Protein 3MZ2 (pdb70)

Sequence (548 aa):
GNTLQISSNVDDLISSFYQQYADDDRRIPLISGHRGGRGKGYPENSSETTFENTLSSYTPATFEIDPRLTKKDSSVIVLFHDDTLERTSNGTGKVSDYTWEELQNFRLKDPEGNITNYRIPTLEEEEAIRRWARRGKTILILDKKKKDVPEERTAQLLITDQAEPYVITVHDDGASSSARFFYEKNPNFFEAFVKTKEAVQDYEDNGIPWSHIAYVGPKITPEEVREVIDLHEERGVCISTAPSDDKKLSSTPESSSRAEEAYRIIRQQGVDIIESDRPIEVAEAISSLIPVSSSKGKFFSTLGNTLQQISNVDDLISFYQYADDDRIPLISGHRGGRGKGYPENSSETFENTLSSYTPATFEEIDPRLTKDSVIVLFHDDTLERTSNGTTGKVSDDYTWEELQQNFRLKDPEEGNITNYRIPTLEEEAIRRRWARGKTIILILDKKKDVPEERTAQLLITDQAEPYVITVHDDGASSSARRFFYEEKNPNFFEAFVKTKEAVQDYEDNGIPWSHIAYVGPKITPEEVREVIDLHEERGVCISTAPSDDKLSSTPESSSRAEAYRIIRQQGVDIIESDRPIEVAEAISSSLIPVSSSKGKFFSTTL

Solvent-accessible surface area: 23381 Å² total

Nearest PDB structures (foldseek):
  3mz2-assembly1_B  TM=1.002E+00  e=1.076E-58  Parabacteroides distasonis ATCC 8503
  3i10-assembly1_A  TM=8.261E-01  e=1.213E-16  Bacteroides thetaiotaomicron VPI-5482
  8ghi-assembly1_A  TM=6.998E-01  e=2.655E-13  Staphylococcus aureus
  3ks5-assembly1_A  TM=6.829E-01  e=6.395E-11  Agrobacterium fabrum str. C58
  1zcc-assembly1_C  TM=6.148E-01  e=4.970E-11  Agrobacterium fabrum str. C58

CATH classification: 3.20.20.190

InterPro domains:
  IPR017946 PLC-like phosphodiesterase, TIM beta/alpha-barrel domain superfamily [G3DSA:3.20.20.190] (25-316)
  IPR017946 PLC-like phosphodiesterase, TIM beta/alpha-barrel domain superfamily [SSF51695] (56-298)
  IPR030395 Glycerophosphodiester phosphodiesterase domain [PF03009] (61-164)
  IPR030395 Glycerophosphodiester phosphodiesterase domain [PS51704] (56-299)

Foldseek 3Di:
DKFFAFQALVSLLVLFFDDPQAFFAEEAELLAFDDQGFRQWVSVVVLRVQDQHEYEFEWDQALVGFTWTDHDQFAQQFKPDGHGRNPHDPVRQQPIFTAGNVRHTHNIGTGGPVVVLVVRVRGHAYEYDDDPDDVVVLCVCVCPSQRHYYEDEAQVRVLVSCVSPVSHYAYDQQAPVRVVRNVVSPNQLSRYYEREADDDVRSLVSVCSSVSRHYHEVAVPLQPDDDLVSSLVVLCCVVSPGRYYHYSHRSSSCVSCVVVGDPDDPSPVRMDDD/DKFFAFDALVSLLVLFQDDPQAFFAEEAELLAFDALGARQWVSVVVLRVQDQHEYEFEWDQALVGFTWTDHDQAAQQFKPDGGGNNVHDPVRQQVIFTAGNVRHTHNIGTGGPVVVLVVRVRGHAYEYEDDPDDVNVLCVCVCPVQRRYYEDEALVRVLVNCVSPVSHYAYDQQAPVRVVRNVVSVNQLSRYYEREADDDVRSLVSVCSSVSRHYHEVAVPLQPDDDLVSSLVVLCCVVSPGRYYHYSHRSSSCVSCVVVGDPDGPNPVRMDDD

Radius of gyration: 24.71 Å; Cα contacts (8 Å, |Δi|>4): 1245; chains: 2; bounding box: 54×61×65 Å

Structure (mmCIF, N/CA/C/O backbone):
data_3MZ2
#
_entry.id   3MZ2
#
_cell.length_a   53.577
_cell.length_b   90.481
_cell.length_c   60.373
_cell.angle_alpha   90.000
_cell.angle_beta   111.950
_cell.angle_gamma   90.000
#
_symmetry.space_group_name_H-M   'P 1 21 1'
#
loop_
_entity.id
_entity.type
_entity.pdbx_description
1 polymer 'Glycerophosphoryl diester phosphodiesterase'
2 non-polymer 'SULFATE ION'
3 non-polymer 'TETRAETHYLENE GLYCOL'
4 non-polymer 'SODIUM ION'
5 non-polymer 2-{2-[2-(2-{2-[2-(2-ETHOXY-ETHOXY)-ETHOXY]-ETHOXY}-ETHOXY)-ETHOXY]-ETHOXY}-ETHANOL
6 water water
#
loop_
_atom_site.group_PDB
_atom_site.id
_atom_site.type_symbol
_atom_site.label_atom_id
_atom_site.label_alt_id
_atom_site.label_comp_id
_atom_site.label_asym_id
_atom_site.label_entity_id
_atom_site.label_seq_id
_atom_site.pdbx_PDB_ins_code
_atom_site.Cartn_x
_atom_site.Cartn_y
_atom_site.Cartn_z
_atom_site.occupancy
_atom_site.B_iso_or_equiv
_atom_site.auth_seq_id
_atom_site.auth_comp_id
_atom_site.auth_asym_id
_atom_site.auth_atom_id
_atom_site.pdbx_PDB_model_num
ATOM 1 N N . GLY A 1 8 ? 18.674 39.695 7.728 1.00 31.50 32 GLY A N 1
ATOM 2 C CA . GLY A 1 8 ? 17.491 38.922 8.225 1.00 30.07 32 GLY A CA 1
ATOM 3 C C . GLY A 1 8 ? 17.521 38.801 9.752 1.00 27.84 32 GLY A C 1
ATOM 4 O O . GLY A 1 8 ? 18.444 38.192 10.300 1.00 28.91 32 GLY A O 1
ATOM 13 N N . ASN A 1 10 ? 15.332 38.201 13.639 1.00 17.78 34 ASN A N 1
ATOM 14 C CA . ASN A 1 10 ? 14.192 37.843 14.483 1.00 17.30 34 ASN A CA 1
ATOM 15 C C . ASN A 1 10 ? 13.669 39.099 15.154 1.00 17.80 34 ASN A C 1
ATOM 16 O O . ASN A 1 10 ? 14.463 39.912 15.694 1.00 19.65 34 ASN A O 1
ATOM 21 N N . THR A 1 11 ? 12.349 39.253 15.139 1.00 17.10 35 THR A N 1
ATOM 22 C CA . THR A 1 11 ? 11.704 40.373 15.763 1.00 17.87 35 THR A CA 1
ATOM 23 C C . THR A 1 11 ? 10.619 39.932 16.741 1.00 17.88 35 THR A C 1
ATOM 24 O O . THR A 1 11 ? 10.063 38.825 16.661 1.00 18.02 35 THR A O 1
ATOM 28 N N . LEU A 1 12 ? 10.343 40.809 17.697 1.00 17.44 36 LEU A N 1
ATOM 29 C CA . LEU A 1 12 ? 9.134 40.715 18.485 1.00 17.12 36 LEU A CA 1
ATOM 30 C C . LEU A 1 12 ? 8.034 41.615 17.880 1.00 18.52 36 LEU A C 1
ATOM 31 O O . LEU A 1 12 ? 8.319 42.697 17.344 1.00 20.73 36 LEU A O 1
ATOM 36 N N . GLN A 1 13 ? 6.798 41.179 17.993 1.00 18.39 37 GLN A N 1
ATOM 37 C CA . GLN A 1 13 ? 5.648 41.866 17.412 1.00 19.56 37 GLN A CA 1
ATOM 38 C C . GLN A 1 13 ? 4.719 42.353 18.506 1.00 18.40 37 GLN A C 1
ATOM 39 O O . GLN A 1 13 ? 3.811 41.638 18.933 1.00 19.85 37 GLN A O 1
ATOM 45 N N . ILE A 1 14 ? 5.003 43.565 18.986 1.00 17.63 38 ILE A N 1
ATOM 46 C CA . ILE A 1 14 ? 4.360 44.162 20.150 1.00 17.11 38 ILE A CA 1
ATOM 47 C C . ILE A 1 14 ? 3.949 45.555 19.714 1.00 16.70 38 ILE A C 1
ATOM 48 O O . ILE A 1 14 ? 4.785 46.439 19.573 1.00 16.31 38 ILE A O 1
ATOM 53 N N . SER A 1 15 ? 2.663 45.753 19.447 1.00 16.63 39 SER A N 1
ATOM 54 C CA A SER A 1 15 ? 2.219 47.004 18.819 0.70 17.62 39 SER A CA 1
ATOM 55 C CA B SER A 1 15 ? 2.233 46.995 18.820 0.30 17.08 39 SER A CA 1
ATOM 56 C C . SER A 1 15 ? 1.860 48.090 19.818 1.00 16.72 39 SER A C 1
ATOM 57 O O . SER A 1 15 ? 1.743 49.240 19.426 1.00 17.87 39 SER A O 1
ATOM 62 N N . ASN A 1 16 ? 1.641 47.735 21.079 1.00 16.39 40 ASN A N 1
ATOM 63 C CA . ASN A 1 16 ? 1.162 48.709 22.063 1.00 15.42 40 ASN A CA 1
ATOM 64 C C . ASN A 1 16 ? 1.386 48.166 23.466 1.00 14.92 40 ASN A C 1
ATOM 65 O O . ASN A 1 16 ? 1.845 47.062 23.599 1.00 12.81 40 ASN A O 1
ATOM 70 N N . VAL A 1 17 ? 1.071 48.950 24.495 1.00 14.77 41 VAL A N 1
ATOM 71 C CA . VAL A 1 17 ? 1.290 48.539 25.875 1.00 15.70 41 VAL A CA 1
ATOM 72 C C . VAL A 1 17 ? 0.478 47.278 26.247 1.00 15.13 41 VAL A C 1
ATOM 73 O O . VAL A 1 17 ? 1.002 46.408 26.926 1.00 13.21 41 VAL A O 1
ATOM 77 N N . ASP A 1 18 ? -0.783 47.149 25.760 1.00 14.97 42 ASP A N 1
ATOM 78 C CA . ASP A 1 18 ? -1.526 45.910 26.019 1.00 15.98 42 ASP A CA 1
ATOM 79 C C . ASP A 1 18 ? -0.802 44.660 25.468 1.00 15.74 42 ASP A C 1
ATOM 80 O O . ASP A 1 18 ? -0.778 43.607 26.122 1.00 15.99 42 ASP A O 1
ATOM 85 N N . ASP A 1 19 ? -0.189 44.784 24.293 1.00 14.65 43 ASP A N 1
ATOM 86 C CA . ASP A 1 19 ? 0.564 43.655 23.730 1.00 14.91 43 ASP A CA 1
ATOM 87 C C . ASP A 1 19 ? 1.790 43.344 24.601 1.00 13.28 43 ASP A C 1
ATOM 88 O O . ASP A 1 19 ? 2.155 42.190 24.782 1.00 13.17 43 ASP A O 1
ATOM 93 N N . LEU A 1 20 ? 2.402 44.379 25.162 1.00 11.84 44 LEU A N 1
ATOM 94 C CA . LEU A 1 20 ? 3.611 44.204 25.955 1.00 12.73 44 LEU A CA 1
ATOM 95 C C . LEU A 1 20 ? 3.226 43.512 27.248 1.00 12.66 44 LEU A C 1
ATOM 96 O O . LEU A 1 20 ? 3.902 42.600 27.669 1.00 12.72 44 LEU A O 1
ATOM 101 N N . ILE A 1 21 ? 2.136 43.941 27.872 1.00 13.22 45 ILE A N 1
ATOM 102 C CA . ILE A 1 21 ? 1.652 43.288 29.113 1.00 13.73 45 ILE A CA 1
ATOM 103 C C . ILE A 1 21 ? 1.320 41.829 28.820 1.00 13.34 45 ILE A C 1
ATOM 104 O O . ILE A 1 21 ? 1.731 40.924 29.528 1.00 14.73 45 ILE A O 1
ATOM 109 N N . SER A 1 22 ? 0.637 41.592 27.699 1.00 13.99 46 SER A N 1
ATOM 110 C CA A SER A 1 22 ? 0.313 40.226 27.325 0.70 14.26 46 SER A CA 1
ATOM 111 C CA B SER A 1 22 ? 0.299 40.219 27.328 0.30 14.16 46 SER A CA 1
ATOM 112 C C . SER A 1 22 ? 1.545 39.359 27.138 1.00 13.32 46 SER A C 1
ATOM 113 O O . SER A 1 22 ? 1.599 38.203 27.625 1.00 13.69 46 SER A O 1
ATOM 118 N N . PHE A 1 23 ? 2.526 39.910 26.423 1.00 13.60 47 PHE A N 1
ATOM 119 C CA . PHE A 1 23 ? 3.787 39.223 26.138 1.00 12.97 47 PHE A CA 1
ATOM 120 C C . PHE A 1 23 ? 4.403 38.707 27.448 1.00 12.48 47 PHE A C 1
ATOM 121 O O . PHE A 1 23 ? 4.851 37.568 27.525 1.00 14.12 47 PHE A O 1
ATOM 129 N N . TYR A 1 24 ? 4.350 39.548 28.468 1.00 11.75 48 TYR A N 1
ATOM 130 C CA . TYR A 1 24 ? 4.956 39.245 29.768 1.00 11.56 48 TYR A CA 1
ATOM 131 C C . TYR A 1 24 ? 3.983 38.622 30.796 1.00 12.50 48 TYR A C 1
ATOM 132 O O . TYR A 1 24 ? 4.385 38.438 31.946 1.00 12.08 48 TYR A O 1
ATOM 141 N N . GLN A 1 25 ? 2.753 38.296 30.406 1.00 13.88 49 GLN A N 1
ATOM 142 C CA A GLN A 1 25 ? 1.847 37.555 31.298 0.50 14.45 49 GLN A CA 1
ATOM 143 C CA B GLN A 1 25 ? 1.849 37.557 31.296 0.50 14.10 49 GLN A CA 1
ATOM 144 C C . GLN A 1 25 ? 2.263 36.092 31.282 1.00 14.59 49 GLN A C 1
ATOM 145 O O . GLN A 1 25 ? 2.208 35.403 30.218 1.00 14.70 49 GLN A O 1
ATOM 156 N N . TYR A 1 26 ? 2.662 35.603 32.436 1.00 14.21 50 TYR A N 1
ATOM 157 C CA . TYR A 1 26 ? 3.017 34.198 32.577 1.00 14.83 50 TYR A CA 1
ATOM 158 C C . TYR A 1 26 ? 1.895 33.307 32.074 1.00 15.76 50 TYR A C 1
ATOM 159 O O . TYR A 1 26 ? 0.709 33.525 32.330 1.00 15.51 50 TYR A O 1
ATOM 168 N N . ALA A 1 27 ? 2.300 32.291 31.314 1.00 16.66 51 ALA A N 1
ATOM 169 C CA . ALA A 1 27 ? 1.420 31.238 30.873 1.00 16.91 51 ALA A CA 1
ATOM 170 C C . ALA A 1 27 ? 2.178 29.922 30.975 1.00 17.92 51 ALA A C 1
ATOM 171 O O . ALA A 1 27 ? 3.401 29.897 30.790 1.00 16.62 51 ALA A O 1
ATOM 173 N N . ASP A 1 28 ? 1.457 28.823 31.201 1.00 19.76 52 ASP A N 1
ATOM 174 C CA A ASP A 1 28 ? 2.170 27.549 31.348 0.50 20.02 52 ASP A CA 1
ATOM 175 C CA B ASP A 1 28 ? 2.014 27.467 31.258 0.50 20.47 52 ASP A CA 1
ATOM 176 C C . ASP A 1 28 ? 2.855 27.130 30.019 1.00 20.35 52 ASP A C 1
ATOM 177 O O . ASP A 1 28 ? 3.978 26.571 30.088 1.00 21.79 52 ASP A O 1
ATOM 186 N N . ASP A 1 29 ? 2.308 27.504 28.857 1.00 17.99 53 ASP A N 1
ATOM 187 C CA . ASP A 1 29 ? 2.946 27.184 27.571 1.00 16.96 53 ASP A CA 1
ATOM 188 C C . ASP A 1 29 ? 3.890 28.257 27.029 1.00 16.38 53 ASP A C 1
ATOM 189 O O . ASP A 1 29 ? 4.187 28.315 25.832 1.00 16.27 53 ASP A O 1
ATOM 194 N N . ARG A 1 30 ? 4.365 29.125 27.911 1.00 15.99 54 ARG A N 1
ATOM 195 C CA A ARG A 1 30 ? 5.253 30.196 27.494 0.50 15.10 54 ARG A CA 1
ATOM 196 C CA B ARG A 1 30 ? 5.270 30.195 27.517 0.50 15.57 54 ARG A CA 1
ATOM 197 C C . ARG A 1 30 ? 6.504 29.688 26.770 1.00 14.72 54 ARG A C 1
ATOM 198 O O . ARG A 1 30 ? 6.954 28.559 26.989 1.00 15.76 54 ARG A O 1
ATOM 213 N N . ILE A 1 31 ? 7.028 30.546 25.893 1.00 14.00 55 ILE A N 1
ATOM 214 C CA . ILE A 1 31 ? 8.279 30.314 25.165 1.00 14.37 55 ILE A CA 1
ATOM 215 C C . ILE A 1 31 ? 9.425 30.862 26.015 1.00 13.45 55 ILE A C 1
ATOM 216 O O . ILE A 1 31 ? 9.368 32.023 26.442 1.00 14.07 55 ILE A O 1
ATOM 221 N N . PRO A 1 32 ? 10.481 30.058 26.212 1.00 13.58 56 PRO A N 1
ATOM 222 C CA . PRO A 1 32 ? 11.632 30.585 26.950 1.00 13.54 56 PRO A CA 1
ATOM 223 C C . PRO A 1 32 ? 12.160 31.828 26.253 1.00 13.80 56 PRO A C 1
ATOM 224 O O . PRO A 1 32 ? 12.298 31.814 25.008 1.00 14.08 56 PRO A O 1
ATOM 228 N N . LEU A 1 33 ? 12.482 32.855 27.036 1.00 12.01 57 LEU A N 1
ATOM 229 C CA . LEU A 1 33 ? 12.935 34.143 26.515 1.00 12.24 57 LEU A CA 1
ATOM 230 C C . LEU A 1 33 ? 14.415 34.423 26.781 1.00 11.00 57 LEU A C 1
ATOM 231 O O . LEU A 1 33 ? 14.983 33.905 27.741 1.00 12.10 57 LEU A O 1
ATOM 236 N N . ILE A 1 34 ? 15.054 35.225 25.940 1.00 11.23 58 ILE A N 1
ATOM 237 C CA . ILE A 1 34 ? 16.444 35.601 26.090 1.00 10.79 58 ILE A CA 1
ATOM 238 C C . ILE A 1 34 ? 16.565 37.115 26.073 1.00 11.64 58 ILE A C 1
ATOM 239 O O . ILE A 1 34 ? 15.920 37.830 25.257 1.00 11.77 58 ILE A O 1
ATOM 244 N N . SER A 1 35 ? 17.374 37.617 26.986 1.00 10.75 59 SER A N 1
ATOM 245 C CA . SER A 1 35 ? 17.692 39.055 27.034 1.00 11.12 59 SER A CA 1
ATOM 246 C C . SER A 1 35 ? 19.196 39.234 26.994 1.00 12.74 59 SER A C 1
ATOM 247 O O . SER A 1 35 ? 19.923 38.531 27.696 1.00 12.14 59 SER A O 1
ATOM 250 N N . GLY A 1 36 ? 19.669 40.133 26.132 1.00 12.50 60 GLY A N 1
ATOM 251 C CA . GLY A 1 36 ? 21.076 40.418 25.986 1.00 12.85 60 GLY A CA 1
ATOM 252 C C . GLY A 1 36 ? 21.513 41.372 27.053 1.00 13.98 60 GLY A C 1
ATOM 253 O O . GLY A 1 36 ? 21.137 42.554 27.031 1.00 14.52 60 GLY A O 1
ATOM 254 N N . HIS A 1 37 ? 22.300 40.886 28.001 1.00 13.07 61 HIS A N 1
ATOM 255 C CA . HIS A 1 37 ? 22.936 41.723 29.019 1.00 15.63 61 HIS A CA 1
ATOM 256 C C . HIS A 1 37 ? 23.907 42.726 28.413 1.00 16.47 61 HIS A C 1
ATOM 257 O O . HIS A 1 37 ? 24.866 42.368 27.689 1.00 15.57 61 HIS A O 1
ATOM 264 N N . ARG A 1 38 ? 23.656 44.000 28.738 1.00 18.76 62 ARG A N 1
ATOM 265 C CA . ARG A 1 38 ? 24.426 45.140 28.223 1.00 20.99 62 ARG A CA 1
ATOM 266 C C . ARG A 1 38 ? 24.463 45.048 26.721 1.00 20.06 62 ARG A C 1
ATOM 267 O O . ARG A 1 38 ? 25.454 45.421 26.120 1.00 23.53 62 ARG A O 1
ATOM 275 N N . GLY A 1 39 ? 23.408 44.479 26.124 1.00 21.05 63 GLY A N 1
ATOM 276 C CA . GLY A 1 39 ? 23.293 44.202 24.732 1.00 20.81 63 GLY A CA 1
ATOM 277 C C . GLY A 1 39 ? 23.747 42.874 24.169 1.00 21.68 63 GLY A C 1
ATOM 278 O O . GLY A 1 39 ? 23.512 42.590 23.023 1.00 22.38 63 GLY A O 1
ATOM 279 N N . GLY A 1 40 ? 24.366 42.017 24.990 1.00 20.15 64 GLY A N 1
ATOM 280 C CA . GLY A 1 40 ? 25.127 40.863 24.490 1.00 19.39 64 GLY A CA 1
ATOM 281 C C . GLY A 1 40 ? 26.499 41.320 23.991 1.00 19.86 64 GLY A C 1
ATOM 282 O O . GLY A 1 40 ? 26.706 42.510 23.715 1.00 19.28 64 GLY A O 1
ATOM 283 N N . ARG A 1 41 ? 27.439 40.392 23.887 1.00 17.73 65 ARG A N 1
ATOM 284 C CA . ARG A 1 41 ? 28.748 40.682 23.359 1.00 17.04 65 ARG A CA 1
ATOM 285 C C . ARG A 1 41 ? 29.423 39.421 22.854 1.00 18.66 65 ARG A C 1
ATOM 286 O O . ARG A 1 41 ? 29.020 38.292 23.178 1.00 18.39 65 ARG A O 1
ATOM 294 N N . GLY A 1 42 ? 30.470 39.638 22.091 1.00 19.43 66 GLY A N 1
ATOM 295 C CA . GLY A 1 42 ? 31.259 38.560 21.485 1.00 20.60 66 GLY A CA 1
ATOM 296 C C . GLY A 1 42 ? 32.388 39.082 20.651 1.00 21.93 66 GLY A C 1
ATOM 297 O O . GLY A 1 42 ? 32.560 40.300 20.537 1.00 22.06 66 GLY A O 1
ATOM 298 N N . LYS A 1 43 ? 33.155 38.175 20.064 1.00 22.23 67 LYS A N 1
ATOM 299 C CA . LYS A 1 43 ? 34.264 38.563 19.207 1.00 23.15 67 LYS A CA 1
ATOM 300 C C . LYS A 1 43 ? 33.771 39.446 18.062 1.00 22.81 67 LYS A C 1
ATOM 301 O O . LYS A 1 43 ? 32.877 39.053 17.296 1.00 24.29 67 LYS A O 1
ATOM 304 N N . GLY A 1 44 ? 34.324 40.649 17.963 1.00 22.67 68 GLY A N 1
ATOM 305 C CA . GLY A 1 44 ? 33.836 41.640 17.009 1.00 22.17 68 GLY A CA 1
ATOM 306 C C . GLY A 1 44 ? 32.550 42.403 17.341 1.00 20.51 68 GLY A C 1
ATOM 307 O O . GLY A 1 44 ? 32.102 43.228 16.537 1.00 20.44 68 GLY A O 1
ATOM 308 N N . TYR A 1 45 ? 31.958 42.124 18.505 1.00 19.06 69 TYR A N 1
ATOM 309 C CA . TYR A 1 45 ? 30.649 42.664 18.893 1.00 18.51 69 TYR A CA 1
ATOM 310 C C . TYR A 1 45 ? 30.712 43.210 20.319 1.00 18.37 69 TYR A C 1
ATOM 311 O O . TYR A 1 45 ? 30.482 42.518 21.300 1.00 17.24 69 TYR A O 1
ATOM 320 N N . PRO A 1 46 ? 31.010 44.509 20.438 1.00 18.48 70 PRO A N 1
ATOM 321 C CA . PRO A 1 46 ? 31.051 45.129 21.746 1.00 17.77 70 PRO A CA 1
ATOM 322 C C . PRO A 1 46 ? 29.703 45.246 22.486 1.00 16.30 70 PRO A C 1
ATOM 323 O O . PRO A 1 46 ? 28.632 45.296 21.871 1.00 17.06 70 PRO A O 1
ATOM 327 N N . GLU A 1 47 ? 29.772 45.292 23.804 1.00 15.41 71 GLU A N 1
ATOM 328 C CA . GLU A 1 47 ? 28.655 45.718 24.681 1.00 15.42 71 GLU A CA 1
ATOM 329 C C . GLU A 1 47 ? 28.081 47.022 24.219 1.00 14.74 71 GLU A C 1
ATOM 330 O O . GLU A 1 47 ? 28.837 47.861 23.710 1.00 14.97 71 GLU A O 1
ATOM 336 N N . ASN A 1 48 ? 26.776 47.200 24.438 1.00 12.80 72 ASN A N 1
ATOM 337 C CA . ASN A 1 48 ? 26.117 48.504 24.229 1.00 12.31 72 ASN A CA 1
ATOM 338 C C . ASN A 1 48 ? 26.450 49.102 22.856 1.00 12.51 72 ASN A C 1
ATOM 339 O O . ASN A 1 48 ? 26.805 50.280 22.729 1.00 13.16 72 ASN A O 1
ATOM 344 N N . SER A 1 49 ? 26.299 48.275 21.834 1.00 14.23 73 SER A N 1
ATOM 345 C CA A SER A 1 49 ? 26.525 48.716 20.468 0.60 14.33 73 SER A CA 1
ATOM 346 C CA B SER A 1 49 ? 26.572 48.654 20.453 0.40 14.74 73 SER A CA 1
ATOM 347 C C . SER A 1 49 ? 25.371 48.303 19.596 1.00 15.02 73 SER A C 1
ATOM 348 O O . SER A 1 49 ? 24.771 47.250 19.796 1.00 15.54 73 SER A O 1
ATOM 361 N N . GLU A 1 51 ? 25.493 47.441 16.600 1.00 15.98 75 GLU A N 1
ATOM 362 C CA . GLU A 1 51 ? 25.925 46.295 15.793 1.00 16.58 75 GLU A CA 1
ATOM 363 C C . GLU A 1 51 ? 25.687 44.987 16.546 1.00 16.25 75 GLU A C 1
ATOM 364 O O . GLU A 1 51 ? 25.270 43.978 15.969 1.00 16.40 75 GLU A O 1
ATOM 370 N N . THR A 1 52 ? 25.969 44.976 17.828 1.00 15.44 76 THR A N 1
ATOM 371 C CA A THR A 1 52 ? 25.754 43.773 18.612 0.50 14.92 76 THR A CA 1
ATOM 372 C CA B THR A 1 52 ? 25.752 43.769 18.646 0.50 14.12 76 THR A CA 1
ATOM 373 C C . THR A 1 52 ? 24.285 43.418 18.775 1.00 13.90 76 THR A C 1
ATOM 374 O O . THR A 1 52 ? 23.925 42.238 18.719 1.00 14.55 76 THR A O 1
ATOM 381 N N . PHE A 1 53 ? 23.438 44.428 18.931 1.00 13.64 77 PHE A N 1
ATOM 382 C CA . PHE A 1 53 ? 22.006 44.177 18.994 1.00 13.84 77 PHE A CA 1
ATOM 383 C C . PHE A 1 53 ? 21.549 43.489 17.712 1.00 14.31 77 PHE A C 1
ATOM 384 O O . PHE A 1 53 ? 20.810 42.486 17.748 1.00 14.31 77 PHE A O 1
ATOM 392 N N . GLU A 1 54 ? 21.940 44.068 16.574 1.00 15.11 78 GLU A N 1
ATOM 393 C CA . GLU A 1 54 ? 21.548 43.540 15.257 1.00 17.25 78 GLU A CA 1
ATOM 394 C C . GLU A 1 54 ? 22.052 42.100 15.025 1.00 18.42 78 GLU A C 1
ATOM 395 O O . GLU A 1 54 ? 21.303 41.215 14.529 1.00 18.06 78 GLU A O 1
ATOM 401 N N . ASN A 1 55 ? 23.311 41.878 15.366 1.00 18.61 79 ASN A N 1
ATOM 402 C CA . ASN A 1 55 ? 23.913 40.544 15.301 1.00 18.92 79 ASN A CA 1
ATOM 403 C C . ASN A 1 55 ? 23.138 39.545 16.147 1.00 18.90 79 ASN A C 1
ATOM 404 O O . ASN A 1 55 ? 22.779 38.460 15.670 1.00 20.27 79 ASN A O 1
ATOM 409 N N . THR A 1 56 ? 22.827 39.892 17.378 1.00 17.36 80 THR A N 1
ATOM 410 C CA . THR A 1 56 ? 22.069 38.971 18.210 1.00 16.54 80 THR A CA 1
ATOM 411 C C . THR A 1 56 ? 20.723 38.604 17.571 1.00 15.71 80 THR A C 1
ATOM 412 O O . THR A 1 56 ? 20.378 37.447 17.538 1.00 16.61 80 THR A O 1
ATOM 416 N N . LEU A 1 57 ? 19.955 39.576 17.087 1.00 15.30 81 LEU A N 1
ATOM 417 C CA . LEU A 1 57 ? 18.686 39.267 16.427 1.00 15.53 81 LEU A CA 1
ATOM 418 C C . LEU A 1 57 ? 18.778 38.374 15.186 1.00 16.42 81 LEU A C 1
ATOM 419 O O . LEU A 1 57 ? 17.806 37.689 14.841 1.00 15.68 81 LEU A O 1
ATOM 424 N N . SER A 1 58 ? 19.927 38.345 14.503 1.00 17.94 82 SER A N 1
ATOM 425 C CA A SER A 1 58 ? 20.114 37.447 13.360 0.50 18.86 82 SER A CA 1
ATOM 426 C CA B SER A 1 58 ? 20.071 37.447 13.355 0.50 18.91 82 SER A CA 1
ATOM 427 C C . SER A 1 58 ? 20.057 35.967 13.763 1.00 19.08 82 SER A C 1
ATOM 428 O O . SER A 1 58 ? 19.713 35.105 12.956 1.00 20.48 82 SER A O 1
ATOM 433 N N . TYR A 1 59 ? 20.400 35.675 15.022 1.00 17.51 83 TYR A N 1
ATOM 434 C CA . TYR A 1 59 ? 20.394 34.305 15.574 1.00 17.51 83 TYR A CA 1
ATOM 435 C C . TYR A 1 59 ? 19.203 33.975 16.481 1.00 16.11 83 TYR A C 1
ATOM 436 O O . TYR A 1 59 ? 18.770 32.826 16.551 1.00 16.82 83 TYR A O 1
ATOM 445 N N . THR A 1 60 ? 18.676 34.969 17.199 1.00 15.21 84 THR A N 1
ATOM 446 C CA . THR A 1 60 ? 17.608 34.741 18.121 1.00 13.81 84 THR A CA 1
ATOM 447 C C . THR A 1 60 ? 16.742 35.946 18.368 1.00 13.42 84 THR A C 1
ATOM 448 O O . THR A 1 60 ? 17.258 37.054 18.400 1.00 11.99 84 THR A O 1
ATOM 452 N N . PRO A 1 61 ? 15.429 35.762 18.622 1.00 13.24 85 PRO A N 1
ATOM 453 C CA . PRO A 1 61 ? 14.700 36.882 19.223 1.00 13.07 85 PRO A CA 1
ATOM 454 C C . PRO A 1 61 ? 15.260 37.176 20.598 1.00 11.34 85 PRO A C 1
ATOM 455 O O . PRO A 1 61 ? 15.668 36.257 21.298 1.00 11.46 85 PRO A O 1
ATOM 459 N N . ALA A 1 62 ? 15.324 38.453 20.968 1.00 11.91 86 ALA A N 1
ATOM 460 C CA . ALA A 1 62 ? 15.811 38.826 22.272 1.00 10.82 86 ALA A CA 1
ATOM 461 C C . ALA A 1 62 ? 15.343 40.251 22.578 1.00 11.52 86 ALA A C 1
ATOM 462 O O . ALA A 1 62 ? 15.025 41.007 21.674 1.00 13.68 86 ALA A O 1
ATOM 464 N N . THR A 1 63 ? 15.333 40.575 23.865 1.00 10.72 87 THR A N 1
ATOM 465 C CA . THR A 1 63 ? 15.273 41.927 24.374 1.00 10.56 87 THR A CA 1
ATOM 466 C C . THR A 1 63 ? 16.692 42.324 24.749 1.00 10.96 87 THR A C 1
ATOM 467 O O . THR A 1 63 ? 17.583 41.480 24.772 1.00 10.53 87 THR A O 1
ATOM 471 N N . PHE A 1 64 ? 16.913 43.615 24.954 1.00 10.17 88 PHE A N 1
ATOM 472 C CA . PHE A 1 64 ? 18.256 44.121 25.276 1.00 11.45 88 PHE A CA 1
ATOM 473 C C . PHE A 1 64 ? 18.222 45.030 26.502 1.00 12.13 88 PHE A C 1
ATOM 474 O O . PHE A 1 64 ? 17.559 46.046 26.506 1.00 11.88 88 PHE A O 1
ATOM 482 N N . GLU A 1 65 ? 19.033 44.673 27.481 1.00 11.89 89 GLU A N 1
ATOM 483 C CA . GLU A 1 65 ? 19.222 45.459 28.688 1.00 12.45 89 GLU A CA 1
ATOM 484 C C . GLU A 1 65 ? 20.437 46.342 28.411 1.00 11.99 89 GLU A C 1
ATOM 485 O O . GLU A 1 65 ? 21.470 45.850 27.981 1.00 13.01 89 GLU A O 1
ATOM 491 N N . ILE A 1 66 ? 20.303 47.657 28.572 1.00 11.24 90 ILE A N 1
ATOM 492 C CA . ILE A 1 66 ? 21.325 48.594 28.152 1.00 11.45 90 ILE A CA 1
ATOM 493 C C . ILE A 1 66 ? 21.610 49.612 29.258 1.00 11.20 90 ILE A C 1
ATOM 494 O O . ILE A 1 66 ? 20.831 49.757 30.230 1.00 11.71 90 ILE A O 1
ATOM 499 N N . ASP A 1 67 ? 22.717 50.338 29.085 1.00 11.80 91 ASP A N 1
ATOM 500 C CA . ASP A 1 67 ? 23.285 51.220 30.102 1.00 11.90 91 ASP A CA 1
ATOM 501 C C . ASP A 1 67 ? 23.328 52.698 29.660 1.00 12.82 91 ASP A C 1
ATOM 502 O O . ASP A 1 67 ? 24.346 53.162 29.137 1.00 13.24 91 ASP A O 1
ATOM 507 N N . PRO A 1 68 ? 22.230 53.450 29.876 1.00 13.81 92 PRO A N 1
ATOM 508 C CA . PRO A 1 68 ? 22.200 54.873 29.535 1.00 12.55 92 PRO A CA 1
ATOM 509 C C . PRO A 1 68 ? 23.001 55.705 30.528 1.00 12.48 92 PRO A C 1
ATOM 510 O O . PRO A 1 68 ? 22.925 55.493 31.739 1.00 12.92 92 PRO A O 1
ATOM 514 N N . ARG A 1 69 ? 23.818 56.605 30.001 1.00 11.30 93 ARG A N 1
ATOM 515 C CA . ARG A 1 69 ? 24.563 57.532 30.823 1.00 12.57 93 ARG A CA 1
ATOM 516 C C . ARG A 1 69 ? 24.874 58.807 30.029 1.00 13.11 93 ARG A C 1
ATOM 517 O O . ARG A 1 69 ? 24.696 58.886 28.819 1.00 14.28 93 ARG A O 1
ATOM 525 N N . LEU A 1 70 ? 25.351 59.791 30.746 1.00 14.39 94 LEU A N 1
ATOM 526 C CA . LEU A 1 70 ? 25.430 61.156 30.242 1.00 15.01 94 LEU A CA 1
ATOM 527 C C . LEU A 1 70 ? 26.815 61.598 29.764 1.00 15.56 94 LEU A C 1
ATOM 528 O O . LEU A 1 70 ? 27.837 61.321 30.387 1.00 15.63 94 LEU A O 1
ATOM 533 N N . THR A 1 71 ? 26.830 62.349 28.677 1.00 16.47 95 THR A N 1
ATOM 534 C CA . THR A 1 71 ? 28.043 62.984 28.171 1.00 16.70 95 THR A CA 1
ATOM 535 C C . THR A 1 71 ? 28.233 64.328 28.837 1.00 17.13 95 THR A C 1
ATOM 536 O O . THR A 1 71 ? 27.375 64.768 29.629 1.00 16.88 95 THR A O 1
ATOM 540 N N . LYS A 1 72 ? 29.311 65.011 28.473 1.00 18.34 96 LYS A N 1
ATOM 541 C CA A LYS A 1 72 ? 29.577 66.360 29.010 0.50 19.94 96 LYS A CA 1
ATOM 542 C CA B LYS A 1 72 ? 29.560 66.347 29.033 0.50 19.96 96 LYS A CA 1
ATOM 543 C C . LYS A 1 72 ? 28.457 67.320 28.642 1.00 20.35 96 LYS A C 1
ATOM 544 O O . LYS A 1 72 ? 28.140 68.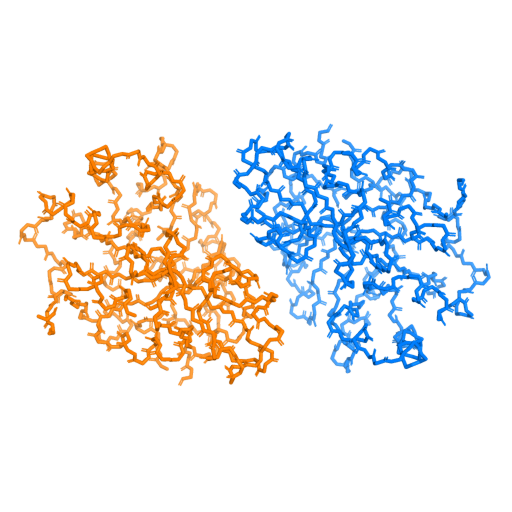231 29.410 1.00 21.72 96 LYS A O 1
ATOM 555 N N . ASP A 1 73 ? 27.883 67.132 27.446 1.00 20.47 97 ASP A N 1
ATOM 556 C CA . ASP A 1 73 ? 26.769 67.984 26.986 1.00 21.01 97 ASP A CA 1
ATOM 557 C C . ASP A 1 73 ? 25.361 67.376 27.226 1.00 20.31 97 ASP A C 1
ATOM 558 O O . ASP A 1 73 ? 24.400 67.751 26.544 1.00 19.77 97 ASP A O 1
ATOM 563 N N . SER A 1 74 ? 25.273 66.429 28.179 1.00 18.78 98 SER A N 1
ATOM 564 C CA A SER A 1 74 ? 24.008 65.923 28.705 0.70 19.04 98 SER A CA 1
ATOM 565 C CA B SER A 1 74 ? 23.998 65.906 28.691 0.30 18.43 98 SER A CA 1
ATOM 566 C C . SER A 1 74 ? 23.200 65.105 27.653 1.00 17.36 98 SER A C 1
ATOM 567 O O . SER A 1 74 ? 21.967 64.985 27.749 1.00 17.54 98 SER A O 1
ATOM 572 N N . VAL A 1 75 ? 23.922 64.560 26.671 1.00 17.09 99 VAL A N 1
ATOM 573 C CA . VAL A 1 75 ? 23.391 63.609 25.728 1.00 15.37 99 VAL A CA 1
ATOM 574 C C . VAL A 1 75 ? 23.431 62.248 26.425 1.00 15.14 99 VAL A C 1
ATOM 575 O O . VAL A 1 75 ? 24.413 61.920 27.083 1.00 14.98 99 VAL A O 1
ATOM 579 N N . ILE A 1 76 ? 22.350 61.486 26.299 1.00 13.14 100 ILE A N 1
ATOM 580 C CA . ILE A 1 76 ? 22.333 60.121 26.809 1.00 12.28 100 ILE A CA 1
ATOM 581 C C . ILE A 1 76 ? 22.904 59.139 25.767 1.00 12.34 100 ILE A C 1
ATOM 582 O O . ILE A 1 76 ? 22.362 58.989 24.649 1.00 13.06 100 ILE A O 1
ATOM 587 N N . VAL A 1 77 ? 24.001 58.473 26.163 1.00 12.78 101 VAL A N 1
ATOM 588 C CA . VAL A 1 77 ? 24.639 57.436 25.355 1.00 13.03 101 VAL A CA 1
ATOM 589 C C . VAL A 1 77 ? 24.576 56.087 26.082 1.00 12.99 101 VAL A C 1
ATOM 590 O O . VAL A 1 77 ? 24.223 56.037 27.239 1.00 13.41 101 VAL A O 1
ATOM 594 N N . LEU A 1 78 ? 24.879 54.988 25.376 1.00 12.40 102 LEU A N 1
ATOM 595 C CA . LEU A 1 78 ? 24.888 53.660 25.978 1.00 12.68 102 LEU A CA 1
ATOM 596 C C . LEU A 1 78 ? 26.341 53.294 26.222 1.00 12.55 102 LEU A C 1
ATOM 597 O O . LEU A 1 78 ? 27.091 53.182 25.260 1.00 13.16 102 LEU A O 1
ATOM 602 N N . PHE A 1 79 ? 26.702 53.087 27.480 1.00 13.63 103 PHE A N 1
ATOM 603 C CA . PHE A 1 79 ? 28.055 52.762 27.862 1.00 14.09 103 PHE A CA 1
ATOM 604 C C . PHE A 1 79 ? 28.037 52.370 29.349 1.00 14.30 103 PHE A C 1
ATOM 605 O O . PHE A 1 79 ? 27.592 53.164 30.187 1.00 13.97 103 PHE A O 1
ATOM 613 N N . HIS A 1 80 ? 28.536 51.186 29.683 1.00 14.39 104 HIS A N 1
ATOM 614 C CA . HIS A 1 80 ? 28.376 50.689 31.053 1.00 14.76 104 HIS A CA 1
ATOM 615 C C . HIS A 1 80 ? 29.269 51.359 32.108 1.00 15.59 104 HIS A C 1
ATOM 616 O O . HIS A 1 80 ? 28.784 51.821 33.126 1.00 16.43 104 HIS A O 1
ATOM 623 N N . ASP A 1 81 ? 30.566 51.355 31.855 1.00 17.82 105 ASP A N 1
ATOM 624 C CA . ASP A 1 81 ? 31.574 51.701 32.881 1.00 20.05 105 ASP A CA 1
ATOM 625 C C . ASP A 1 81 ? 31.714 53.192 33.121 1.00 20.79 105 ASP A C 1
ATOM 626 O O . ASP A 1 81 ? 31.386 54.020 32.257 1.00 20.35 105 ASP A O 1
ATOM 631 N N . ASP A 1 82 ? 32.291 53.483 34.292 1.00 22.76 106 ASP A N 1
ATOM 632 C CA . ASP A 1 82 ? 32.633 54.828 34.715 1.00 25.57 106 ASP A CA 1
ATOM 633 C C . ASP A 1 82 ? 33.884 55.322 33.990 1.00 26.62 106 ASP A C 1
ATOM 634 O O . ASP A 1 82 ? 34.206 56.479 34.051 1.00 29.51 106 ASP A O 1
ATOM 639 N N . THR A 1 83 ? 34.634 54.432 33.372 1.00 27.55 107 THR A N 1
ATOM 640 C CA . THR A 1 83 ? 35.809 54.858 32.596 1.00 27.74 107 THR A CA 1
ATOM 641 C C . THR A 1 83 ? 35.714 54.230 31.206 1.00 25.72 107 THR A C 1
ATOM 642 O O . THR A 1 83 ? 35.095 53.173 31.032 1.00 24.42 107 THR A O 1
ATOM 646 N N . LEU A 1 84 ? 36.328 54.879 30.228 1.00 24.57 108 LEU A N 1
ATOM 647 C CA . LEU A 1 84 ? 36.289 54.422 28.822 1.00 23.93 108 LEU A CA 1
ATOM 648 C C . LEU A 1 84 ? 37.169 53.231 28.439 1.00 23.66 108 LEU A C 1
ATOM 649 O O . LEU A 1 84 ? 36.873 52.615 27.444 1.00 22.38 108 LEU A O 1
ATOM 654 N N . GLU A 1 85 ? 38.203 52.878 29.232 1.00 24.84 109 GLU A N 1
ATOM 655 C CA . GLU A 1 85 ? 39.242 51.912 28.809 1.00 25.82 109 GLU A CA 1
ATOM 656 C C . GLU A 1 85 ? 38.819 50.480 28.503 1.00 25.43 109 GLU A C 1
ATOM 657 O O . GLU A 1 85 ? 39.337 49.907 27.554 1.00 27.19 109 GLU A O 1
ATOM 663 N N . ARG A 1 86 ? 37.906 49.876 29.275 1.00 24.67 110 ARG A N 1
ATOM 664 C CA . ARG A 1 86 ? 37.556 48.470 29.039 1.00 23.68 110 ARG A CA 1
ATOM 665 C C . ARG A 1 86 ? 36.884 48.195 27.682 1.00 22.85 110 ARG A C 1
ATOM 666 O O . ARG A 1 86 ? 37.252 47.252 26.988 1.00 21.90 110 ARG A O 1
ATOM 674 N N . THR A 1 87 ? 35.886 48.995 27.296 1.00 21.79 111 THR A N 1
ATOM 675 C CA . THR A 1 87 ? 35.120 48.667 26.099 1.00 21.18 111 THR A CA 1
ATOM 676 C C . THR A 1 87 ? 35.263 49.734 25.012 1.00 21.95 111 THR A C 1
ATOM 677 O O . THR A 1 87 ? 34.438 49.790 24.090 1.00 21.72 111 THR A O 1
ATOM 681 N N . SER A 1 88 ? 36.320 50.544 25.114 1.00 22.73 112 SER A N 1
ATOM 682 C CA . SER A 1 88 ? 36.703 51.489 24.036 1.00 22.64 112 SER A CA 1
ATOM 683 C C . SER A 1 88 ? 38.224 51.773 24.012 1.00 23.93 112 SER A C 1
ATOM 684 O O . SER A 1 88 ? 38.961 51.439 24.948 1.00 23.15 112 SER A O 1
ATOM 687 N N . ASN A 1 89 ? 38.660 52.472 22.965 1.00 24.55 113 ASN A N 1
ATOM 688 C CA . ASN A 1 89 ? 40.048 52.938 22.891 1.00 25.89 113 ASN A CA 1
ATOM 689 C C . ASN A 1 89 ? 40.260 54.329 23.501 1.00 26.20 113 ASN A C 1
ATOM 690 O O . ASN A 1 89 ? 41.282 54.966 23.252 1.00 27.46 113 ASN A O 1
ATOM 695 N N . GLY A 1 90 ? 39.278 54.820 24.255 1.00 25.38 114 GLY A N 1
ATOM 696 C CA . GLY A 1 90 ? 39.386 56.107 24.922 1.00 25.49 114 GLY A CA 1
ATOM 697 C C . GLY A 1 90 ? 39.932 55.970 26.334 1.00 26.20 114 GLY A C 1
ATOM 698 O O . GLY A 1 90 ? 40.126 54.853 26.818 1.00 25.68 114 GLY A O 1
ATOM 699 N N . THR A 1 91 ? 40.177 57.116 26.974 1.00 26.39 115 THR A N 1
ATOM 700 C CA . THR A 1 91 ? 40.550 57.183 28.387 1.00 27.44 115 THR A CA 1
ATOM 701 C C . THR A 1 91 ? 39.748 58.294 29.058 1.00 26.94 115 THR A C 1
ATOM 702 O O . THR A 1 91 ? 39.310 59.233 28.388 1.00 27.74 115 THR A O 1
ATOM 706 N N . GLY A 1 92 ? 39.545 58.188 30.372 1.00 26.29 116 GLY A N 1
ATOM 707 C CA . GLY A 1 92 ? 38.759 59.157 31.145 1.00 26.03 116 GLY A CA 1
ATOM 708 C C . GLY A 1 92 ? 37.319 58.692 31.284 1.00 26.15 116 GLY A C 1
ATOM 709 O O . GLY A 1 92 ? 37.016 57.540 30.966 1.00 25.66 116 GLY A O 1
ATOM 710 N N . LYS A 1 93 ? 36.459 59.603 31.758 1.00 26.58 117 LYS A N 1
ATOM 711 C CA . LYS A 1 93 ? 35.026 59.368 31.999 1.00 26.63 117 LYS A CA 1
ATOM 712 C C . LYS A 1 93 ? 34.234 59.707 30.731 1.00 24.85 117 LYS A C 1
ATOM 713 O O . LYS A 1 93 ? 34.554 60.694 30.054 1.00 25.40 117 LYS A O 1
ATOM 719 N N . VAL A 1 94 ? 33.167 58.987 30.453 1.00 22.80 118 VAL A N 1
ATOM 720 C CA . VAL A 1 94 ? 32.225 59.417 29.406 1.00 21.94 118 VAL A CA 1
ATOM 721 C C . VAL A 1 94 ? 31.806 60.887 29.644 1.00 21.12 118 VAL A C 1
ATOM 722 O O . VAL A 1 94 ? 31.723 61.677 28.695 1.00 20.75 118 VAL A O 1
ATOM 726 N N . SER A 1 95 ? 31.547 61.271 30.890 1.00 20.06 119 SER A N 1
ATOM 727 C CA . SER A 1 95 ? 31.033 62.619 31.133 1.00 20.51 119 SER A CA 1
ATOM 728 C C . SER A 1 95 ? 32.097 63.714 30.961 1.00 21.48 119 SER A C 1
ATOM 729 O O . SER A 1 95 ? 31.751 64.879 31.037 1.00 21.73 119 SER A O 1
ATOM 732 N N . ASP A 1 96 ? 33.362 63.362 30.712 1.00 21.89 120 ASP A N 1
ATOM 733 C CA . ASP A 1 96 ? 34.381 64.389 30.338 1.00 23.87 120 ASP A CA 1
ATOM 734 C C . ASP A 1 96 ? 34.305 64.840 28.872 1.00 23.12 120 ASP A C 1
ATOM 735 O O . ASP A 1 96 ? 35.004 65.785 28.504 1.00 22.24 120 ASP A O 1
ATOM 740 N N . TYR A 1 97 ? 33.525 64.151 28.040 1.00 21.57 121 TYR A N 1
ATOM 741 C CA . TYR A 1 97 ? 33.532 64.382 26.599 1.00 20.62 121 TYR A CA 1
ATOM 742 C C . TYR A 1 97 ? 32.138 64.730 26.103 1.00 19.71 121 TYR A C 1
ATOM 743 O O . TYR A 1 97 ? 31.155 64.198 26.580 1.00 17.92 121 TYR A O 1
ATOM 752 N N . THR A 1 98 ? 32.058 65.644 25.146 1.00 19.40 122 THR A N 1
ATOM 753 C CA . THR A 1 98 ? 30.817 65.851 24.438 1.00 19.77 122 THR A CA 1
ATOM 754 C C . THR A 1 98 ? 30.528 64.637 23.602 1.00 19.95 122 THR A C 1
ATOM 755 O O . THR A 1 98 ? 31.460 63.849 23.312 1.00 20.40 122 THR A O 1
ATOM 759 N N . TRP A 1 99 ? 29.273 64.527 23.160 1.00 20.09 123 TRP A N 1
ATOM 760 C CA . TRP A 1 99 ? 28.848 63.476 22.241 1.00 21.48 123 TRP A CA 1
ATOM 761 C C . TRP A 1 99 ? 29.746 63.491 20.998 1.00 21.92 123 TRP A C 1
ATOM 762 O O . TRP A 1 99 ? 30.235 62.455 20.584 1.00 21.36 123 TRP A O 1
ATOM 773 N N . GLU A 1 100 ? 29.963 64.664 20.414 1.00 23.12 124 GLU A N 1
ATOM 774 C CA . GLU A 1 100 ? 30.787 64.761 19.222 1.00 24.71 124 GLU A CA 1
ATOM 775 C C . GLU A 1 100 ? 32.211 64.257 19.460 1.00 24.36 124 GLU A C 1
ATOM 776 O O . GLU A 1 100 ? 32.753 63.524 18.626 1.00 24.90 124 GLU A O 1
ATOM 782 N N . GLU A 1 101 ? 32.810 64.623 20.600 1.00 23.16 125 GLU A N 1
ATOM 783 C CA . GLU A 1 101 ? 34.144 64.119 20.955 1.00 22.76 125 GLU A CA 1
ATOM 784 C C . G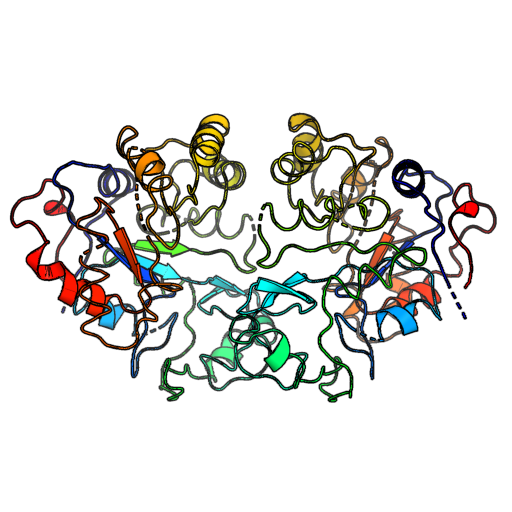LU A 1 101 ? 34.165 62.607 21.136 1.00 22.05 125 GLU A C 1
ATOM 785 O O . GLU A 1 101 ? 35.076 61.921 20.644 1.00 21.87 125 GLU A O 1
ATOM 791 N N . LEU A 1 102 ? 33.127 62.089 21.790 1.00 21.93 126 LEU A N 1
ATOM 792 C CA . LEU A 1 102 ? 32.978 60.637 22.014 1.00 22.03 126 LEU A CA 1
ATOM 793 C C . LEU A 1 102 ? 32.953 59.846 20.709 1.00 21.87 126 LEU A C 1
ATOM 794 O O . LEU A 1 102 ? 33.379 58.706 20.648 1.00 20.76 126 LEU A O 1
ATOM 799 N N . GLN A 1 103 ? 32.451 60.473 19.648 1.00 22.96 127 GLN A N 1
ATOM 800 C CA . GLN A 1 103 ? 32.376 59.824 18.345 1.00 23.83 127 GLN A CA 1
ATOM 801 C C . GLN A 1 103 ? 33.733 59.530 17.747 1.00 24.97 127 GLN A C 1
ATOM 802 O O . GLN A 1 103 ? 33.852 58.692 16.851 1.00 26.94 127 GLN A O 1
ATOM 808 N N . ASN A 1 104 ? 34.768 60.194 18.243 1.00 25.78 128 ASN A N 1
ATOM 809 C CA . ASN A 1 104 ? 36.124 59.884 17.833 1.00 27.13 128 ASN A CA 1
ATOM 810 C C . ASN A 1 104 ? 36.656 58.569 18.374 1.00 26.31 128 ASN A C 1
ATOM 811 O O . ASN A 1 104 ? 37.648 58.061 17.859 1.00 28.07 128 ASN A O 1
ATOM 816 N N . PHE A 1 105 ? 36.077 58.058 19.453 1.00 24.40 129 PHE A N 1
ATOM 817 C CA . PHE A 1 105 ? 36.524 56.778 20.009 1.00 23.04 129 PHE A CA 1
ATOM 818 C C . PHE A 1 105 ? 35.835 55.603 19.353 1.00 22.35 129 PHE A C 1
ATOM 819 O O . PHE A 1 105 ? 34.815 55.760 18.694 1.00 21.62 129 PHE A O 1
ATOM 827 N N . ARG A 1 106 ? 36.418 54.418 19.531 1.00 22.02 130 ARG A N 1
ATOM 828 C CA . ARG A 1 106 ? 35.870 53.184 18.961 1.00 21.24 130 ARG A CA 1
ATOM 829 C C . ARG A 1 106 ? 35.747 52.153 20.059 1.00 20.52 130 ARG A C 1
ATOM 830 O O . ARG A 1 106 ? 36.538 52.136 21.019 1.00 20.00 130 ARG A O 1
ATOM 838 N N . LEU A 1 107 ? 34.734 51.314 19.926 1.00 19.69 131 LEU A N 1
ATOM 839 C CA . LEU A 1 107 ? 34.444 50.308 20.917 1.00 19.18 131 LEU A CA 1
ATOM 840 C C . LEU A 1 107 ? 35.306 49.079 20.747 1.00 19.72 131 LEU A C 1
ATOM 841 O O . LEU A 1 107 ? 35.620 48.666 19.623 1.00 20.47 131 LEU A O 1
ATOM 846 N N . LYS A 1 108 ? 35.606 48.463 21.886 1.00 20.74 132 LYS A N 1
ATOM 847 C CA . LYS A 1 108 ? 36.399 47.232 21.956 1.00 21.62 132 LYS A CA 1
ATOM 848 C C . LYS A 1 108 ? 35.459 46.066 22.259 1.00 20.86 132 LYS A C 1
ATOM 849 O O . LYS A 1 108 ? 34.545 46.219 23.043 1.00 19.73 132 LYS A O 1
ATOM 855 N N . ASP A 1 109 ? 35.704 44.907 21.648 1.00 21.30 133 ASP A N 1
ATOM 856 C CA . ASP A 1 109 ? 34.984 43.670 21.995 1.00 21.75 133 ASP A CA 1
ATOM 857 C C . ASP A 1 109 ? 35.557 43.097 23.299 1.00 22.91 133 ASP A C 1
ATOM 858 O O . ASP A 1 109 ? 36.496 43.668 23.843 1.00 23.97 133 ASP A O 1
ATOM 863 N N . PRO A 1 110 ? 34.988 41.990 23.829 1.00 23.74 134 PRO A N 1
ATOM 864 C CA . PRO A 1 110 ? 35.482 41.525 25.134 1.00 25.03 134 PRO A CA 1
ATOM 865 C C . PRO A 1 110 ? 36.932 40.992 25.126 1.00 27.27 134 PRO A C 1
ATOM 866 O O . PRO A 1 110 ? 37.570 40.927 26.188 1.00 28.57 134 PRO A O 1
ATOM 870 N N . GLU A 1 111 ? 37.443 40.659 23.940 1.00 28.58 135 GLU A N 1
ATOM 871 C CA . GLU A 1 111 ? 38.824 40.209 23.749 1.00 30.77 135 GLU A CA 1
ATOM 872 C C . GLU A 1 111 ? 39.810 41.374 23.723 1.00 31.31 135 GLU A C 1
ATOM 873 O O . GLU A 1 111 ? 41.012 41.156 23.762 1.00 32.09 135 GLU A O 1
ATOM 879 N N . GLY A 1 112 ? 39.310 42.609 23.683 1.00 30.74 136 GLY A N 1
ATOM 880 C CA . GLY A 1 112 ? 40.161 43.794 23.598 1.00 31.20 136 GLY A CA 1
ATOM 881 C C . GLY A 1 112 ? 40.426 44.280 22.186 1.00 31.52 136 GLY A C 1
ATOM 882 O O . GLY A 1 112 ? 41.111 45.288 22.002 1.00 32.73 136 GLY A O 1
ATOM 883 N N . ASN A 1 113 ? 39.896 43.579 21.184 1.00 30.89 137 ASN A N 1
ATOM 884 C CA . ASN A 1 113 ? 40.007 44.022 19.805 1.00 30.25 137 ASN A CA 1
ATOM 885 C C . ASN A 1 113 ? 39.244 45.340 19.642 1.00 29.34 137 ASN A C 1
ATOM 886 O O . ASN A 1 113 ? 38.113 45.439 20.115 1.00 26.95 137 ASN A O 1
ATOM 891 N N . ILE A 1 114 ? 39.867 46.329 18.987 1.00 28.85 138 ILE A N 1
ATOM 892 C CA . ILE A 1 114 ? 39.198 47.610 18.700 1.00 28.48 138 ILE A CA 1
ATOM 893 C C . ILE A 1 114 ? 38.430 47.452 17.397 1.00 27.46 138 ILE A C 1
ATOM 894 O O . ILE A 1 114 ? 39.008 47.080 16.395 1.00 29.59 138 ILE A O 1
ATOM 899 N N . THR A 1 115 ? 37.120 47.689 17.441 1.00 25.26 139 THR A N 1
ATOM 900 C CA . THR A 1 115 ? 36.252 47.577 16.269 1.00 23.16 139 THR A CA 1
ATOM 901 C C . THR A 1 115 ? 36.211 48.951 15.606 1.00 23.19 139 THR A C 1
ATOM 902 O O . THR A 1 115 ? 36.883 49.881 16.059 1.00 23.21 139 THR A O 1
ATOM 906 N N . ASN A 1 116 ? 35.422 49.082 14.546 1.00 22.55 140 ASN A N 1
ATOM 907 C CA . ASN A 1 116 ? 35.123 50.395 13.989 1.00 22.33 140 ASN A CA 1
ATOM 908 C C . ASN A 1 116 ? 33.718 50.867 14.362 1.00 21.14 140 ASN A C 1
ATOM 909 O O . ASN A 1 116 ? 33.125 51.668 13.655 1.00 21.03 140 ASN A O 1
ATOM 914 N N . TYR A 1 117 ? 33.181 50.340 15.461 1.00 20.32 141 TYR A N 1
ATOM 915 C CA . TYR A 1 117 ? 31.862 50.741 15.931 1.00 19.01 141 TYR A CA 1
ATOM 916 C C . TYR A 1 117 ? 32.012 51.847 16.979 1.00 18.71 141 TYR A C 1
ATOM 917 O O . TYR A 1 117 ? 33.011 51.914 17.695 1.00 19.00 141 TYR A O 1
ATOM 926 N N . ARG A 1 118 ? 31.007 52.704 17.039 1.00 17.35 142 ARG A N 1
ATOM 927 C CA . ARG A 1 118 ? 31.001 53.875 17.912 1.00 18.28 142 ARG A CA 1
ATOM 928 C C . ARG A 1 118 ? 29.975 53.751 19.029 1.00 16.13 142 ARG A C 1
ATOM 929 O O . ARG A 1 118 ? 29.033 52.985 18.919 1.00 16.23 142 ARG A O 1
ATOM 933 N N . ILE A 1 119 ? 30.192 54.504 20.101 1.00 16.08 143 ILE A N 1
ATOM 934 C CA . ILE A 1 119 ? 29.239 54.635 21.185 1.00 15.08 143 ILE A CA 1
ATOM 935 C C . ILE A 1 119 ? 27.935 55.208 20.616 1.00 15.50 143 ILE A C 1
ATOM 936 O O . ILE A 1 119 ? 27.959 56.275 20.018 1.00 15.22 143 ILE A O 1
ATOM 941 N N . PRO A 1 120 ? 26.813 54.494 20.814 1.00 14.37 144 PRO A N 1
ATOM 942 C CA . PRO A 1 120 ? 25.520 54.965 20.275 1.00 15.00 144 PRO A CA 1
ATOM 943 C C . PRO A 1 120 ? 24.762 55.825 21.275 1.00 14.76 144 PRO A C 1
ATOM 944 O O . PRO A 1 120 ? 24.980 55.716 22.478 1.00 15.13 144 PRO A O 1
ATOM 948 N N . THR A 1 121 ? 23.859 56.671 20.779 1.00 14.77 145 THR A N 1
ATOM 949 C CA . THR A 1 121 ? 22.938 57.350 21.686 1.00 14.05 145 THR A CA 1
ATOM 950 C C . THR A 1 121 ? 21.782 56.430 22.053 1.00 13.99 145 THR A C 1
ATOM 951 O O . THR A 1 121 ? 21.422 55.516 21.290 1.00 13.82 145 THR A O 1
ATOM 955 N N . LEU A 1 122 ? 21.172 56.674 23.197 1.00 14.43 146 LEU A N 1
ATOM 956 C CA . LEU A 1 122 ? 19.930 56.034 23.563 1.00 13.85 146 LEU A CA 1
ATOM 957 C C . LEU A 1 122 ? 18.842 56.299 22.539 1.00 14.48 146 LEU A C 1
ATOM 958 O O . LEU A 1 122 ? 18.090 55.387 22.171 1.00 13.22 146 LEU A O 1
ATOM 963 N N . GLU A 1 123 ? 18.770 57.531 22.035 1.00 14.94 147 GLU A N 1
ATOM 964 C CA A GLU A 1 123 ? 17.795 57.860 21.016 0.70 15.97 147 GLU A CA 1
ATOM 965 C CA B GLU A 1 123 ? 17.754 57.853 21.039 0.30 15.51 147 GLU A CA 1
ATOM 966 C C . GLU A 1 123 ? 17.913 56.979 19.775 1.00 15.40 147 GLU A C 1
ATOM 967 O O . GLU A 1 123 ? 16.914 56.481 19.247 1.00 15.73 147 GLU A O 1
ATOM 978 N N . GLU A 1 124 ? 19.136 56.794 19.282 1.00 15.69 148 GLU A N 1
ATOM 979 C CA A GLU A 1 124 ? 19.347 55.921 18.110 0.50 16.66 148 GLU A CA 1
ATOM 980 C CA B GLU A 1 124 ? 19.409 55.913 18.129 0.50 16.49 148 GLU A CA 1
ATOM 981 C C . GLU A 1 124 ? 18.857 54.507 18.396 1.00 15.49 148 GLU A C 1
ATOM 982 O O . GLU A 1 124 ? 18.243 53.871 17.518 1.00 15.42 148 GLU A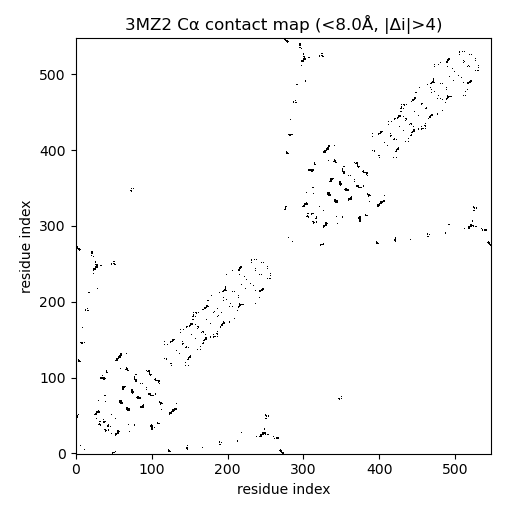 O 1
ATOM 993 N N . ALA A 1 125 ? 19.102 54.015 19.624 1.00 13.54 149 ALA A N 1
ATOM 994 C CA . ALA A 1 125 ? 18.704 52.678 19.971 1.00 13.34 149 ALA A CA 1
ATOM 995 C C . ALA A 1 125 ? 17.186 52.536 20.051 1.00 13.24 149 ALA A C 1
ATOM 996 O O . ALA A 1 125 ? 16.614 51.544 19.573 1.00 12.87 149 ALA A O 1
ATOM 998 N N . ILE A 1 126 ? 16.534 53.531 20.632 1.00 13.75 150 ILE A N 1
ATOM 999 C CA . ILE A 1 126 ? 15.085 53.528 20.765 1.00 13.94 150 ILE A CA 1
ATOM 1000 C C . ILE A 1 126 ? 14.439 53.554 19.368 1.00 14.45 150 ILE A C 1
ATOM 1001 O O . ILE A 1 126 ? 13.522 52.772 19.092 1.00 15.99 150 ILE A O 1
ATOM 1006 N N . ARG A 1 127 ? 14.906 54.445 18.494 1.00 14.65 151 ARG A N 1
ATOM 1007 C CA A ARG A 1 127 ? 14.368 54.553 17.131 0.50 15.78 151 ARG A CA 1
ATOM 1008 C CA B ARG A 1 127 ? 14.309 54.538 17.164 0.50 15.71 151 ARG A CA 1
ATOM 1009 C C . ARG A 1 127 ? 14.501 53.239 16.364 1.00 15.29 151 ARG A C 1
ATOM 1010 O O . ARG A 1 127 ? 13.581 52.805 15.666 1.00 15.03 151 ARG A O 1
ATOM 1025 N N . TRP A 1 128 ? 15.636 52.584 16.530 1.00 13.53 152 TRP A N 1
ATOM 1026 C CA . TRP A 1 128 ? 15.892 51.277 15.915 1.00 14.17 152 TRP A CA 1
ATOM 1027 C C . TRP A 1 128 ? 15.066 50.152 16.508 1.00 14.00 152 TRP A C 1
ATOM 1028 O O . TRP A 1 128 ? 14.610 49.270 15.815 1.00 13.45 152 TRP A O 1
ATOM 1039 N N . ALA A 1 129 ? 14.845 50.198 17.805 1.00 12.30 153 ALA A N 1
ATOM 1040 C CA . ALA A 1 129 ? 14.185 49.089 18.487 1.00 13.54 153 ALA A CA 1
ATOM 1041 C C . ALA A 1 129 ? 12.694 48.976 18.124 1.00 13.87 153 ALA A C 1
ATOM 1042 O O . ALA A 1 129 ? 12.126 47.887 18.197 1.00 14.23 153 ALA A O 1
ATOM 1044 N N . ARG A 1 130 ? 12.052 50.097 17.800 1.00 13.95 154 ARG A N 1
ATOM 1045 C CA A ARG A 1 130 ? 10.608 50.119 17.567 0.50 14.88 154 ARG A CA 1
ATOM 1046 C CA B ARG A 1 130 ? 10.608 50.108 17.559 0.50 14.98 154 ARG A CA 1
ATOM 1047 C C . ARG A 1 130 ? 10.241 49.115 16.471 1.00 14.96 154 ARG A C 1
ATOM 1048 O O . ARG A 1 130 ? 10.716 49.250 15.334 1.00 14.97 154 ARG A O 1
ATOM 1063 N N . GLY A 1 131 ? 9.408 48.123 16.804 1.00 15.37 155 GLY A N 1
ATOM 1064 C CA . GLY A 1 131 ? 8.997 47.100 15.827 1.00 15.83 155 GLY A CA 1
ATOM 1065 C C . GLY A 1 131 ? 9.936 45.922 15.671 1.00 16.31 155 GLY A C 1
ATOM 1066 O O . GLY A 1 131 ? 9.673 45.016 14.849 1.00 17.93 155 GLY A O 1
ATOM 1067 N N . LYS A 1 132 ? 11.057 45.946 16.401 1.00 14.90 156 LYS A N 1
ATOM 1068 C CA . LYS A 1 132 ? 12.010 44.852 16.388 1.00 15.03 156 LYS A CA 1
ATOM 1069 C C . LYS A 1 132 ? 12.184 44.147 17.732 1.00 14.86 156 LYS A C 1
ATOM 1070 O O . LYS A 1 132 ? 12.310 42.925 17.774 1.00 14.86 156 LYS A O 1
ATOM 1076 N N . THR A 1 133 ? 12.241 44.902 18.830 1.00 12.70 157 THR A N 1
ATOM 1077 C CA . THR A 1 133 ? 12.601 44.350 20.123 1.00 12.70 157 THR A CA 1
ATOM 1078 C C . THR A 1 133 ? 12.092 45.292 21.245 1.00 11.21 157 THR A C 1
ATOM 1079 O O . THR A 1 133 ? 11.318 46.206 20.999 1.00 12.22 157 THR A O 1
ATOM 1083 N N . ILE A 1 134 ? 12.516 45.035 22.465 1.00 12.27 158 ILE A N 1
ATOM 1084 C CA . ILE A 1 134 ? 12.208 45.847 23.619 1.00 11.51 158 ILE A CA 1
ATOM 1085 C C . ILE A 1 134 ? 13.536 46.135 24.269 1.00 11.92 158 ILE A C 1
ATOM 1086 O O . ILE A 1 134 ? 14.353 45.230 24.425 1.00 11.87 158 ILE A O 1
ATOM 1091 N N . LEU A 1 135 ? 13.785 47.379 24.643 1.00 9.87 159 LEU A N 1
ATOM 1092 C CA . LEU A 1 135 ? 14.956 47.743 25.384 1.00 11.33 159 LEU A CA 1
ATOM 1093 C C . LEU A 1 135 ? 14.606 47.842 26.864 1.00 11.63 159 LEU A C 1
ATOM 1094 O O . LEU A 1 135 ? 13.465 48.211 27.244 1.00 12.28 159 LEU A O 1
ATOM 1099 N N . ILE A 1 136 ? 15.571 47.551 27.715 1.00 10.52 160 ILE A N 1
ATOM 1100 C CA . ILE A 1 136 ? 15.383 47.563 29.150 1.00 10.87 160 ILE A CA 1
ATOM 1101 C C . ILE A 1 136 ? 16.482 48.436 29.754 1.00 11.12 160 ILE A C 1
ATOM 1102 O O . ILE A 1 136 ? 17.676 48.128 29.623 1.00 10.13 160 ILE A O 1
ATOM 1107 N N . LEU A 1 137 ? 16.090 49.565 30.326 1.00 11.50 161 LEU A N 1
ATOM 1108 C CA . LEU A 1 137 ? 17.034 50.582 30.772 1.00 11.40 161 LEU A CA 1
ATOM 1109 C C . LEU A 1 137 ? 17.508 50.333 32.204 1.00 13.48 161 LEU A C 1
ATOM 1110 O O . LEU A 1 137 ? 16.730 50.414 33.181 1.00 15.00 161 LEU A O 1
ATOM 1115 N N . ASP A 1 138 ? 18.809 50.129 32.347 1.00 14.38 162 ASP A N 1
ATOM 1116 C CA . ASP A 1 138 ? 19.407 50.109 33.678 1.00 17.15 162 ASP A CA 1
ATOM 1117 C C . ASP A 1 138 ? 19.626 51.585 34.095 1.00 17.84 162 ASP A C 1
ATOM 1118 O O . ASP A 1 138 ? 19.315 52.514 33.343 1.00 20.19 162 ASP A O 1
ATOM 1123 N N . LYS A 1 139 ? 20.066 51.816 35.311 1.00 18.70 163 LYS A N 1
ATOM 1124 C CA A LYS A 1 139 ? 20.253 53.144 35.867 0.50 19.59 163 LYS A CA 1
ATOM 1125 C CA B LYS A 1 139 ? 20.290 53.186 35.744 0.50 19.20 163 LYS A CA 1
ATOM 1126 C C . LYS A 1 139 ? 21.741 53.356 36.069 1.00 20.11 163 LYS A C 1
ATOM 1127 O O . LYS A 1 139 ? 22.352 52.539 36.784 1.00 20.33 163 LYS A O 1
ATOM 1138 N N . LYS A 1 140 ? 22.286 54.426 35.477 1.00 19.75 164 LYS A N 1
ATOM 1139 C CA A LYS A 1 140 ? 23.610 54.924 35.806 0.50 19.98 164 LYS A CA 1
ATOM 1140 C CA B LYS A 1 140 ? 23.606 54.913 35.843 0.50 20.01 164 LYS A CA 1
ATOM 1141 C C . LYS A 1 140 ? 23.430 56.341 36.357 1.00 19.60 164 LYS A C 1
ATOM 1142 O O . LYS A 1 140 ? 23.025 56.505 37.504 1.00 21.08 164 LYS A O 1
ATOM 1153 N N . ASP A 1 141 ? 23.686 57.378 35.550 1.00 17.92 165 ASP A N 1
ATOM 1154 C CA . ASP A 1 141 ? 23.583 58.746 36.045 1.00 18.08 165 ASP A CA 1
ATOM 1155 C C . ASP A 1 141 ? 22.467 59.605 35.395 1.00 17.89 165 ASP A C 1
ATOM 1156 O O . ASP A 1 141 ? 22.454 60.833 35.604 1.00 19.37 165 ASP A O 1
ATOM 1161 N N . VAL A 1 142 ? 21.579 59.012 34.581 1.00 17.11 166 VAL A N 1
ATOM 1162 C CA . VAL A 1 142 ? 20.437 59.780 34.069 1.00 16.78 166 VAL A CA 1
ATOM 1163 C C . VAL A 1 142 ? 19.396 59.906 35.188 1.00 17.41 166 VAL A C 1
ATOM 1164 O O . VAL A 1 142 ? 19.021 58.896 35.778 1.00 17.93 166 VAL A O 1
ATOM 1168 N N . PRO A 1 143 ? 18.949 61.159 35.484 1.00 18.86 167 PRO A N 1
ATOM 1169 C CA . PRO A 1 143 ? 17.914 61.276 36.499 1.00 19.15 167 PRO A CA 1
ATOM 1170 C C . PRO A 1 143 ? 16.656 60.518 36.130 1.00 18.15 167 PRO A C 1
ATOM 1171 O O . PRO A 1 143 ? 16.264 60.532 34.957 1.00 15.95 167 PRO A O 1
ATOM 1188 N N . GLU A 1 145 ? 13.583 61.259 36.671 1.00 15.41 169 GLU A N 1
ATOM 1189 C CA A GLU A 1 145 ? 12.561 62.094 36.022 0.50 15.63 169 GLU A CA 1
ATOM 1190 C CA B GLU A 1 145 ? 12.581 62.118 36.022 0.50 15.49 169 GLU A CA 1
ATOM 1191 C C . GLU A 1 145 ? 12.836 62.254 34.523 1.00 14.83 169 GLU A C 1
ATOM 1192 O O . GLU A 1 145 ? 11.898 62.284 33.732 1.00 14.34 169 GLU A O 1
ATOM 1203 N N . ARG A 1 146 ? 14.102 62.341 34.137 1.00 14.14 170 ARG A N 1
ATOM 1204 C CA . ARG A 1 146 ? 14.446 62.510 32.728 1.00 14.30 170 ARG A CA 1
ATOM 1205 C C . ARG A 1 146 ? 14.088 61.266 31.958 1.00 13.06 170 ARG A C 1
ATOM 1206 O O . ARG A 1 146 ? 13.530 61.339 30.846 1.00 14.40 170 ARG A O 1
ATOM 1214 N N . THR A 1 147 ? 14.426 60.113 32.523 1.00 12.38 171 THR A N 1
ATOM 1215 C CA . THR A 1 147 ? 14.090 58.841 31.881 1.00 12.54 171 THR A CA 1
ATOM 1216 C C . THR A 1 147 ? 12.555 58.722 31.715 1.00 12.91 171 THR A C 1
ATOM 1217 O O . THR A 1 147 ? 12.077 58.337 30.632 1.00 13.38 171 THR A O 1
ATOM 1221 N N . ALA A 1 148 ? 11.815 59.010 32.784 1.00 13.26 172 ALA A N 1
ATOM 1222 C CA . ALA A 1 148 ? 10.340 59.000 32.692 1.00 12.55 172 ALA A CA 1
ATOM 1223 C C . ALA A 1 148 ? 9.846 59.881 31.542 1.00 13.41 172 ALA A C 1
ATOM 1224 O O . ALA A 1 148 ? 9.001 59.472 30.741 1.00 13.62 172 ALA A O 1
ATOM 1226 N N . GLN A 1 149 ? 10.391 61.086 31.448 1.00 14.02 173 GLN A N 1
ATOM 1227 C CA . GLN A 1 149 ? 9.901 62.028 30.437 1.00 14.58 173 GLN A CA 1
ATOM 1228 C C . GLN A 1 149 ? 10.302 61.607 29.020 1.00 14.72 173 GLN A C 1
ATOM 1229 O O . GLN A 1 149 ? 9.509 61.770 28.070 1.00 14.83 173 GLN A O 1
ATOM 1235 N N . LEU A 1 150 ? 11.511 61.094 28.838 1.00 14.38 174 LEU A N 1
ATOM 1236 C CA A LEU A 1 150 ? 11.953 60.684 27.499 0.50 14.09 174 LEU A CA 1
ATOM 1237 C CA B LEU A 1 150 ? 11.928 60.723 27.492 0.50 13.96 174 LEU A CA 1
ATOM 1238 C C . LEU A 1 150 ? 11.044 59.591 26.953 1.00 13.26 174 LEU A C 1
ATOM 1239 O O . LEU A 1 150 ? 10.602 59.660 25.829 1.00 13.77 174 LEU A O 1
ATOM 1248 N N . ILE A 1 151 ? 10.782 58.558 27.762 1.00 13.45 175 ILE A N 1
ATOM 1249 C CA . ILE A 1 151 ? 9.937 57.438 27.289 1.00 12.69 175 ILE A CA 1
ATOM 1250 C C . ILE A 1 151 ? 8.486 57.925 27.000 1.00 13.41 175 ILE A C 1
ATOM 1251 O O . ILE A 1 151 ? 7.881 57.592 25.958 1.00 13.61 175 ILE A O 1
ATOM 1256 N N . THR A 1 152 ? 7.942 58.754 27.903 1.00 12.15 176 THR A N 1
ATOM 1257 C CA . THR A 1 152 ? 6.611 59.270 27.769 1.00 12.63 176 THR A CA 1
ATOM 1258 C C . THR A 1 152 ? 6.488 60.172 26.553 1.00 12.94 176 THR A C 1
ATOM 1259 O O . THR A 1 152 ? 5.558 60.036 25.748 1.00 14.20 176 THR A O 1
ATOM 1263 N N . ASP A 1 153 ? 7.431 61.109 26.419 1.00 12.31 177 ASP A N 1
ATOM 1264 C CA . ASP A 1 153 ? 7.379 62.100 25.313 1.00 13.69 177 ASP A CA 1
ATOM 1265 C C . ASP A 1 153 ? 7.471 61.407 23.944 1.00 14.18 177 ASP A C 1
ATOM 1266 O O . ASP A 1 153 ? 6.883 61.863 22.965 1.00 14.07 177 ASP A O 1
ATOM 1284 N N . GLN A 1 155 ? 6.442 58.344 23.318 1.00 14.81 179 GLN A N 1
ATOM 1285 C CA . GLN A 1 155 ? 5.387 57.308 23.236 1.00 14.84 179 GLN A CA 1
ATOM 1286 C C . GLN A 1 155 ? 6.043 55.950 23.054 1.00 13.19 179 GLN A C 1
ATOM 1287 O O . GLN A 1 155 ? 5.520 55.112 22.347 1.00 13.67 179 GLN A O 1
ATOM 1293 N N . ALA A 1 156 ? 7.123 55.708 23.800 1.00 11.95 180 ALA A N 1
ATOM 1294 C CA . ALA A 1 156 ? 7.963 54.501 23.666 1.00 12.14 180 ALA A CA 1
ATOM 1295 C C . ALA A 1 156 ? 7.645 53.449 24.722 1.00 12.59 180 ALA A C 1
ATOM 1296 O O . ALA A 1 156 ? 8.355 52.472 24.869 1.00 11.81 180 ALA A O 1
ATOM 1298 N N . GLU A 1 157 ? 6.570 53.647 25.476 1.00 11.56 181 GLU A N 1
ATOM 1299 C CA . GLU A 1 157 ? 6.191 52.646 26.504 1.00 11.69 181 GLU A CA 1
ATOM 1300 C C . GLU A 1 157 ? 6.075 51.215 26.044 1.00 11.05 181 GLU A C 1
ATOM 1301 O O . GLU A 1 157 ? 6.386 50.303 26.840 1.00 12.84 181 GLU A O 1
ATOM 1307 N N . PRO A 1 158 ? 5.606 50.982 24.797 1.00 12.24 182 PRO A N 1
ATOM 1308 C CA . PRO A 1 158 ? 5.525 49.572 24.373 1.00 12.41 182 PRO A CA 1
ATOM 1309 C C . PRO A 1 158 ? 6.842 48.865 24.082 1.00 12.87 182 PRO A C 1
ATOM 1310 O O . PRO A 1 158 ? 6.842 47.656 23.805 1.00 13.64 182 PRO A O 1
ATOM 1314 N N . TYR A 1 159 ? 7.960 49.589 24.071 1.00 12.91 183 TYR A N 1
ATOM 1315 C CA . TYR A 1 159 ? 9.233 48.996 23.687 1.00 13.65 183 TYR A CA 1
ATOM 1316 C C . TYR A 1 159 ? 10.437 49.474 24.494 1.00 13.57 183 TYR A C 1
ATOM 1317 O O . TYR A 1 159 ? 11.567 49.121 24.165 1.00 13.64 183 TYR A O 1
ATOM 1326 N N . VAL A 1 160 ? 10.216 50.268 25.525 1.00 13.12 184 VAL A N 1
ATOM 1327 C CA . VAL A 1 160 ? 11.328 50.699 26.401 1.00 12.52 184 VAL A CA 1
ATOM 1328 C C . VAL A 1 160 ? 10.860 50.507 27.839 1.00 12.15 184 VAL A C 1
ATOM 1329 O O . VAL A 1 160 ? 9.970 51.227 28.310 1.00 13.01 184 VAL A O 1
ATOM 1341 N N . ILE A 1 162 ? 11.697 49.888 32.113 1.00 11.41 186 ILE A N 1
ATOM 1342 C CA . ILE A 1 162 ? 12.561 50.529 33.132 1.00 11.75 186 ILE A CA 1
ATOM 1343 C C . ILE A 1 162 ? 12.917 49.506 34.208 1.00 12.25 186 ILE A C 1
ATOM 1344 O O . ILE A 1 162 ? 12.045 48.854 34.738 1.00 10.96 186 ILE A O 1
ATOM 1349 N N . THR A 1 163 ? 14.207 49.382 34.515 1.00 11.42 187 THR A N 1
ATOM 1350 C CA . THR A 1 163 ? 14.658 48.518 35.589 1.00 12.33 187 THR A CA 1
ATOM 1351 C C . THR A 1 163 ? 14.492 49.280 36.882 1.00 12.77 187 THR A C 1
ATOM 1352 O O . THR A 1 163 ? 14.928 50.427 36.992 1.00 11.65 187 THR A O 1
ATOM 1356 N N . VAL A 1 164 ? 13.857 48.618 37.855 1.00 12.16 188 VAL A N 1
ATOM 1357 C CA . VAL A 1 164 ? 13.624 49.196 39.188 1.00 12.57 188 VAL A CA 1
ATOM 1358 C C . VAL A 1 164 ? 14.070 48.195 40.227 1.00 12.12 188 VAL A C 1
ATOM 1359 O O . VAL A 1 164 ? 13.894 46.959 40.034 1.00 12.50 188 VAL A O 1
ATOM 1363 N N . HIS A 1 165 ? 14.700 48.721 41.275 1.00 12.74 189 HIS A N 1
ATOM 1364 C CA . HIS A 1 165 ? 15.284 47.870 42.295 1.00 13.85 189 HIS A CA 1
ATOM 1365 C C . HIS A 1 165 ? 14.351 47.601 43.487 1.00 14.03 189 HIS A C 1
ATOM 1366 O O . HIS A 1 165 ? 14.604 46.707 44.282 1.00 13.62 189 HIS A O 1
ATOM 1373 N N . ASP A 1 166 ? 13.293 48.371 43.624 1.00 14.13 190 ASP A N 1
ATOM 1374 C CA A ASP A 1 166 ? 12.363 48.195 44.743 0.50 13.75 190 ASP A CA 1
ATOM 1375 C CA B ASP A 1 166 ? 12.382 48.235 44.756 0.50 13.85 190 ASP A CA 1
ATOM 1376 C C . ASP A 1 166 ? 11.036 48.850 44.413 1.00 13.70 190 ASP A C 1
ATOM 1377 O O . ASP A 1 166 ? 10.873 49.498 43.356 1.00 12.06 190 ASP A O 1
ATOM 1386 N N . GLY A 1 167 ? 10.066 48.672 45.296 1.00 13.34 191 GLY A N 1
ATOM 1387 C CA . GLY A 1 167 ? 8.734 49.178 44.991 1.00 13.51 191 GLY A CA 1
ATOM 1388 C C . GLY A 1 167 ? 8.600 50.684 44.999 1.00 12.60 191 GLY A C 1
ATOM 1389 O O . GLY A 1 167 ? 7.760 51.238 44.310 1.00 12.87 191 GLY A O 1
ATOM 1390 N N . ALA A 1 168 ? 9.347 51.356 45.869 1.00 13.94 192 ALA A N 1
ATOM 1391 C CA . ALA A 1 168 ? 9.323 52.824 45.903 1.00 14.53 192 ALA A CA 1
ATOM 1392 C C . ALA A 1 168 ? 9.828 53.454 44.595 1.00 14.29 192 ALA A C 1
ATOM 1393 O O . ALA A 1 168 ? 9.269 54.453 44.165 1.00 13.60 192 ALA A O 1
ATOM 1395 N N . SER A 1 169 ? 10.898 52.920 43.983 1.00 14.80 193 SER A N 1
ATOM 1396 C CA A SER A 1 169 ? 11.349 53.414 42.690 0.34 14.27 193 SER A CA 1
ATOM 1397 C CA B SER A 1 169 ? 11.350 53.394 42.685 0.33 14.38 193 SER A CA 1
ATOM 1398 C CA C SER A 1 169 ? 11.372 53.373 42.671 0.33 13.73 193 SER A CA 1
ATOM 1399 C C . SER A 1 169 ? 10.317 53.110 41.609 1.00 13.35 193 SER A C 1
ATOM 1400 O O . SER A 1 169 ? 10.040 53.966 40.760 1.00 14.70 193 SER A O 1
ATOM 1407 N N . ALA A 1 170 ? 9.715 51.925 41.663 1.00 12.19 194 ALA A N 1
ATOM 1408 C CA . ALA A 1 170 ? 8.657 51.576 40.748 1.00 11.46 194 ALA A CA 1
ATOM 1409 C C . ALA A 1 170 ? 7.484 52.546 40.894 1.00 12.60 194 ALA A C 1
ATOM 1410 O O . ALA A 1 170 ? 6.883 52.971 39.921 1.00 12.32 194 ALA A O 1
ATOM 1412 N N . ARG A 1 171 ? 7.124 52.881 42.120 1.00 13.32 195 ARG A N 1
ATOM 1413 C CA . ARG A 1 171 ? 5.986 53.765 42.326 1.00 14.61 195 ARG A CA 1
ATOM 1414 C C . ARG A 1 171 ? 6.261 55.178 41.785 1.00 14.52 195 ARG A C 1
ATOM 1415 O O . ARG A 1 171 ? 5.379 55.803 41.205 1.00 15.18 195 ARG A O 1
ATOM 1423 N N . PHE A 1 172 ? 7.472 55.695 41.972 1.00 15.15 196 PHE A N 1
ATOM 1424 C CA . PHE A 1 172 ? 7.832 56.961 41.365 1.00 15.80 196 PHE A CA 1
ATOM 1425 C C . PHE A 1 172 ? 7.468 56.955 39.877 1.00 15.08 196 PHE A C 1
ATOM 1426 O O . PHE A 1 172 ? 6.758 57.852 39.378 1.00 15.99 196 PHE A O 1
ATOM 1434 N N . PHE A 1 173 ? 7.956 55.935 39.151 1.00 14.19 197 PHE A N 1
ATOM 1435 C CA . PHE A 1 173 ? 7.706 55.866 37.722 1.00 13.14 197 PHE A CA 1
ATOM 1436 C C . PHE A 1 173 ? 6.238 55.603 37.404 1.00 12.80 197 PHE A C 1
ATOM 1437 O O . PHE A 1 173 ? 5.674 56.235 36.492 1.00 13.45 197 PHE A O 1
ATOM 1445 N N . TYR A 1 174 ? 5.614 54.662 38.134 1.00 13.17 198 TYR A N 1
ATOM 1446 C CA . TYR A 1 174 ? 4.250 54.225 37.798 1.00 13.07 198 TYR A CA 1
ATOM 1447 C C . TYR A 1 174 ? 3.209 55.381 37.982 1.00 14.18 198 TYR A C 1
ATOM 1448 O O . TYR A 1 174 ? 2.309 55.536 37.168 1.00 13.95 198 TYR A O 1
ATOM 1457 N N . GLU A 1 175 ? 3.389 56.178 39.020 1.00 15.62 199 GLU A N 1
ATOM 1458 C CA . GLU A 1 175 ? 2.541 57.330 39.311 1.00 17.96 199 GLU A CA 1
ATOM 1459 C C . GLU A 1 175 ? 2.740 58.389 38.224 1.00 17.42 199 GLU A C 1
ATOM 1460 O O . GLU A 1 175 ? 1.772 59.053 37.863 1.00 20.72 199 GLU A O 1
ATOM 1466 N N . LYS A 1 176 ? 3.953 58.511 37.666 1.00 17.01 200 LYS A N 1
ATOM 1467 C CA . LYS A 1 176 ? 4.195 59.476 36.579 1.00 17.10 200 LYS A CA 1
ATOM 1468 C C . LYS A 1 176 ? 3.594 59.018 35.264 1.00 16.32 200 LYS A C 1
ATOM 1469 O O . LYS A 1 176 ? 3.114 59.824 34.466 1.00 16.77 200 LYS A O 1
ATOM 1473 N N . ASN A 1 177 ? 3.618 57.718 35.024 1.00 13.45 201 ASN A N 1
ATOM 1474 C CA . ASN A 1 177 ? 3.015 57.184 33.797 1.00 13.57 201 ASN A CA 1
ATOM 1475 C C . ASN A 1 177 ? 2.636 55.716 33.999 1.00 13.17 201 ASN A C 1
ATOM 1476 O O . ASN A 1 177 ? 3.485 54.814 33.981 1.00 11.37 201 ASN A O 1
ATOM 1481 N N . PRO A 1 178 ? 1.330 55.459 34.198 1.00 13.62 202 PRO A N 1
ATOM 1482 C CA . PRO A 1 178 ? 0.942 54.067 34.495 1.00 13.67 202 PRO A CA 1
ATOM 1483 C C . PRO A 1 178 ? 0.994 53.086 33.354 1.00 13.88 202 PRO A C 1
ATOM 1484 O O . PRO A 1 178 ? 0.641 51.911 33.528 1.00 15.76 202 PRO A O 1
ATOM 1488 N N . ASN A 1 179 ? 1.394 53.545 32.175 1.00 13.24 203 ASN A N 1
ATOM 1489 C CA . ASN A 1 179 ? 1.619 52.670 31.044 1.00 14.18 203 ASN A CA 1
ATOM 1490 C C . ASN A 1 179 ? 3.048 52.138 30.997 1.00 12.60 203 ASN A C 1
ATOM 1491 O O . ASN A 1 179 ? 3.385 51.354 30.127 1.00 14.57 203 ASN A O 1
ATOM 1496 N N . PHE A 1 180 ? 3.908 52.534 31.934 1.00 11.93 204 PHE A N 1
ATOM 1497 C CA . PHE A 1 180 ? 5.254 51.972 31.941 1.00 11.04 204 PHE A CA 1
ATOM 1498 C C . PHE A 1 180 ? 5.254 50.476 32.305 1.00 11.54 204 PHE A C 1
ATOM 1499 O O . PHE A 1 180 ? 4.456 50.002 33.139 1.00 12.28 204 PHE A O 1
ATOM 1515 N N . PHE A 1 182 ? 7.898 47.384 33.734 1.00 10.33 206 PHE A N 1
ATOM 1516 C CA . PHE A 1 182 ? 9.091 47.296 34.543 1.00 11.28 206 PHE A CA 1
ATOM 1517 C C . PHE A 1 182 ? 9.809 45.957 34.462 1.00 11.40 206 PHE A C 1
ATOM 1518 O O . PHE A 1 182 ? 9.146 44.895 34.402 1.00 13.05 206 PHE A O 1
ATOM 1526 N N . GLU A 1 183 ? 11.144 46.030 34.552 1.00 10.79 207 GLU A N 1
ATOM 1527 C CA . GLU A 1 183 ? 11.932 44.886 35.031 1.00 10.19 207 GLU A CA 1
ATOM 1528 C C . GLU A 1 183 ? 12.196 45.183 36.525 1.00 11.49 207 GLU A C 1
ATOM 1529 O O . GLU A 1 183 ? 12.863 46.132 36.848 1.00 12.12 207 GLU A O 1
ATOM 1535 N N . ALA A 1 184 ? 11.585 44.421 37.401 1.00 11.04 208 ALA A N 1
ATOM 1536 C CA . ALA A 1 184 ? 11.690 44.645 38.845 1.00 11.49 208 ALA A CA 1
ATOM 1537 C C . ALA A 1 184 ? 12.586 43.610 39.504 1.00 12.11 208 ALA A C 1
ATOM 1538 O O . ALA A 1 184 ? 12.462 42.444 39.237 1.00 11.91 208 ALA A O 1
ATOM 1540 N N . PHE A 1 185 ? 13.513 44.040 40.367 1.00 10.85 209 PHE A N 1
ATOM 1541 C CA . PHE A 1 185 ? 14.265 43.120 41.196 1.00 11.91 209 PHE A CA 1
ATOM 1542 C C . PHE A 1 185 ? 13.337 42.499 42.222 1.00 11.74 209 PHE A C 1
ATOM 1543 O O . PHE A 1 185 ? 12.734 43.207 43.056 1.00 12.47 209 PHE A O 1
ATOM 1551 N N . VAL A 1 186 ? 13.215 41.180 42.191 1.00 12.50 210 VAL A N 1
ATOM 1552 C CA . VAL A 1 186 ? 12.318 40.491 43.121 1.00 12.80 210 VAL A CA 1
ATOM 1553 C C . VAL A 1 186 ? 13.010 39.235 43.576 1.00 14.50 210 VAL A C 1
ATOM 1554 O O . VAL A 1 186 ? 12.752 38.167 43.058 1.00 14.78 210 VAL A O 1
ATOM 1558 N N . LYS A 1 187 ? 13.917 39.370 44.541 1.00 15.65 211 LYS A N 1
ATOM 1559 C CA . LYS A 1 187 ? 14.798 38.246 44.882 1.00 17.60 211 LYS A CA 1
ATOM 1560 C C . LYS A 1 187 ? 14.332 37.439 46.098 1.00 17.31 211 LYS A C 1
ATOM 1561 O O . LYS A 1 187 ? 14.838 36.353 46.349 1.00 18.96 211 LYS A O 1
ATOM 1567 N N . THR A 1 188 ? 13.368 37.992 46.836 1.00 17.59 212 THR A N 1
ATOM 1568 C CA . THR A 1 188 ? 12.859 37.437 48.091 1.00 18.62 212 THR A CA 1
ATOM 1569 C C . THR A 1 188 ? 11.341 37.619 48.265 1.00 18.12 212 THR A C 1
ATOM 1570 O O . THR A 1 188 ? 10.711 38.379 47.555 1.00 17.43 212 THR A O 1
ATOM 1574 N N . LYS A 1 189 ? 10.774 36.850 49.203 1.00 17.96 213 LYS A N 1
ATOM 1575 C CA . LYS A 1 189 ? 9.384 36.998 49.629 1.00 17.99 213 LYS A CA 1
ATOM 1576 C C . LYS A 1 189 ? 9.112 38.446 50.116 1.00 17.96 213 LYS A C 1
ATOM 1577 O O . LYS A 1 189 ? 8.058 39.015 49.846 1.00 18.74 213 LYS A O 1
ATOM 1579 N N . GLU A 1 190 ? 10.072 39.058 50.784 1.00 17.77 214 GLU A N 1
ATOM 1580 C CA . GLU A 1 190 ? 9.887 40.442 51.231 1.00 18.68 214 GLU A CA 1
ATOM 1581 C C . GLU A 1 190 ? 9.792 41.415 50.056 1.00 17.91 214 GLU A C 1
ATOM 1582 O O . GLU A 1 190 ? 9.030 42.404 50.096 1.00 17.66 214 GLU A O 1
ATOM 1588 N N . ALA A 1 191 ? 10.564 41.132 48.997 1.00 15.98 215 ALA A N 1
ATOM 1589 C CA . ALA A 1 191 ? 10.516 41.949 47.757 1.00 14.79 215 ALA A CA 1
ATOM 1590 C C . ALA A 1 191 ? 9.123 41.826 47.116 1.00 14.69 215 ALA A C 1
ATOM 1591 O O . ALA A 1 191 ? 8.563 42.815 46.719 1.00 14.50 215 ALA A O 1
ATOM 1593 N N . VAL A 1 192 ? 8.531 40.632 47.141 1.00 15.30 216 VAL A N 1
ATOM 1594 C CA . VAL A 1 192 ? 7.181 40.459 46.565 1.00 15.00 216 VAL A CA 1
ATOM 1595 C C . VAL A 1 192 ? 6.217 41.400 47.291 1.00 15.67 216 VAL A C 1
ATOM 1596 O O . VAL A 1 192 ? 5.434 42.103 46.632 1.00 16.79 216 VAL A O 1
ATOM 1600 N N . GLN A 1 193 ? 6.302 41.412 48.631 1.00 16.09 217 GLN A N 1
ATOM 1601 C CA . GLN A 1 193 ? 5.424 42.217 49.458 1.00 16.11 217 GLN A CA 1
ATOM 1602 C C . GLN A 1 193 ? 5.622 43.712 49.208 1.00 14.72 217 GLN A C 1
ATOM 1603 O O . GLN A 1 193 ? 4.652 44.487 49.195 1.00 15.89 217 GLN A O 1
ATOM 1609 N N . ASP A 1 194 ? 6.875 44.106 49.081 1.00 14.33 218 ASP A N 1
ATOM 1610 C CA . ASP A 1 194 ? 7.274 45.503 48.774 1.00 13.62 218 ASP A CA 1
ATOM 1611 C C . ASP A 1 194 ? 6.516 46.054 47.541 1.00 13.72 218 ASP A C 1
ATOM 1612 O O . ASP A 1 194 ? 5.949 47.165 47.578 1.00 12.42 218 ASP A O 1
ATOM 1617 N N . TYR A 1 195 ? 6.535 45.326 46.424 1.00 12.41 219 TYR A N 1
ATOM 1618 C CA . TYR A 1 195 ? 5.828 45.841 45.255 1.00 13.29 219 TYR A CA 1
ATOM 1619 C C . TYR A 1 195 ? 4.345 45.940 45.495 1.00 13.41 219 TYR A C 1
ATOM 1620 O O . TYR A 1 195 ? 3.706 46.889 45.034 1.00 14.70 219 TYR A O 1
ATOM 1629 N N . GLU A 1 196 ? 3.780 44.969 46.223 1.00 13.71 220 GLU A N 1
ATOM 1630 C CA . GLU A 1 196 ? 2.362 44.994 46.518 1.00 14.80 220 GLU A CA 1
ATOM 1631 C C . GLU A 1 196 ? 2.033 46.175 47.408 1.00 14.97 220 GLU A C 1
ATOM 1632 O O . GLU A 1 196 ? 1.075 46.883 47.158 1.00 15.46 220 GLU A O 1
ATOM 1638 N N . ASP A 1 197 ? 2.868 46.428 48.406 1.00 14.71 221 ASP A N 1
ATOM 1639 C CA . ASP A 1 197 ? 2.634 47.530 49.330 1.00 15.68 221 ASP A CA 1
ATOM 1640 C C . ASP A 1 197 ? 2.725 48.884 48.617 1.00 14.35 221 ASP A C 1
ATOM 1641 O O . ASP A 1 197 ? 2.067 49.861 49.049 1.00 17.55 221 ASP A O 1
ATOM 1646 N N . ASN A 1 198 ? 3.512 48.946 47.548 1.00 14.75 222 ASN A N 1
ATOM 1647 C CA . ASN A 1 198 ? 3.631 50.159 46.739 1.00 13.31 222 ASN A CA 1
ATOM 1648 C C . ASN A 1 198 ? 2.643 50.230 45.581 1.00 13.53 222 ASN A C 1
ATOM 1649 O O . ASN A 1 198 ? 2.714 51.121 44.748 1.00 12.67 222 ASN A O 1
ATOM 1654 N N . GLY A 1 199 ? 1.731 49.265 45.554 1.00 13.37 223 GLY A N 1
ATOM 1655 C CA . GLY A 1 199 ? 0.638 49.275 44.560 1.00 13.70 223 GLY A CA 1
ATOM 1656 C C . GLY A 1 199 ? 1.050 49.152 43.119 1.00 12.94 223 GLY A C 1
ATOM 1657 O O . GLY A 1 199 ? 0.320 49.680 42.243 1.00 14.47 223 GLY A O 1
ATOM 1658 N N . ILE A 1 200 ? 2.149 48.451 42.821 1.00 13.12 224 ILE A N 1
ATOM 1659 C CA . ILE A 1 200 ? 2.564 48.266 41.435 1.00 12.92 224 ILE A CA 1
ATOM 1660 C C . ILE A 1 200 ? 1.822 47.068 40.855 1.00 12.94 224 ILE A C 1
ATOM 1661 O O . ILE A 1 200 ? 1.985 45.955 41.350 1.00 13.67 224 ILE A O 1
ATOM 1666 N N . PRO A 1 201 ? 1.042 47.269 39.778 1.00 13.31 225 PRO A N 1
ATOM 1667 C CA . PRO A 1 201 ? 0.357 46.104 39.210 1.00 13.53 225 PRO A CA 1
ATOM 1668 C C . PRO A 1 201 ? 1.311 45.032 38.730 1.00 11.61 225 PRO A C 1
ATOM 1669 O O . PRO A 1 201 ? 2.269 45.339 38.055 1.00 12.52 225 PRO A O 1
ATOM 1673 N N . TRP A 1 202 ? 1.057 43.767 39.081 1.00 12.40 226 TRP A N 1
ATOM 1674 C CA . TRP A 1 202 ? 1.927 42.695 38.653 1.00 11.81 226 TRP A CA 1
ATOM 1675 C C . TRP A 1 202 ? 1.897 42.579 37.103 1.00 11.18 226 TRP A C 1
ATOM 1676 O O . TRP A 1 202 ? 2.870 42.117 36.518 1.00 10.20 226 TRP A O 1
ATOM 1687 N N . SER A 1 203 ? 0.796 42.988 36.487 1.00 12.32 227 SER A N 1
ATOM 1688 C CA . SER A 1 203 ? 0.714 43.003 35.044 1.00 11.67 227 SER A CA 1
ATOM 1689 C C . SER A 1 203 ? 1.766 43.915 34.416 1.00 11.62 227 SER A C 1
ATOM 1690 O O . SER A 1 203 ? 2.068 43.787 33.238 1.00 13.00 227 SER A O 1
ATOM 1693 N N . HIS A 1 204 ? 2.259 44.881 35.179 1.00 11.25 228 HIS A N 1
ATOM 1694 C CA . HIS A 1 204 ? 3.328 45.762 34.682 1.00 10.63 228 HIS A CA 1
ATOM 1695 C C . HIS A 1 204 ? 4.764 45.376 35.108 1.00 10.99 228 HIS A C 1
ATOM 1696 O O . HIS A 1 204 ? 5.703 46.177 34.929 1.00 12.00 228 HIS A O 1
ATOM 1703 N N . ILE A 1 205 ? 4.913 44.148 35.599 1.00 10.68 229 ILE A N 1
ATOM 1704 C CA . ILE A 1 205 ? 6.153 43.623 36.114 1.00 10.44 229 ILE A CA 1
ATOM 1705 C C . ILE A 1 205 ? 6.611 42.334 35.391 1.00 10.96 229 ILE A C 1
ATOM 1706 O O . ILE A 1 205 ? 5.827 41.410 35.167 1.00 11.18 229 ILE A O 1
ATOM 1719 N N . ALA A 1 207 ? 10.050 39.972 36.402 1.00 10.98 231 ALA A N 1
ATOM 1720 C CA . ALA A 1 207 ? 10.905 39.937 37.580 1.00 11.73 231 ALA A CA 1
ATOM 1721 C C . ALA A 1 207 ? 12.282 39.366 37.357 1.00 11.97 231 ALA A C 1
ATOM 1722 O O . ALA A 1 207 ? 12.390 38.262 36.837 1.00 11.85 231 ALA A O 1
ATOM 1724 N N . TYR A 1 208 ? 13.282 40.110 37.812 1.00 11.44 232 TYR A N 1
ATOM 1725 C CA . TYR A 1 208 ? 14.639 39.657 37.904 1.00 10.96 232 TYR A CA 1
ATOM 1726 C C . TYR A 1 208 ? 14.781 39.008 39.278 1.00 11.53 232 TYR A C 1
ATOM 1727 O O . TYR A 1 208 ? 14.521 39.671 40.304 1.00 10.51 232 TYR A O 1
ATOM 1736 N N . VAL A 1 209 ? 15.055 37.696 39.302 1.00 10.49 233 VAL A N 1
ATOM 1737 C CA . VAL A 1 209 ? 15.135 36.965 40.561 1.00 12.14 233 VAL A CA 1
ATOM 1738 C C . VAL A 1 209 ? 16.567 36.613 40.980 1.00 13.05 233 VAL A C 1
ATOM 1739 O O . VAL A 1 209 ? 16.749 35.895 41.940 1.00 15.52 233 VAL A O 1
ATOM 1743 N N . GLY A 1 210 ? 17.581 37.077 40.228 1.00 13.04 234 GLY A N 1
ATOM 1744 C CA . GLY A 1 210 ? 18.961 36.924 40.692 1.00 13.52 234 GLY A CA 1
ATOM 1745 C C . GLY A 1 210 ? 19.828 36.151 39.721 1.00 13.31 234 GLY A C 1
ATOM 1746 O O . GLY A 1 210 ? 19.403 35.859 38.583 1.00 12.70 234 GLY A O 1
ATOM 1747 N N . PRO A 1 211 ? 21.036 35.822 40.156 1.00 14.44 235 PRO A N 1
ATOM 1748 C CA . PRO A 1 211 ? 22.030 35.204 39.298 1.00 14.89 235 PRO A CA 1
ATOM 1749 C C . PRO A 1 211 ? 22.086 33.703 39.419 1.00 15.47 235 PRO A C 1
ATOM 1750 O O . PRO A 1 211 ? 22.858 33.079 38.696 1.00 15.58 235 PRO A O 1
ATOM 1754 N N . LYS A 1 212 ? 21.259 33.122 40.279 1.00 15.82 236 LYS A N 1
ATOM 1755 C CA . LYS A 1 212 ? 21.329 31.710 40.561 1.00 16.37 236 LYS A CA 1
ATOM 1756 C C . LYS A 1 212 ? 20.017 31.189 41.112 1.00 16.36 236 LYS A C 1
ATOM 1757 O O . LYS A 1 212 ? 19.241 31.898 41.740 1.00 16.31 236 LYS A O 1
ATOM 1763 N N . ILE A 1 213 ? 19.805 29.900 40.915 1.00 16.57 237 ILE A N 1
ATOM 1764 C CA . ILE A 1 213 ? 18.654 29.210 41.425 1.00 17.22 237 ILE A CA 1
ATOM 1765 C C . ILE A 1 213 ? 18.979 28.505 42.730 1.00 17.59 237 ILE A C 1
ATOM 1766 O O . ILE A 1 213 ? 20.018 27.834 42.855 1.00 16.96 237 ILE A O 1
ATOM 1771 N N . THR A 1 214 ? 18.090 28.687 43.713 1.00 17.15 238 THR A N 1
ATOM 1772 C CA . THR A 1 214 ? 18.169 28.039 45.031 1.00 18.07 238 THR A CA 1
ATOM 1773 C C . THR A 1 214 ? 16.741 27.649 45.367 1.00 17.88 238 THR A C 1
ATOM 1774 O O . THR A 1 214 ? 15.795 28.174 44.730 1.00 16.40 238 THR A O 1
ATOM 1778 N N . PRO A 1 215 ? 16.548 26.737 46.338 1.00 17.52 239 PRO A N 1
ATOM 1779 C CA . PRO A 1 215 ? 15.170 26.453 46.784 1.00 18.07 239 PRO A CA 1
ATOM 1780 C C . PRO A 1 215 ? 14.381 27.726 47.194 1.00 18.86 239 PRO A C 1
ATOM 1781 O O . PRO A 1 215 ? 13.157 27.837 46.879 1.00 17.39 239 PRO A O 1
ATOM 1785 N N . GLU A 1 216 ? 15.027 28.688 47.853 1.00 18.99 240 GLU A N 1
ATOM 1786 C CA A GLU A 1 216 ? 14.366 29.949 48.236 0.50 19.15 240 GLU A CA 1
ATOM 1787 C CA B GLU A 1 216 ? 14.325 29.902 48.237 0.50 19.32 240 GLU A CA 1
ATOM 1788 C C . GLU A 1 216 ? 13.889 30.722 47.006 1.00 18.40 240 GLU A C 1
ATOM 1789 O O . GLU A 1 216 ? 12.771 31.275 46.970 1.00 17.71 240 GLU A O 1
ATOM 1800 N N . VAL A 1 217 ? 14.764 30.807 46.001 1.00 17.23 241 VAL A N 1
ATOM 1801 C CA . VAL A 1 217 ? 14.436 31.547 44.783 1.00 17.58 241 VAL A CA 1
ATOM 1802 C C . VAL A 1 217 ? 13.368 30.789 44.001 1.00 16.46 241 VAL A C 1
ATOM 1803 O O . VAL A 1 217 ? 12.441 31.402 43.427 1.00 14.99 241 VAL A O 1
ATOM 1807 N N . ARG A 1 218 ? 13.422 29.452 44.010 1.00 15.24 242 ARG A N 1
ATOM 1808 C CA . ARG A 1 218 ? 12.306 28.686 43.428 1.00 15.82 242 ARG A CA 1
ATOM 1809 C C . ARG A 1 218 ? 10.912 28.978 44.055 1.00 15.77 242 ARG A C 1
ATOM 1810 O O . ARG A 1 218 ? 9.900 29.007 43.354 1.00 14.74 242 ARG A O 1
ATOM 1818 N N . GLU A 1 219 ? 10.869 29.167 45.353 1.00 16.50 243 GLU A N 1
ATOM 1819 C CA . GLU A 1 219 ? 9.661 29.522 46.061 1.00 17.57 243 GLU A CA 1
ATOM 1820 C C . GLU A 1 219 ? 9.181 30.895 45.578 1.00 16.86 243 GLU A C 1
ATOM 1821 O O . GLU A 1 219 ? 8.002 31.076 45.325 1.00 16.79 243 GLU A O 1
ATOM 1827 N N . VAL A 1 220 ? 10.090 31.853 45.449 1.00 15.53 244 VAL A N 1
ATOM 1828 C CA . VAL A 1 220 ? 9.726 33.178 44.908 1.00 15.01 244 VAL A CA 1
ATOM 1829 C C . VAL A 1 220 ? 9.181 33.053 43.490 1.00 15.66 244 VAL A C 1
ATOM 1830 O O . VAL A 1 220 ? 8.182 33.684 43.144 1.00 13.96 244 VAL A O 1
ATOM 1834 N N . ILE A 1 221 ? 9.808 32.205 42.671 1.00 13.19 245 ILE A N 1
ATOM 1835 C CA . ILE A 1 221 ? 9.349 32.029 41.299 1.00 12.56 245 ILE A CA 1
ATOM 1836 C C . ILE A 1 221 ? 7.937 31.471 41.258 1.00 13.07 245 ILE A C 1
ATOM 1837 O O . ILE A 1 221 ? 7.116 31.928 40.452 1.00 13.06 245 ILE A O 1
ATOM 1842 N N . ASP A 1 222 ? 7.644 30.492 42.129 1.00 14.38 246 ASP A N 1
ATOM 1843 C CA . ASP A 1 222 ? 6.279 29.933 42.251 1.00 15.84 246 ASP A CA 1
ATOM 1844 C C . ASP A 1 222 ? 5.260 31.014 42.657 1.00 15.94 246 ASP A C 1
ATOM 1845 O O . ASP A 1 222 ? 4.186 31.119 42.037 1.00 14.39 246 ASP A O 1
ATOM 1863 N N . LEU A 1 224 ? 5.545 34.226 42.155 1.00 13.50 248 LEU A N 1
ATOM 1864 C CA . LEU A 1 224 ? 5.471 35.174 41.053 1.00 12.48 248 LEU A CA 1
ATOM 1865 C C . LEU A 1 224 ? 4.684 34.587 39.865 1.00 12.44 248 LEU A C 1
ATOM 1866 O O . LEU A 1 224 ? 3.857 35.254 39.260 1.00 13.40 248 LEU A O 1
ATOM 1871 N N . HIS A 1 225 ? 4.906 33.313 39.569 1.00 12.47 249 HIS A N 1
ATOM 1872 C CA . HIS A 1 225 ? 4.077 32.663 38.543 1.00 12.65 249 HIS A CA 1
ATOM 1873 C C . HIS A 1 225 ? 2.589 32.706 38.886 1.00 12.98 249 HIS A C 1
ATOM 1874 O O . HIS A 1 225 ? 1.781 32.944 37.985 1.00 13.42 249 HIS A O 1
ATOM 1881 N N . GLU A 1 226 ? 2.230 32.544 40.179 1.00 14.44 250 GLU A N 1
ATOM 1882 C CA A GLU A 1 226 ? 0.825 32.600 40.661 0.50 16.14 250 GLU A CA 1
ATOM 1883 C CA B GLU A 1 226 ? 0.813 32.574 40.588 0.50 16.21 250 GLU A CA 1
ATOM 1884 C C . GLU A 1 226 ? 0.221 33.967 40.369 1.00 16.26 250 GLU A C 1
ATOM 1885 O O . GLU A 1 226 ? -0.972 34.094 40.121 1.00 17.51 250 GLU A O 1
ATOM 1896 N N . ARG A 1 227 ? 1.066 34.987 40.440 1.00 15.71 251 ARG A N 1
ATOM 1897 C CA . ARG A 1 227 ? 0.688 36.379 40.157 1.00 15.61 251 ARG A CA 1
ATOM 1898 C C . ARG A 1 227 ? 0.798 36.772 38.686 1.00 16.21 251 ARG A C 1
ATOM 1899 O O . ARG A 1 227 ? 0.618 37.943 38.346 1.00 16.83 251 ARG A O 1
ATOM 1907 N N . GLY A 1 228 ? 1.086 35.809 37.810 1.00 15.11 252 GLY A N 1
ATOM 1908 C CA . GLY A 1 228 ? 1.198 36.083 36.375 1.00 13.79 252 GLY A CA 1
ATOM 1909 C C . GLY A 1 228 ? 2.512 36.671 35.903 1.00 13.41 252 GLY A C 1
ATOM 1910 O O . GLY A 1 228 ? 2.610 37.214 34.790 1.00 13.98 252 GLY A O 1
ATOM 1911 N N . VAL A 1 229 ? 3.536 36.545 36.748 1.00 11.90 253 VAL A N 1
ATOM 1912 C CA . VAL A 1 229 ? 4.810 37.214 36.510 1.00 12.21 253 VAL A CA 1
ATOM 1913 C C . VAL A 1 229 ? 5.890 36.250 35.990 1.00 11.34 253 VAL A C 1
ATOM 1914 O O . VAL A 1 229 ? 6.137 35.229 36.610 1.00 12.47 253 VAL A O 1
ATOM 1931 N N . CYS A 1 231 ? 9.802 35.236 35.234 1.00 10.95 255 CYS A N 1
ATOM 1932 C CA . CYS A 1 231 ? 11.003 35.341 36.061 1.00 11.85 255 CYS A CA 1
ATOM 1933 C C . CYS A 1 231 ? 12.298 35.112 35.262 1.00 11.80 255 CYS A C 1
ATOM 1934 O O . CYS A 1 231 ? 12.412 34.175 34.443 1.00 12.34 255 CYS A O 1
ATOM 1950 N N . ILE A 1 233 ? 16.530 34.862 35.308 1.00 11.75 257 ILE A N 1
ATOM 1951 C CA . ILE A 1 233 ? 17.878 34.700 35.871 1.00 11.46 257 ILE A CA 1
ATOM 1952 C C . ILE A 1 233 ? 18.911 35.384 34.995 1.00 12.07 257 ILE A C 1
ATOM 1953 O O . ILE A 1 233 ? 18.871 35.276 33.785 1.00 11.63 257 ILE A O 1
ATOM 1958 N N . SER A 1 234 ? 19.864 36.085 35.620 1.00 11.13 258 SER A N 1
ATOM 1959 C CA . SER A 1 234 ? 20.971 36.654 34.888 1.00 11.75 258 SER A CA 1
ATOM 1960 C C . SER A 1 234 ? 22.153 35.743 35.098 1.00 12.75 258 SER A C 1
ATOM 1961 O O . SER A 1 234 ? 22.585 35.530 36.239 1.00 13.30 258 SER A O 1
ATOM 1964 N N . THR A 1 235 ? 22.672 35.217 33.994 1.00 11.83 259 THR A N 1
ATOM 1965 C CA . THR A 1 235 ? 23.841 34.364 33.995 1.00 11.52 259 THR A CA 1
ATOM 1966 C C . THR A 1 235 ? 25.152 35.160 33.845 1.00 11.74 259 THR A C 1
ATOM 1967 O O . THR A 1 235 ? 26.247 34.582 33.854 1.00 12.32 259 THR A O 1
ATOM 1971 N N . ALA A 1 236 ? 25.051 36.486 33.737 1.00 10.72 260 ALA A N 1
ATOM 1972 C CA . ALA A 1 236 ? 26.249 37.288 33.482 1.00 11.91 260 ALA A CA 1
ATOM 1973 C C . ALA A 1 236 ? 27.320 37.077 34.554 1.00 12.06 260 ALA A C 1
ATOM 1974 O O . ALA A 1 236 ? 28.474 36.872 34.237 1.00 14.89 260 ALA A O 1
ATOM 1976 N N . PRO A 1 237 ? 26.944 37.091 35.832 1.00 14.29 261 PRO A N 1
ATOM 1977 C CA . PRO A 1 237 ? 28.003 36.875 36.851 1.00 15.89 261 PRO A CA 1
ATOM 1978 C C . PRO A 1 237 ? 28.290 35.425 37.157 1.00 15.83 261 PRO A C 1
ATOM 1979 O O . PRO A 1 237 ? 29.271 35.068 37.877 1.00 16.76 261 PRO A O 1
ATOM 1983 N N . SER A 1 238 ? 27.426 34.565 36.641 1.00 13.60 262 SER A N 1
ATOM 1984 C CA . SER A 1 238 ? 27.414 33.166 37.084 1.00 14.28 262 SER A CA 1
ATOM 1985 C C . SER A 1 238 ? 27.723 32.247 35.897 1.00 13.91 262 SER A C 1
ATOM 1986 O O . SER A 1 238 ? 28.900 32.086 35.533 1.00 14.92 262 SER A O 1
ATOM 1989 N N . ASP A 1 239 ? 26.720 31.652 35.278 1.00 13.04 263 ASP A N 1
ATOM 1990 C CA . ASP A 1 239 ? 26.983 30.611 34.283 1.00 14.29 263 ASP A CA 1
ATOM 1991 C C . ASP A 1 239 ? 27.699 31.092 33.036 1.00 13.19 263 ASP A C 1
ATOM 1992 O O . ASP A 1 239 ? 28.355 30.292 32.382 1.00 13.45 263 ASP A O 1
ATOM 1997 N N . ASP A 1 240 ? 27.608 32.380 32.683 1.00 13.18 264 ASP A N 1
ATOM 1998 C CA . ASP A 1 240 ? 28.365 32.895 31.542 1.00 11.81 264 ASP A CA 1
ATOM 1999 C C . ASP A 1 240 ? 29.861 32.742 31.708 1.00 12.86 264 ASP A C 1
ATOM 2000 O O . ASP A 1 240 ? 30.607 32.798 30.742 1.00 13.68 264 ASP A O 1
ATOM 2005 N N . LYS A 1 241 ? 30.315 32.562 32.950 1.00 13.24 265 LYS A N 1
ATOM 2006 C CA A LYS A 1 241 ? 31.726 32.556 33.302 0.50 14.74 265 LYS A CA 1
ATOM 2007 C CA B LYS A 1 241 ? 31.733 32.562 33.250 0.50 14.77 265 LYS A CA 1
ATOM 2008 C C . LYS A 1 241 ? 32.313 31.144 33.297 1.00 15.74 265 LYS A C 1
ATOM 2009 O O . LYS A 1 241 ? 33.511 30.951 33.544 1.00 16.81 265 LYS A O 1
ATOM 2020 N N . LEU A 1 242 ? 31.473 30.143 33.062 1.00 16.07 266 LEU A N 1
ATOM 2021 C CA . LEU A 1 242 ? 31.963 28.766 32.979 1.00 17.16 266 LEU A CA 1
ATOM 2022 C C . LEU A 1 242 ? 32.953 28.657 31.818 1.00 18.90 266 LEU A C 1
ATOM 2023 O O . LEU A 1 242 ? 32.809 29.374 30.860 1.00 18.02 266 LEU A O 1
ATOM 2028 N N . SER A 1 243 ? 33.942 27.753 31.895 1.00 20.93 267 SER A N 1
ATOM 2029 C CA A SER A 1 243 ? 35.110 27.812 31.025 0.50 22.67 267 SER A CA 1
ATOM 2030 C CA B SER A 1 243 ? 35.115 27.811 31.029 0.50 22.36 267 SER A CA 1
ATOM 2031 C C . SER A 1 243 ? 34.909 27.332 29.588 1.00 22.90 267 SER A C 1
ATOM 2032 O O . SER A 1 243 ? 35.644 27.746 28.707 1.00 25.67 267 SER A O 1
ATOM 2037 N N . THR A 1 244 ? 33.940 26.453 29.355 1.00 22.28 268 THR A N 1
ATOM 2038 C CA . THR A 1 244 ? 33.701 25.877 28.033 1.00 22.21 268 THR A CA 1
ATOM 2039 C C . THR A 1 244 ? 32.286 26.172 27.519 1.00 21.07 268 THR A C 1
ATOM 2040 O O . THR A 1 244 ? 31.341 26.288 28.321 1.00 19.64 268 THR A O 1
ATOM 2044 N N . PRO A 1 245 ? 32.123 26.270 26.186 1.00 20.76 269 PRO A N 1
ATOM 2045 C CA . PRO A 1 245 ? 30.755 26.403 25.656 1.00 20.19 269 PRO A CA 1
ATOM 2046 C C . PRO A 1 245 ? 29.838 25.243 26.050 1.00 19.29 269 PRO A C 1
ATOM 2047 O O . PRO A 1 245 ? 28.658 25.448 26.244 1.00 18.19 269 PRO A O 1
ATOM 2051 N N . GLU A 1 246 ? 30.373 24.043 26.180 1.00 20.47 270 GLU A N 1
ATOM 2052 C CA . GLU A 1 246 ? 29.560 22.888 26.528 1.00 20.85 270 GLU A CA 1
ATOM 2053 C C . GLU A 1 246 ? 29.009 22.987 27.942 1.00 19.17 270 GLU A C 1
ATOM 2054 O O . GLU A 1 246 ? 27.840 22.683 28.166 1.00 17.80 270 GLU A O 1
ATOM 2060 N N . SER A 1 247 ? 29.851 23.430 28.894 1.00 18.30 271 SER A N 1
ATOM 2061 C CA A SER A 1 247 ? 29.414 23.591 30.277 0.34 18.10 271 SER A CA 1
ATOM 2062 C CA B SER A 1 247 ? 29.417 23.593 30.273 0.33 17.77 271 SER A CA 1
ATOM 2063 C CA C SER A 1 247 ? 29.439 23.618 30.286 0.33 18.05 271 SER A CA 1
ATOM 2064 C C . SER A 1 247 ? 28.408 24.730 30.350 1.00 16.54 271 SER A C 1
ATOM 2065 O O . SER A 1 247 ? 27.404 24.639 31.059 1.00 14.94 271 SER A O 1
ATOM 2072 N N . ARG A 1 248 ? 28.665 25.806 29.603 1.00 15.77 272 ARG A N 1
ATOM 2073 C CA . ARG A 1 248 ? 27.689 26.906 29.592 1.00 13.83 272 ARG A CA 1
ATOM 2074 C C . ARG A 1 248 ? 26.331 26.429 29.041 1.00 13.56 272 ARG A C 1
ATOM 2075 O O . ARG A 1 248 ? 25.293 26.713 29.608 1.00 13.76 272 ARG A O 1
ATOM 2083 N N . ALA A 1 249 ? 26.332 25.621 27.999 1.00 14.92 273 ALA A N 1
ATOM 2084 C CA . ALA A 1 249 ? 25.094 25.136 27.377 1.00 14.02 273 ALA A CA 1
ATOM 2085 C C . ALA A 1 249 ? 24.280 24.280 28.289 1.00 13.78 273 ALA A C 1
ATOM 2086 O O . ALA A 1 249 ? 23.073 24.453 28.384 1.00 13.47 273 ALA A O 1
ATOM 2088 N N . GLU A 1 250 ? 24.946 23.385 29.004 1.00 13.84 274 GLU A N 1
ATOM 2089 C CA A GLU A 1 250 ? 24.284 22.569 30.008 0.60 15.01 274 GLU A CA 1
ATOM 2090 C CA B GLU A 1 250 ? 24.314 22.562 30.028 0.40 14.93 274 GLU A CA 1
ATOM 2091 C C . GLU A 1 250 ? 23.623 23.450 31.063 1.00 14.24 274 GLU A C 1
ATOM 2092 O O . GLU A 1 250 ? 22.451 23.208 31.471 1.00 13.71 274 GLU A O 1
ATOM 2103 N N . ALA A 1 251 ? 24.338 24.488 31.497 1.00 13.74 275 ALA A N 1
ATOM 2104 C CA . ALA A 1 251 ? 23.847 25.384 32.516 1.00 13.06 275 ALA A CA 1
ATOM 2105 C C . ALA A 1 251 ? 22.599 26.160 32.058 1.00 11.94 275 ALA A C 1
ATOM 2106 O O . ALA A 1 251 ? 21.624 26.296 32.781 1.00 12.95 275 ALA A O 1
ATOM 2108 N N . TYR A 1 252 ? 22.596 26.642 30.817 1.00 12.28 276 TYR A N 1
ATOM 2109 C CA . TYR A 1 252 ? 21.447 27.363 30.299 1.00 12.66 276 TYR A CA 1
ATOM 2110 C C . TYR A 1 252 ? 20.220 26.455 30.216 1.00 12.64 276 TYR A C 1
ATOM 2111 O O . TYR A 1 252 ? 19.123 26.843 30.589 1.00 12.33 276 TYR A O 1
ATOM 2120 N N . ARG A 1 253 ? 20.411 25.231 29.743 1.00 13.18 277 ARG A N 1
ATOM 2121 C CA . ARG A 1 253 ? 19.304 24.259 29.770 1.00 14.12 277 ARG A CA 1
ATOM 2122 C C . ARG A 1 253 ? 18.784 23.943 31.162 1.00 14.50 277 ARG A C 1
ATOM 2123 O O . ARG A 1 253 ? 17.579 23.875 31.369 1.00 13.40 277 ARG A O 1
ATOM 2139 N N . ILE A 1 255 ? 18.716 25.871 33.724 1.00 13.70 279 ILE A N 1
ATOM 2140 C CA . ILE A 1 255 ? 17.921 27.005 34.173 1.00 13.65 279 ILE A CA 1
ATOM 2141 C C . ILE A 1 255 ? 16.497 26.900 33.643 1.00 13.94 279 ILE A C 1
ATOM 2142 O O . ILE A 1 255 ? 15.539 27.060 34.406 1.00 13.92 279 ILE A O 1
ATOM 2147 N N . ILE A 1 256 ? 16.340 26.581 32.355 1.00 13.85 280 ILE A N 1
ATOM 2148 C CA . ILE A 1 256 ? 15.009 26.443 31.773 1.00 15.36 280 ILE A CA 1
ATOM 2149 C C . ILE A 1 256 ? 14.260 25.223 32.413 1.00 15.66 280 ILE A C 1
ATOM 2150 O O . ILE A 1 256 ? 13.079 25.302 32.774 1.00 16.60 280 ILE A O 1
ATOM 2155 N N . ARG A 1 257 ? 14.983 24.136 32.633 1.00 16.90 281 ARG A N 1
ATOM 2156 C CA . ARG A 1 257 ? 14.373 22.929 33.196 1.00 18.24 281 ARG A CA 1
ATOM 2157 C C . ARG A 1 257 ? 13.850 23.189 34.625 1.00 19.15 281 ARG A C 1
ATOM 2158 O O . ARG A 1 257 ? 12.895 22.499 35.064 1.00 19.51 281 ARG A O 1
ATOM 2166 N N . GLN A 1 258 ? 14.468 24.149 35.323 1.00 18.87 282 GLN A N 1
ATOM 2167 C CA A GLN A 1 258 ? 14.068 24.530 36.685 0.50 20.21 282 GLN A CA 1
ATOM 2168 C CA B GLN A 1 258 ? 14.073 24.520 36.685 0.50 20.01 282 GLN A CA 1
ATOM 2169 C C . GLN A 1 258 ? 12.826 25.436 36.724 1.00 19.78 282 GLN A C 1
ATOM 2170 O O . GLN A 1 258 ? 12.309 25.768 37.813 1.00 21.81 282 GLN A O 1
ATOM 2181 N N . GLY A 1 259 ? 12.348 25.864 35.562 1.00 18.00 283 GLY A N 1
ATOM 2182 C CA . GLY A 1 259 ? 11.062 26.610 35.451 1.00 17.68 283 GLY A CA 1
ATOM 2183 C C . GLY A 1 259 ? 11.220 28.102 35.212 1.00 16.80 283 GLY A C 1
ATOM 2184 O O . GLY A 1 259 ? 10.222 28.849 35.150 1.00 19.02 283 GLY A O 1
ATOM 2185 N N . VAL A 1 260 ? 12.467 28.534 35.091 1.00 14.40 284 VAL A N 1
ATOM 2186 C CA . VAL A 1 260 ? 12.790 29.949 34.825 1.00 13.09 284 VAL A CA 1
ATOM 2187 C C . VAL A 1 260 ? 12.382 30.293 33.381 1.00 13.65 284 VAL A C 1
ATOM 2188 O O . VAL A 1 260 ? 12.468 29.457 32.436 1.00 13.78 284 VAL A O 1
ATOM 2192 N N . ASP A 1 261 ? 11.871 31.514 33.212 1.00 12.94 285 ASP A N 1
ATOM 2193 C CA . ASP A 1 261 ? 11.197 31.952 31.967 1.00 13.05 285 ASP A CA 1
ATOM 2194 C C 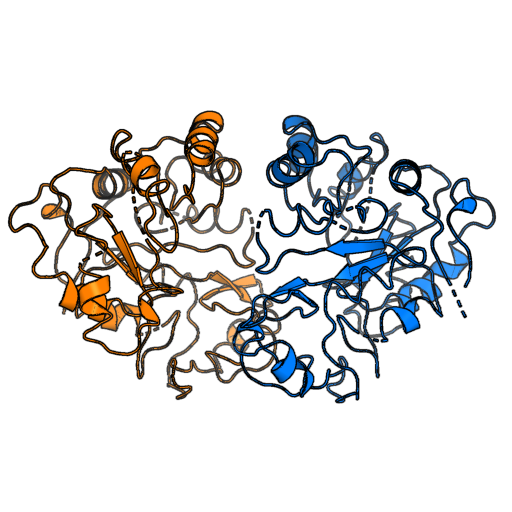. ASP A 1 261 ? 12.129 32.673 31.025 1.00 12.77 285 ASP A C 1
ATOM 2195 O O . ASP A 1 261 ? 11.968 32.596 29.778 1.00 12.83 285 ASP A O 1
ATOM 2200 N N . ILE A 1 262 ? 13.066 33.427 31.606 1.00 11.06 286 ILE A N 1
ATOM 2201 C CA . ILE A 1 262 ? 13.910 34.320 30.832 1.00 11.76 286 ILE A CA 1
ATOM 2202 C C . ILE A 1 262 ? 15.349 34.158 31.328 1.00 11.91 286 ILE A C 1
ATOM 2203 O O . ILE A 1 262 ? 15.588 34.097 32.518 1.00 11.32 286 ILE A O 1
ATOM 2208 N N . ILE A 1 263 ? 16.289 34.025 30.387 1.00 10.77 287 ILE A N 1
ATOM 2209 C CA . ILE A 1 263 ? 17.732 34.104 30.712 1.00 10.58 287 ILE A CA 1
ATOM 2210 C C . ILE A 1 263 ? 18.303 35.409 30.181 1.00 11.76 287 ILE A C 1
ATOM 2211 O O . ILE A 1 263 ? 18.189 35.688 28.947 1.00 11.99 287 ILE A O 1
ATOM 2216 N N . GLU A 1 264 ? 18.850 36.230 31.069 1.00 10.02 288 GLU A N 1
ATOM 2217 C CA . GLU A 1 264 ? 19.669 37.386 30.680 1.00 11.39 288 GLU A CA 1
ATOM 2218 C C . GLU A 1 264 ? 21.139 36.996 30.696 1.00 11.15 288 GLU A C 1
ATOM 2219 O O . GLU A 1 264 ? 21.643 36.496 31.704 1.00 10.28 288 GLU A O 1
ATOM 2225 N N . SER A 1 265 ? 21.828 37.254 29.584 1.00 11.17 289 SER A N 1
ATOM 2226 C CA . SER A 1 265 ? 23.169 36.736 29.370 1.00 10.82 289 SER A CA 1
ATOM 2227 C C . SER A 1 265 ? 24.025 37.658 28.552 1.00 10.56 289 SER A C 1
ATOM 2228 O O . SER A 1 265 ? 23.506 38.356 27.631 1.00 9.90 289 SER A O 1
ATOM 2231 N N . ASP A 1 266 ? 25.339 37.641 28.817 1.00 11.23 290 ASP A N 1
ATOM 2232 C CA . ASP A 1 266 ? 26.310 38.305 27.960 1.00 11.61 290 ASP A CA 1
ATOM 2233 C C . ASP A 1 266 ? 26.498 37.501 26.664 1.00 12.11 290 ASP A C 1
ATOM 2234 O O . ASP A 1 266 ? 27.093 38.006 25.741 1.00 12.00 290 ASP A O 1
ATOM 2239 N N . ARG A 1 267 ? 25.991 36.257 26.638 1.00 11.75 291 ARG A N 1
ATOM 2240 C CA . ARG A 1 267 ? 26.156 35.332 25.544 1.00 12.38 291 ARG A CA 1
ATOM 2241 C C . ARG A 1 267 ? 24.817 34.855 24.981 1.00 13.16 291 ARG A C 1
ATOM 2242 O O . ARG A 1 267 ? 24.578 33.666 24.900 1.00 12.66 291 ARG A O 1
ATOM 2250 N N . PRO A 1 268 ? 23.943 35.796 24.588 1.00 12.50 292 PRO A N 1
ATOM 2251 C CA . PRO A 1 268 ? 22.580 35.401 24.173 1.00 11.81 292 PRO A CA 1
ATOM 2252 C C . PRO A 1 268 ? 22.488 34.405 23.008 1.00 12.94 292 PRO A C 1
ATOM 2253 O O . PRO A 1 268 ? 21.522 33.636 22.908 1.00 13.68 292 PRO A O 1
ATOM 2257 N N . ILE A 1 269 ? 23.454 34.457 22.089 1.00 13.21 293 ILE A N 1
ATOM 2258 C CA . ILE A 1 269 ? 23.502 33.539 20.945 1.00 14.84 293 ILE A CA 1
ATOM 2259 C C . ILE A 1 269 ? 23.820 32.150 21.444 1.00 14.50 293 ILE A C 1
ATOM 2260 O O . ILE A 1 269 ? 23.211 31.162 21.023 1.00 14.36 293 ILE A O 1
ATOM 2265 N N . GLU A 1 270 ? 24.734 32.043 22.409 1.00 14.41 294 GLU A N 1
ATOM 2266 C CA . GLU A 1 270 ? 25.018 30.720 22.976 1.00 14.04 294 GLU A CA 1
ATOM 2267 C C . GLU A 1 270 ? 23.799 30.198 23.716 1.00 12.94 294 GLU A C 1
ATOM 2268 O O . GLU A 1 270 ? 23.500 28.981 23.677 1.00 13.37 294 GLU A O 1
ATOM 2274 N N . VAL A 1 271 ? 23.100 31.092 24.433 1.00 12.29 295 VAL A N 1
ATOM 2275 C CA . VAL A 1 271 ? 21.891 30.708 25.143 1.00 12.77 295 VAL A CA 1
ATOM 2276 C C . VAL A 1 271 ? 20.875 30.150 24.132 1.00 13.58 295 VAL A C 1
ATOM 2277 O O . VAL A 1 271 ? 20.316 29.065 24.339 1.00 13.72 295 VAL A O 1
ATOM 2281 N N . ALA A 1 272 ? 20.696 30.871 23.034 1.00 13.77 296 ALA A N 1
ATOM 2282 C CA . ALA A 1 272 ? 19.762 30.444 21.985 1.00 14.44 296 ALA A CA 1
ATOM 2283 C C . ALA A 1 272 ? 20.105 29.087 21.436 1.00 15.04 296 ALA A C 1
ATOM 2284 O O . ALA A 1 272 ? 19.250 28.225 21.311 1.00 16.22 296 ALA A O 1
ATOM 2286 N N . GLU A 1 273 ? 21.372 28.874 21.068 1.00 14.60 297 GLU A N 1
ATOM 2287 C CA . GLU A 1 273 ? 21.794 27.563 20.572 1.00 16.18 297 GLU A CA 1
ATOM 2288 C C . GLU A 1 273 ? 21.587 26.454 21.601 1.00 15.26 297 GLU A C 1
ATOM 2289 O O . GLU A 1 273 ? 21.147 25.349 21.242 1.00 15.37 297 GLU A O 1
ATOM 2295 N N . ALA A 1 274 ? 21.874 26.749 22.878 1.00 13.53 298 ALA A N 1
ATOM 2296 C CA . ALA A 1 274 ? 21.766 25.722 23.931 1.00 14.29 298 ALA A CA 1
ATOM 2297 C C . ALA A 1 274 ? 20.323 25.288 24.197 1.00 13.87 298 ALA A C 1
ATOM 2298 O O . ALA A 1 274 ? 20.072 24.102 24.426 1.00 13.85 298 ALA A O 1
ATOM 2300 N N . ILE A 1 275 ? 19.388 26.240 24.171 1.00 13.73 299 ILE A N 1
ATOM 2301 C CA . ILE A 1 275 ? 17.996 25.994 24.545 1.00 14.01 299 ILE A CA 1
ATOM 2302 C C . ILE A 1 275 ? 17.060 25.804 23.366 1.00 15.22 299 ILE A C 1
ATOM 2303 O O . ILE A 1 275 ? 15.875 25.612 23.578 1.00 14.47 299 ILE A O 1
ATOM 2308 N N . SER A 1 276 ? 17.602 25.788 22.139 1.00 15.62 300 SER A N 1
ATOM 2309 C CA . SER A 1 276 ? 16.748 25.705 20.934 1.00 16.91 300 SER A CA 1
ATOM 2310 C C . SER A 1 276 ? 15.803 24.490 20.998 1.00 18.03 300 SER A C 1
ATOM 2311 O O . SER A 1 276 ? 14.610 24.572 20.638 1.00 18.01 300 SER A O 1
ATOM 2314 N N . SER A 1 277 ? 16.328 23.361 21.470 1.00 17.48 301 SER A N 1
ATOM 2315 C CA . SER A 1 277 ? 15.534 22.132 21.562 1.00 18.95 301 SER A CA 1
ATOM 2316 C C . SER A 1 277 ? 14.446 22.164 22.630 1.00 18.46 301 SER A C 1
ATOM 2317 O O . SER A 1 277 ? 13.625 21.249 22.681 1.00 20.36 301 SER A O 1
ATOM 2320 N N . LEU A 1 278 ? 14.457 23.191 23.485 1.00 16.23 302 LEU A N 1
ATOM 2321 C CA . LEU A 1 278 ? 13.472 23.393 24.521 1.00 16.27 302 LEU A CA 1
ATOM 2322 C C . LEU A 1 278 ? 12.341 24.378 24.082 1.00 17.46 302 LEU A C 1
ATOM 2323 O O . LEU A 1 278 ? 11.404 24.582 24.821 1.00 18.28 302 LEU A O 1
ATOM 2328 N N . ILE A 1 279 ? 12.448 24.962 22.906 1.00 19.05 303 ILE A N 1
ATOM 2329 C CA . ILE A 1 279 ? 11.476 25.946 22.414 1.00 20.55 303 ILE A CA 1
ATOM 2330 C C . ILE A 1 279 ? 10.307 25.151 21.892 1.00 21.78 303 ILE A C 1
ATOM 2331 O O . ILE A 1 279 ? 10.452 24.285 21.004 1.00 22.56 303 ILE A O 1
ATOM 2336 N N . PRO A 1 280 ? 9.138 25.360 22.496 1.00 22.83 304 PRO A N 1
ATOM 2337 C CA . PRO A 1 280 ? 7.966 24.604 22.076 1.00 23.59 304 PRO A CA 1
ATOM 2338 C C . PRO A 1 280 ? 7.523 24.971 20.649 1.00 25.06 304 PRO A C 1
ATOM 2339 O O . PRO A 1 280 ? 7.682 26.113 20.237 1.00 25.38 304 PRO A O 1
ATOM 2343 N N . VAL A 1 281 ? 6.986 23.997 19.924 1.00 27.00 305 VAL A N 1
ATOM 2344 C CA . VAL A 1 281 ? 6.437 24.257 18.585 1.00 28.09 305 VAL A CA 1
ATOM 2345 C C . VAL A 1 281 ? 5.105 25.048 18.682 1.00 26.75 305 VAL A C 1
ATOM 2346 O O . VAL A 1 281 ? 4.934 26.065 17.957 1.00 28.80 305 VAL A O 1
ATOM 2350 N N . SER A 1 282 ? 4.236 24.659 19.631 1.00 22.79 306 SER A N 1
ATOM 2351 C CA . SER A 1 282 ? 2.938 25.343 19.864 1.00 20.95 306 SER A CA 1
ATOM 2352 C C . SER A 1 282 ? 2.885 26.143 21.175 1.00 19.83 306 SER A C 1
ATOM 2353 O O . SER A 1 282 ? 3.252 25.633 22.245 1.00 19.89 306 SER A O 1
ATOM 2356 N N . SER A 1 283 ? 2.444 27.386 21.100 1.00 16.86 307 SER A N 1
ATOM 2357 C CA . SER A 1 283 ? 2.394 28.253 22.284 1.00 17.23 307 SER A CA 1
ATOM 2358 C C . SER A 1 283 ? 1.484 29.453 22.061 1.00 16.82 307 SER A C 1
ATOM 2359 O O . SER A 1 283 ? 1.492 30.060 20.995 1.00 17.15 307 SER A O 1
ATOM 2362 N N . SER A 1 284 ? 0.731 29.818 23.093 1.00 18.09 308 SER A N 1
ATOM 2363 C CA . SER A 1 284 ? -0.043 31.061 23.111 1.00 17.94 308 SER A CA 1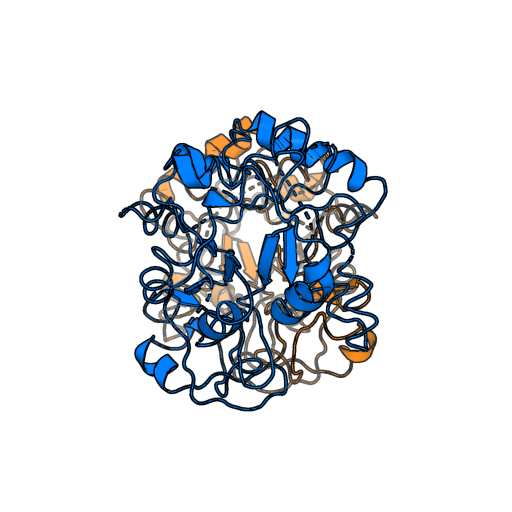
ATOM 2364 C C . SER A 1 284 ? 0.818 32.288 22.860 1.00 17.77 308 SER A C 1
ATOM 2365 O O . SER A 1 284 ? 0.303 33.355 22.507 1.00 18.16 308 SER A O 1
ATOM 2368 N N . LYS A 1 285 ? 2.135 32.154 23.025 1.00 16.66 309 LYS A N 1
ATOM 2369 C CA . LYS A 1 285 ? 3.046 33.280 22.832 1.00 16.57 309 LYS A CA 1
ATOM 2370 C C . LYS A 1 285 ? 3.687 33.322 21.447 1.00 16.27 309 LYS A C 1
ATOM 2371 O O . LYS A 1 285 ? 4.401 34.275 21.112 1.00 17.16 309 LYS A O 1
ATOM 2377 N N . GLY A 1 286 ? 3.394 32.330 20.622 1.00 16.89 310 GLY A N 1
ATOM 2378 C CA . GLY A 1 286 ? 3.981 32.252 19.264 1.00 17.21 310 GLY A CA 1
ATOM 2379 C C . GLY A 1 286 ? 3.693 33.480 18.418 1.00 17.32 310 GLY A C 1
ATOM 2380 O O . GLY A 1 286 ? 4.513 33.884 17.584 1.00 16.56 310 GLY A O 1
ATOM 2381 N N . LYS A 1 287 ? 2.536 34.085 18.643 1.00 16.47 311 LYS A N 1
ATOM 2382 C CA . LYS A 1 287 ? 2.108 35.242 17.853 1.00 18.29 311 LYS A CA 1
ATOM 2383 C C . LYS A 1 287 ? 3.000 36.480 17.990 1.00 18.02 311 LYS A C 1
ATOM 2384 O O . LYS A 1 287 ? 2.953 37.380 17.162 1.00 19.23 311 LYS A O 1
ATOM 2390 N N . PHE A 1 288 ? 3.791 36.539 19.058 1.00 16.64 312 PHE A N 1
ATOM 2391 C CA . PHE A 1 288 ? 4.641 37.682 19.317 1.00 15.39 312 PHE A CA 1
ATOM 2392 C C . PHE A 1 288 ? 5.990 37.667 18.592 1.00 15.81 312 PHE A C 1
ATOM 2393 O O . PHE A 1 288 ? 6.808 38.574 18.832 1.00 15.92 312 PHE A O 1
ATOM 2401 N N . PHE A 1 289 ? 6.243 36.643 17.799 1.00 16.87 313 PHE A N 1
ATOM 2402 C CA . PHE A 1 289 ? 7.536 36.461 17.163 1.00 18.21 313 PHE A CA 1
ATOM 2403 C C . PHE A 1 289 ? 7.397 36.475 15.661 1.00 18.86 313 PHE A C 1
ATOM 2404 O O . PHE A 1 289 ? 6.505 35.825 15.092 1.00 19.40 313 PHE A O 1
ATOM 2412 N N . SER A 1 290 ? 8.322 37.153 15.001 1.00 19.75 314 SER A N 1
ATOM 2413 C CA . SER A 1 290 ? 8.337 37.231 13.540 1.00 21.91 314 SER A CA 1
ATOM 2414 C C . SER A 1 290 ? 9.765 37.466 13.052 1.00 22.52 314 SER A C 1
ATOM 2415 O O . SER A 1 290 ? 10.723 37.276 13.805 1.00 21.25 314 SER A O 1
ATOM 2418 N N . THR A 1 291 ? 9.907 37.843 11.781 1.00 23.79 315 THR A N 1
ATOM 2419 C CA . THR A 1 291 ? 11.206 38.132 11.195 1.00 25.17 315 THR A CA 1
ATOM 2420 C C . THR A 1 291 ? 11.094 39.364 10.306 1.00 26.92 315 THR A C 1
ATOM 2421 O O . THR A 1 291 ? 10.030 39.690 9.798 1.00 28.10 315 THR A O 1
ATOM 2425 N N . LEU A 1 292 ? 12.219 40.024 10.135 1.00 27.89 316 LEU A N 1
ATOM 2426 C CA . LEU A 1 292 ? 12.325 41.214 9.331 1.00 30.16 316 LEU A CA 1
ATOM 2427 C C . LEU A 1 292 ? 13.367 40.830 8.312 1.00 32.03 316 LEU A C 1
ATOM 2428 O O . LEU A 1 292 ? 14.467 40.375 8.668 1.00 32.93 316 LEU A O 1
ATOM 2434 N N . GLY B 1 8 ? 49.117 68.047 65.719 1.00 30.60 32 GLY B N 1
ATOM 2435 C CA . GLY B 1 8 ? 48.391 66.754 65.400 1.00 29.64 32 GLY B CA 1
ATOM 2436 C C . GLY B 1 8 ? 47.162 66.841 64.471 1.00 27.40 32 GLY B C 1
ATOM 2437 O O . GLY B 1 8 ? 47.278 67.303 63.333 1.00 28.21 32 GLY B O 1
ATOM 2446 N N . ASN B 1 10 ? 42.657 67.526 64.095 1.00 16.65 34 ASN B N 1
ATOM 2447 C CA . ASN B 1 10 ? 41.340 67.911 64.565 1.00 16.78 34 ASN B CA 1
ATOM 2448 C C . ASN B 1 10 ? 40.452 66.667 64.655 1.00 17.29 34 ASN B C 1
ATOM 2449 O O . ASN B 1 10 ? 40.365 65.882 63.706 1.00 19.70 34 ASN B O 1
ATOM 2454 N N . THR B 1 11 ? 39.751 66.531 65.762 1.00 17.38 35 THR B N 1
ATOM 2455 C CA . THR B 1 11 ? 38.875 65.394 65.977 1.00 17.37 35 THR B CA 1
ATOM 2456 C C . THR B 1 11 ? 37.482 65.806 66.409 1.00 18.42 35 THR B C 1
ATOM 2457 O O . THR B 1 11 ? 37.265 66.914 66.892 1.00 17.14 35 THR B O 1
ATOM 2461 N N . LEU B 1 12 ? 36.535 64.927 66.128 1.00 16.39 36 LEU B N 1
ATOM 2462 C CA . LEU B 1 12 ? 35.197 65.034 66.664 1.00 17.22 36 LEU B CA 1
ATOM 2463 C C . LEU B 1 12 ? 35.164 64.090 67.848 1.00 18.73 36 LEU B C 1
ATOM 2464 O O . LEU B 1 12 ? 35.781 63.009 67.801 1.00 19.57 36 LEU B O 1
ATOM 2469 N N . GLN B 1 13 ? 34.481 64.542 68.897 1.00 18.90 37 GLN B N 1
ATOM 2470 C CA A GLN B 1 13 ? 34.412 63.849 70.162 0.50 19.45 37 GLN B CA 1
ATOM 2471 C CA B GLN B 1 13 ? 34.397 63.925 70.201 0.50 19.46 37 GLN B CA 1
ATOM 2472 C C . GLN B 1 13 ? 32.981 63.336 70.342 1.00 19.74 37 GLN B C 1
ATOM 2473 O O . GLN B 1 13 ? 32.100 64.004 70.896 1.00 19.45 37 GLN B O 1
ATOM 2484 N N . ILE B 1 14 ? 32.752 62.137 69.810 1.00 18.94 38 ILE B N 1
ATOM 2485 C CA . ILE B 1 14 ? 31.412 61.519 69.798 1.00 17.99 38 ILE B CA 1
ATOM 2486 C C . ILE B 1 14 ? 31.528 60.115 70.431 1.00 18.01 38 ILE B C 1
ATOM 2487 O O . ILE B 1 14 ? 32.103 59.210 69.854 1.00 18.73 38 ILE B O 1
ATOM 2492 N N . SER B 1 15 ? 30.978 59.943 71.618 1.00 17.23 39 SER B N 1
ATOM 2493 C CA . SER B 1 15 ? 31.234 58.719 72.361 1.00 19.13 39 SER B CA 1
ATOM 2494 C C . SER B 1 15 ? 30.249 57.604 72.144 1.00 18.67 39 SER B C 1
ATOM 2495 O O . SER B 1 15 ? 30.564 56.462 72.408 1.00 20.19 39 SER B O 1
ATOM 2498 N N . ASN B 1 16 ? 29.048 57.933 71.702 1.00 17.68 40 ASN B N 1
ATOM 2499 C CA . ASN B 1 16 ? 27.973 56.952 71.553 1.00 17.48 40 ASN B CA 1
ATOM 2500 C C . ASN B 1 16 ? 26.941 57.517 70.584 1.00 14.74 40 ASN B C 1
ATOM 2501 O O . ASN B 1 16 ? 27.076 58.635 70.128 1.00 13.86 40 ASN B O 1
ATOM 2506 N N . VAL B 1 17 ? 25.885 56.747 70.312 1.00 15.01 41 VAL B N 1
ATOM 2507 C CA . VAL B 1 17 ? 24.843 57.180 69.397 1.00 15.68 41 VAL B CA 1
ATOM 2508 C C . VAL B 1 17 ? 24.097 58.445 69.888 1.00 15.86 41 VAL B C 1
ATOM 2509 O O . VAL B 1 17 ? 23.756 59.317 69.072 1.00 16.51 41 VAL B O 1
ATOM 2513 N N . ASP B 1 18 ? 23.880 58.582 71.196 1.00 16.13 42 ASP B N 1
ATOM 2514 C CA . ASP B 1 18 ? 23.261 59.809 71.698 1.00 16.58 42 ASP B CA 1
ATOM 2515 C C . ASP B 1 18 ? 24.097 61.049 71.387 1.00 16.06 42 ASP B C 1
ATOM 2516 O O . ASP B 1 18 ? 23.540 62.103 71.022 1.00 15.47 42 ASP B O 1
ATOM 2521 N N . ASP B 1 19 ? 25.415 60.924 71.487 1.00 15.24 43 ASP B N 1
ATOM 2522 C CA . ASP B 1 19 ? 26.288 62.050 71.119 1.00 15.42 43 ASP B CA 1
ATOM 2523 C C . ASP B 1 19 ? 26.209 62.366 69.637 1.00 13.39 43 ASP B C 1
ATOM 2524 O O . ASP B 1 19 ? 26.252 63.526 69.258 1.00 12.75 43 ASP B O 1
ATOM 2529 N N . LEU B 1 20 ? 26.144 61.336 68.804 1.00 12.99 44 LEU B N 1
ATOM 2530 C CA . LEU B 1 20 ? 26.025 61.522 67.352 1.00 12.52 44 LEU B CA 1
ATOM 2531 C C . LEU B 1 20 ? 24.714 62.217 66.998 1.00 12.21 44 LEU B C 1
ATOM 2532 O O . LEU B 1 20 ? 24.686 63.133 66.226 1.00 12.03 44 LEU B O 1
ATOM 2537 N N . ILE B 1 21 ? 23.611 61.748 67.568 1.00 13.00 45 ILE B N 1
ATOM 2538 C CA . ILE B 1 21 ? 22.327 62.407 67.377 1.00 13.10 45 ILE B CA 1
ATOM 2539 C C . ILE B 1 21 ? 22.386 63.890 67.815 1.00 13.07 45 ILE B C 1
ATOM 2540 O O . ILE B 1 21 ? 21.912 64.784 67.123 1.00 12.65 45 ILE B O 1
ATOM 2545 N N . SER B 1 22 ? 22.978 64.150 68.978 1.00 13.86 46 SER B N 1
ATOM 2546 C CA . SER B 1 22 ? 23.045 65.507 69.460 1.00 14.01 46 SER B CA 1
ATOM 2547 C C . SER B 1 22 ? 23.945 66.363 68.553 1.00 13.08 46 SER B C 1
ATOM 2548 O O . SER B 1 22 ? 23.610 67.503 68.226 1.00 13.42 46 SER B O 1
ATOM 2551 N N . PHE B 1 23 ? 25.053 65.796 68.087 1.00 13.10 47 PHE B N 1
ATOM 2552 C CA . PHE B 1 23 ? 25.935 66.506 67.130 1.00 13.59 47 PHE B CA 1
ATOM 2553 C C . PHE B 1 23 ? 25.136 67.018 65.915 1.00 13.41 47 PHE B C 1
ATOM 2554 O O . PHE B 1 23 ? 25.283 68.150 65.482 1.00 13.22 47 PHE B O 1
ATOM 2562 N N . TYR B 1 24 ? 24.285 66.165 65.396 1.00 13.02 48 TYR B N 1
ATOM 2563 C CA . TYR B 1 24 ? 23.481 66.496 64.222 1.00 11.88 48 TYR B CA 1
ATOM 2564 C C . TYR B 1 24 ? 22.114 67.144 64.486 1.00 13.83 48 TYR B C 1
ATOM 2565 O O . TYR B 1 24 ? 21.359 67.376 63.539 1.00 13.05 48 TYR B O 1
ATOM 2574 N N . GLN B 1 25 ? 21.825 67.497 65.736 1.00 13.65 49 GLN B N 1
ATOM 2575 C CA . GLN B 1 25 ? 20.593 68.221 66.072 1.00 16.17 49 GLN B CA 1
ATOM 2576 C C . GLN B 1 25 ? 20.849 69.676 65.687 1.00 15.63 49 GLN B C 1
ATOM 2577 O O . GLN B 1 25 ? 21.770 70.331 66.250 1.00 15.75 49 GLN B O 1
ATOM 2583 N N . TYR B 1 26 ? 20.118 70.152 64.673 1.00 15.07 50 TYR B N 1
ATOM 2584 C CA . TYR B 1 26 ? 20.244 71.551 64.222 1.00 14.79 50 TYR B CA 1
ATOM 2585 C C . TYR B 1 26 ? 20.076 72.480 65.411 1.00 15.98 50 TYR B C 1
ATOM 2586 O O . TYR B 1 26 ? 19.240 72.255 66.265 1.00 16.70 50 TYR B O 1
ATOM 2595 N N . ALA B 1 27 ? 20.928 73.496 65.463 1.00 15.46 51 ALA B N 1
ATOM 2596 C CA . ALA B 1 27 ? 20.767 74.616 66.377 1.00 17.19 51 ALA B CA 1
ATOM 2597 C C . ALA B 1 27 ? 21.242 75.855 65.636 1.00 16.34 51 ALA B C 1
ATOM 2598 O O . ALA B 1 27 ? 22.141 75.792 64.784 1.00 15.36 51 ALA B O 1
ATOM 2600 N N . ASP B 1 28 ? 20.628 76.980 65.954 1.00 18.10 52 ASP B N 1
ATOM 2601 C CA A ASP B 1 28 ? 20.926 78.231 65.307 0.50 17.69 52 ASP B CA 1
ATOM 2602 C CA B ASP B 1 28 ? 20.913 78.242 65.298 0.50 18.33 52 ASP B CA 1
ATOM 2603 C C . ASP B 1 28 ? 22.378 78.674 65.533 1.00 17.68 52 ASP B C 1
ATOM 2604 O O . ASP B 1 28 ? 22.936 79.429 64.744 1.00 18.47 52 ASP B O 1
ATOM 2613 N N . ASP B 1 29 ? 23.003 78.207 66.615 1.00 15.99 53 ASP B N 1
ATOM 2614 C CA . ASP B 1 29 ? 24.419 78.544 66.883 1.00 15.39 53 ASP B CA 1
ATOM 2615 C C . ASP B 1 29 ? 25.374 77.441 66.458 1.00 16.08 53 ASP B C 1
ATOM 2616 O O . ASP B 1 29 ? 26.487 77.342 66.969 1.00 16.67 53 ASP B O 1
ATOM 2621 N N . ARG B 1 30 ? 24.923 76.575 65.547 1.00 15.10 54 ARG B N 1
ATOM 2622 C CA . ARG B 1 30 ? 25.763 75.511 65.020 1.00 14.32 54 ARG B CA 1
ATOM 2623 C C . ARG B 1 30 ? 27.133 76.021 64.529 1.00 14.12 54 ARG B C 1
ATOM 2624 O O . ARG B 1 30 ? 27.283 77.186 64.078 1.00 15.43 54 ARG B O 1
ATOM 2632 N N . ILE B 1 31 ? 28.114 75.129 64.576 1.00 14.55 55 ILE B N 1
ATOM 2633 C CA . ILE B 1 31 ? 29.389 75.315 63.862 1.00 13.80 55 ILE B CA 1
ATOM 2634 C C . ILE B 1 31 ? 29.232 74.748 62.451 1.00 13.60 55 ILE B C 1
ATOM 2635 O O . ILE B 1 31 ? 28.868 73.576 62.305 1.00 12.78 55 ILE B O 1
ATOM 2640 N N . PRO B 1 32 ? 29.467 75.575 61.417 1.00 12.82 56 PRO B N 1
ATOM 2641 C CA . PRO B 1 32 ? 29.434 75.023 60.053 1.00 13.71 56 PRO B CA 1
ATOM 2642 C C . PRO B 1 32 ? 30.391 73.842 59.916 1.00 12.87 56 PRO B C 1
ATOM 2643 O O . PRO B 1 32 ? 31.546 73.893 60.399 1.00 13.00 56 PRO B O 1
ATOM 2647 N N . LEU B 1 33 ? 29.916 72.810 59.244 1.00 11.58 57 LEU B N 1
ATOM 2648 C CA . LEU B 1 33 ? 30.631 71.548 59.160 1.00 12.40 57 LEU B CA 1
ATOM 2649 C C . LEU B 1 33 ? 31.118 71.309 57.737 1.00 11.73 57 LEU B C 1
ATOM 2650 O O . LEU B 1 33 ? 30.535 71.827 56.780 1.00 12.09 57 LEU B O 1
ATOM 2655 N N . ILE B 1 34 ? 32.184 70.523 57.645 1.00 12.28 58 ILE B N 1
ATOM 2656 C CA . ILE B 1 34 ? 32.790 70.150 56.386 1.00 10.82 58 ILE B CA 1
ATOM 2657 C C . ILE B 1 34 ? 32.882 68.632 56.298 1.00 11.01 58 ILE B C 1
ATOM 2658 O O . ILE B 1 34 ? 33.254 67.950 57.270 1.00 10.66 58 ILE B O 1
ATOM 2663 N N . SER B 1 35 ? 32.535 68.127 55.110 1.00 9.60 59 SER B N 1
ATOM 2664 C CA . SER B 1 35 ? 32.607 66.692 54.819 1.00 10.96 59 SER B CA 1
ATOM 2665 C C . SER B 1 35 ? 33.445 66.518 53.548 1.00 11.48 59 SER B C 1
ATOM 2666 O O . SER B 1 35 ? 33.224 67.211 52.562 1.00 10.74 59 SER B O 1
ATOM 2669 N N . GLY B 1 36 ? 34.402 65.594 53.563 1.00 10.91 60 GLY B N 1
ATOM 2670 C CA . GLY B 1 36 ? 35.200 65.300 52.406 1.00 12.02 60 GLY B CA 1
ATOM 2671 C C . GLY B 1 36 ? 34.518 64.339 51.479 1.00 12.67 60 GLY B C 1
ATOM 2672 O O . GLY B 1 36 ? 34.288 63.188 51.826 1.00 14.16 60 GLY B O 1
ATOM 2673 N N . HIS B 1 37 ? 34.138 64.822 50.317 1.00 11.38 61 HIS B N 1
ATOM 2674 C CA . HIS B 1 37 ? 33.496 64.041 49.290 1.00 12.27 61 HIS B CA 1
ATOM 2675 C C . HIS B 1 37 ? 34.477 63.024 48.775 1.00 12.99 61 HIS B C 1
ATOM 2676 O O . HIS B 1 37 ? 35.574 63.391 48.370 1.00 13.28 61 HIS B O 1
ATOM 2683 N N . ARG B 1 38 ? 34.066 61.753 48.760 1.00 14.37 62 ARG B N 1
ATOM 2684 C CA . ARG B 1 38 ? 34.974 60.658 48.360 1.00 15.52 62 ARG B CA 1
ATOM 2685 C C . ARG B 1 38 ? 36.261 60.764 49.176 1.00 15.30 62 ARG B C 1
ATOM 2686 O O . ARG B 1 38 ? 37.355 60.446 48.675 1.00 17.85 62 ARG B O 1
ATOM 2694 N N . GLY B 1 39 ? 36.154 61.256 50.428 1.00 14.97 63 GLY B N 1
ATOM 2695 C CA . GLY B 1 39 ? 37.283 61.485 51.277 1.00 15.71 63 GLY B CA 1
ATOM 2696 C C . GLY B 1 39 ? 38.068 62.752 51.189 1.00 16.23 63 GLY B C 1
ATOM 2697 O O . GLY B 1 39 ? 38.986 62.943 51.962 1.00 18.46 63 GLY B O 1
ATOM 2698 N N . GLY B 1 40 ? 37.749 63.632 50.223 1.00 15.06 64 GLY B N 1
ATOM 2699 C CA . GLY B 1 40 ? 38.615 64.756 49.873 1.00 15.04 64 GLY B CA 1
ATOM 2700 C C . GLY B 1 40 ? 39.768 64.302 48.988 1.00 14.97 64 GLY B C 1
ATOM 2701 O O . GLY B 1 40 ? 40.115 63.121 48.986 1.00 15.51 64 GLY B O 1
ATOM 2702 N N . ARG B 1 41 ? 40.370 65.233 48.264 1.00 13.71 65 ARG B N 1
ATOM 2703 C CA . ARG B 1 41 ? 41.472 64.911 47.399 1.00 14.44 65 ARG B CA 1
ATOM 2704 C C . ARG B 1 41 ? 42.330 66.144 47.106 1.00 15.44 65 ARG B C 1
ATOM 2705 O O . ARG B 1 41 ? 41.915 67.289 47.331 1.00 17.59 65 ARG B O 1
ATOM 2713 N N . GLY B 1 42 ? 43.501 65.921 46.541 1.00 16.26 66 GLY B N 1
ATOM 2714 C CA . GLY B 1 42 ? 44.396 67.012 46.249 1.00 16.57 66 GLY B CA 1
ATOM 2715 C C . GLY B 1 42 ? 45.690 66.467 45.719 1.00 17.08 66 GLY B C 1
ATOM 2716 O O . GLY B 1 42 ? 45.855 65.242 45.615 1.00 16.97 66 GLY B O 1
ATOM 2717 N N . LYS B 1 43 ? 46.614 67.367 45.420 1.00 18.46 67 LYS B N 1
ATOM 2718 C CA . LYS B 1 43 ? 47.896 66.967 44.845 1.00 18.90 67 LYS B CA 1
ATOM 2719 C C . LYS B 1 43 ? 48.571 66.047 45.862 1.00 18.07 67 LYS B C 1
ATOM 2720 O O . LYS B 1 43 ? 48.766 66.435 47.019 1.00 19.05 67 LYS B O 1
ATOM 2722 N N . GLY B 1 44 ? 48.907 64.825 45.444 1.00 18.98 68 GLY B N 1
ATOM 2723 C CA . GLY B 1 44 ? 49.539 63.844 46.326 1.00 17.46 68 GLY B CA 1
ATOM 2724 C C . GLY B 1 44 ? 48.593 63.110 47.261 1.00 17.26 68 GLY B C 1
ATOM 2725 O O . GLY B 1 44 ? 49.022 62.270 48.037 1.00 17.93 68 GLY B O 1
ATOM 2726 N N . TYR B 1 45 ? 47.297 63.407 47.156 1.00 16.70 69 TYR B N 1
ATOM 2727 C CA . TYR B 1 45 ? 46.270 62.919 48.083 1.00 15.82 69 TYR B CA 1
ATOM 2728 C C . TYR B 1 45 ? 45.066 62.378 47.312 1.00 14.69 69 TYR B C 1
ATOM 2729 O O . TYR B 1 45 ? 44.148 63.077 46.984 1.00 14.73 69 TYR B O 1
ATOM 2738 N N . PRO B 1 46 ? 45.079 61.093 47.007 1.00 13.76 70 PRO B N 1
ATOM 2739 C CA . PRO B 1 46 ? 43.976 60.539 46.261 1.00 12.89 70 PRO B CA 1
ATOM 2740 C C . PRO B 1 46 ? 42.625 60.471 47.013 1.00 12.93 70 PRO B C 1
ATOM 2741 O O . PRO B 1 46 ? 42.597 60.421 48.230 1.00 13.37 70 PRO B O 1
ATOM 2745 N N . GLU B 1 47 ? 41.536 60.393 46.265 1.00 12.86 71 GLU B N 1
ATOM 2746 C CA . GLU B 1 47 ? 40.227 60.010 46.806 1.00 13.56 71 GLU B CA 1
ATOM 2747 C C . GLU B 1 47 ? 40.295 58.684 47.530 1.00 12.50 71 GLU B C 1
ATOM 2748 O O . GLU B 1 47 ? 41.093 57.785 47.138 1.00 13.45 71 GLU B O 1
ATOM 2754 N N . ASN B 1 48 ? 39.455 58.536 48.538 1.00 9.81 72 ASN B N 1
ATOM 2755 C CA . ASN B 1 48 ? 39.226 57.266 49.181 1.00 10.90 72 ASN B CA 1
ATOM 2756 C C . ASN B 1 48 ? 40.538 56.646 49.666 1.00 11.22 72 ASN B C 1
ATOM 2757 O O . ASN B 1 48 ? 40.832 55.455 49.450 1.00 11.42 72 ASN B O 1
ATOM 2762 N N . SER B 1 49 ? 41.324 57.480 50.321 1.00 11.85 73 SER B N 1
ATOM 2763 C CA A SER B 1 49 ? 42.622 57.035 50.845 0.50 12.51 73 SER B CA 1
ATOM 2764 C CA B SER B 1 49 ? 42.662 57.107 50.811 0.50 13.06 73 SER B CA 1
ATOM 2765 C C . SER B 1 49 ? 42.819 57.434 52.297 1.00 13.29 73 SER B C 1
ATOM 2766 O O . SER B 1 49 ? 42.451 58.525 52.729 1.00 13.67 73 SER B O 1
ATOM 2779 N N . GLU B 1 51 ? 45.451 58.227 53.726 1.00 16.60 75 GLU B N 1
ATOM 2780 C CA . GLU B 1 51 ? 46.409 59.329 53.809 1.00 17.44 75 GLU B CA 1
ATOM 2781 C C . GLU B 1 51 ? 45.722 60.671 53.630 1.00 16.95 75 GLU B C 1
ATOM 2782 O O . GLU B 1 51 ? 46.042 61.659 54.307 1.00 17.67 75 GLU B O 1
ATOM 2788 N N . THR B 1 52 ? 44.803 60.724 52.681 1.00 17.16 76 THR B N 1
ATOM 2789 C CA . THR B 1 52 ? 44.017 61.930 52.467 1.00 15.71 76 THR B CA 1
ATOM 2790 C C . THR B 1 52 ? 43.107 62.252 53.643 1.00 15.51 76 THR B C 1
ATOM 2791 O O . THR B 1 52 ? 43.008 63.412 54.005 1.00 14.21 76 THR B O 1
ATOM 2795 N N . PHE B 1 53 ? 42.486 61.250 54.265 1.00 14.49 77 PHE B N 1
ATOM 2796 C CA . PHE B 1 53 ? 41.662 61.520 55.438 1.00 13.87 77 PHE B CA 1
ATOM 2797 C C . PHE B 1 53 ? 42.522 62.185 56.529 1.00 14.48 77 PHE B C 1
ATOM 2798 O O . PHE B 1 53 ? 42.148 63.222 57.105 1.00 14.36 77 PHE B O 1
ATOM 2806 N N . GLU B 1 54 ? 43.675 61.575 56.806 1.00 15.32 78 GLU B N 1
ATOM 2807 C CA . GLU B 1 54 ? 44.617 62.073 57.833 1.00 17.09 78 GLU B CA 1
ATOM 2808 C C . GLU B 1 54 ? 45.111 63.497 57.534 1.00 17.76 78 GLU B C 1
ATOM 2809 O O . GLU B 1 54 ? 45.178 64.343 58.436 1.00 18.04 78 GLU B O 1
ATOM 2815 N N . ASN B 1 55 ? 45.500 63.741 56.289 1.00 17.83 79 ASN B N 1
ATOM 2816 C CA . ASN B 1 55 ? 45.958 65.079 55.855 1.00 18.38 79 ASN B CA 1
ATOM 2817 C C . ASN B 1 55 ? 44.875 66.113 56.140 1.00 18.81 79 ASN B C 1
ATOM 2818 O O . ASN B 1 55 ? 45.167 67.198 56.703 1.00 18.59 79 ASN B O 1
ATOM 2823 N N . THR B 1 56 ? 43.638 65.788 55.735 1.00 17.70 80 THR B N 1
ATOM 2824 C CA . THR B 1 56 ? 42.510 66.711 55.882 1.00 16.73 80 THR B CA 1
ATOM 2825 C C . THR B 1 56 ? 42.346 67.111 57.365 1.00 15.41 80 THR B C 1
ATOM 2826 O O . THR B 1 56 ? 42.220 68.301 57.661 1.00 15.59 80 THR B O 1
ATOM 2830 N N . LEU B 1 57 ? 42.376 66.140 58.289 1.00 14.65 81 LEU B N 1
ATOM 2831 C CA . LEU B 1 57 ? 42.222 66.465 59.707 1.00 15.28 81 LEU B CA 1
ATOM 2832 C C . LEU B 1 57 ? 43.316 67.349 60.288 1.00 15.43 81 LEU B C 1
ATOM 2833 O O . LEU B 1 57 ? 43.112 67.975 61.330 1.00 15.74 81 LEU B O 1
ATOM 2838 N N . SER B 1 58 ? 44.489 67.392 59.679 1.00 17.66 82 SER B N 1
ATOM 2839 C CA A SER B 1 58 ? 45.554 68.282 60.146 0.50 18.17 82 SER B CA 1
ATOM 2840 C CA B SER B 1 58 ? 45.535 68.268 60.198 0.50 18.11 82 SER B CA 1
ATOM 2841 C C . SER B 1 58 ? 45.168 69.736 59.970 1.00 18.31 82 SER B C 1
ATOM 2842 O O . SER B 1 58 ? 45.638 70.606 60.679 1.00 19.80 82 SER B O 1
ATOM 2847 N N . TYR B 1 59 ? 44.292 70.004 59.002 1.00 16.67 83 TYR B N 1
ATOM 2848 C CA . TYR B 1 59 ? 43.834 71.353 58.682 1.00 17.53 83 TYR B CA 1
ATOM 2849 C C . TYR B 1 59 ? 42.435 71.714 59.202 1.00 15.43 83 TYR B C 1
ATOM 2850 O O . TYR B 1 59 ? 42.173 72.894 59.419 1.00 17.64 83 TYR B O 1
ATOM 2859 N N . THR B 1 60 ? 41.501 70.756 59.280 1.00 13.26 84 THR B N 1
ATOM 2860 C CA . THR B 1 60 ? 40.147 71.043 59.683 1.00 13.13 84 THR B CA 1
ATOM 2861 C C . THR B 1 60 ? 39.503 69.808 60.333 1.00 12.31 84 THR B C 1
ATOM 2862 O O . THR B 1 60 ? 39.787 68.678 59.927 1.00 12.03 84 THR B O 1
ATOM 2866 N N . PRO B 1 61 ? 38.580 70.004 61.314 1.00 12.73 85 PRO B N 1
ATOM 2867 C CA . PRO B 1 61 ? 37.725 68.865 61.581 1.00 12.63 85 PRO B CA 1
ATOM 2868 C C . PRO B 1 61 ? 36.880 68.590 60.374 1.00 11.57 85 PRO B C 1
ATOM 2869 O O . PRO B 1 61 ? 36.587 69.511 59.612 1.00 11.19 85 PRO B O 1
ATOM 2873 N N . ALA B 1 62 ? 36.520 67.332 60.180 1.00 11.41 86 ALA B N 1
ATOM 2874 C CA . ALA B 1 62 ? 35.688 66.952 59.057 1.00 10.73 86 ALA B CA 1
ATOM 2875 C C . ALA B 1 62 ? 35.156 65.548 59.244 1.00 11.63 86 ALA B C 1
ATOM 2876 O O . ALA B 1 62 ? 35.724 64.765 59.976 1.00 12.62 86 ALA B O 1
ATOM 2878 N N . THR B 1 63 ? 34.068 65.251 58.551 1.00 10.69 87 THR B N 1
ATOM 2879 C CA . THR B 1 63 ? 33.585 63.897 58.323 1.00 10.62 87 THR B CA 1
ATOM 2880 C C . THR B 1 63 ? 34.055 63.481 56.914 1.00 11.49 87 THR B C 1
ATOM 2881 O O . THR B 1 63 ? 34.504 64.317 56.116 1.00 11.77 87 THR B O 1
ATOM 2885 N N . PHE B 1 64 ? 33.955 62.196 56.583 1.00 10.95 88 PHE B N 1
ATOM 2886 C CA . PHE B 1 64 ? 34.374 61.712 55.266 1.00 11.19 88 PHE B CA 1
ATOM 2887 C C . PHE B 1 64 ? 33.302 60.830 54.670 1.00 10.93 88 PHE B C 1
ATOM 2888 O O . PHE B 1 64 ? 32.919 59.814 55.273 1.00 11.43 88 PHE B O 1
ATOM 2896 N N . GLU B 1 65 ? 32.855 61.221 53.495 1.00 10.95 89 GLU B N 1
ATOM 2897 C CA A GLU B 1 65 ? 31.924 60.451 52.696 0.50 10.94 89 GLU B CA 1
ATOM 2898 C CA B GLU B 1 65 ? 31.893 60.381 52.746 0.50 11.26 89 GLU B CA 1
ATOM 2899 C C . GLU B 1 65 ? 32.747 59.520 51.804 1.00 11.68 89 GLU B C 1
ATOM 2900 O O . GLU B 1 65 ? 33.634 59.998 51.068 1.00 12.74 89 GLU B O 1
ATOM 2911 N N . ILE B 1 66 ? 32.521 58.205 51.870 1.00 10.66 90 ILE B N 1
ATOM 2912 C CA . ILE B 1 66 ? 33.424 57.228 51.234 1.00 11.27 90 ILE B CA 1
ATOM 2913 C C . ILE B 1 66 ? 32.608 56.250 50.386 1.00 11.17 90 ILE B C 1
ATOM 2914 O O . ILE B 1 66 ? 31.362 56.186 50.523 1.00 11.75 90 ILE B O 1
ATOM 2919 N N . ASP B 1 67 ? 33.318 55.524 49.520 1.00 12.36 91 ASP B N 1
ATOM 2920 C CA . ASP B 1 67 ? 32.697 54.634 48.523 1.00 11.19 91 ASP B CA 1
ATOM 2921 C C . ASP B 1 67 ? 32.987 53.153 48.718 1.00 11.46 91 ASP B C 1
ATOM 2922 O O . ASP B 1 67 ? 33.957 52.629 48.171 1.00 11.50 91 ASP B O 1
ATOM 2927 N N . PRO B 1 68 ? 32.185 52.470 49.521 1.00 12.38 92 PRO B N 1
ATOM 2928 C CA . PRO B 1 68 ? 32.457 51.033 49.734 1.00 12.57 92 PRO B CA 1
ATOM 2929 C C . PRO B 1 68 ? 32.046 50.210 48.527 1.00 12.08 92 PRO B C 1
ATOM 2930 O O . PRO B 1 68 ? 30.985 50.422 47.952 1.00 13.48 92 PRO B O 1
ATOM 2934 N N . ARG B 1 69 ? 32.893 49.266 48.150 1.00 11.83 93 ARG B N 1
ATOM 2935 C CA . ARG B 1 69 ? 32.547 48.334 47.106 1.00 13.40 93 ARG B CA 1
ATOM 2936 C C . ARG B 1 69 ? 33.257 47.002 47.314 1.00 13.45 93 ARG B C 1
ATOM 2937 O O . ARG B 1 69 ? 34.196 46.879 48.114 1.00 13.90 93 ARG B O 1
ATOM 2945 N N . LEU B 1 70 ? 32.773 46.008 46.584 1.00 13.10 94 LEU B N 1
ATOM 2946 C CA . LEU B 1 70 ? 33.171 44.626 46.779 1.00 14.89 94 LEU B CA 1
ATOM 2947 C C . LEU B 1 70 ? 34.326 44.174 45.907 1.00 14.66 94 LEU B C 1
ATOM 2948 O O . LEU B 1 70 ? 34.338 44.381 44.681 1.00 15.26 94 LEU B O 1
ATOM 2953 N N . THR B 1 71 ? 35.257 43.478 46.525 1.00 14.57 95 THR B N 1
ATOM 2954 C CA . THR B 1 71 ? 36.283 42.774 45.787 1.00 14.69 95 THR B CA 1
ATOM 2955 C C . THR B 1 71 ? 35.702 41.417 45.271 1.00 14.78 95 THR B C 1
ATOM 2956 O O . THR B 1 71 ? 34.597 41.018 45.607 1.00 15.66 95 THR B O 1
ATOM 2960 N N . LYS B 1 72 ? 36.479 40.705 44.489 1.00 15.42 96 LYS B N 1
ATOM 2961 C CA . LYS B 1 72 ? 36.042 39.376 44.001 1.00 17.26 96 LYS B CA 1
ATOM 2962 C C . LYS B 1 72 ? 35.693 38.389 45.139 1.00 17.71 96 LYS B C 1
ATOM 2963 O O . LYS B 1 72 ? 34.757 37.586 45.016 1.00 19.02 96 LYS B O 1
ATOM 2969 N N . ASP B 1 73 ? 36.459 38.468 46.224 1.00 18.41 97 ASP B N 1
ATOM 2970 C CA . ASP B 1 73 ? 36.242 37.626 47.410 1.00 17.20 97 ASP B CA 1
ATOM 2971 C C . ASP B 1 73 ? 35.361 38.268 48.497 1.00 18.04 97 ASP B C 1
ATOM 2972 O O . ASP B 1 73 ? 35.374 37.849 49.619 1.00 16.23 97 ASP B O 1
ATOM 2977 N N . SER B 1 74 ? 34.607 39.302 48.125 1.00 16.48 98 SER B N 1
ATOM 2978 C CA . SER B 1 74 ? 33.586 39.895 48.989 1.00 16.83 98 SER B CA 1
ATOM 2979 C C . SER B 1 74 ? 34.170 40.627 50.192 1.00 15.76 98 SER B C 1
ATOM 2980 O O . SER B 1 74 ? 33.551 40.695 51.236 1.00 16.57 98 SER B O 1
ATOM 2983 N N . VAL B 1 75 ? 35.355 41.195 50.018 1.00 14.55 99 VAL B N 1
ATOM 2984 C CA . VAL B 1 75 ? 35.926 42.139 50.974 1.00 15.22 99 VAL B CA 1
ATOM 2985 C C . VAL B 1 75 ? 35.487 43.533 50.580 1.00 14.18 99 VAL B C 1
ATOM 2986 O O . VAL B 1 75 ? 35.391 43.835 49.380 1.00 13.73 99 VAL B O 1
ATOM 2990 N N . ILE B 1 76 ? 35.139 44.342 51.566 1.00 12.49 100 ILE B N 1
ATOM 2991 C CA . ILE B 1 76 ? 34.705 45.737 51.280 1.00 12.44 100 ILE B CA 1
ATOM 2992 C C . ILE B 1 76 ? 35.932 46.665 51.268 1.00 11.59 100 ILE B C 1
ATOM 2993 O O . ILE B 1 76 ? 36.636 46.814 52.294 1.00 12.44 100 ILE B O 1
ATOM 2998 N N . VAL B 1 77 ? 36.165 47.319 50.121 1.00 11.71 101 VAL B N 1
ATOM 2999 C CA . VAL B 1 77 ? 37.205 48.326 49.997 1.00 12.14 101 VAL B CA 1
ATOM 3000 C C . VAL B 1 77 ? 36.632 49.691 49.598 1.00 11.17 101 VAL B C 1
ATOM 3001 O O . VAL B 1 77 ? 35.470 49.791 49.205 1.00 12.67 101 VAL B O 1
ATOM 3005 N N . LEU B 1 78 ? 37.441 50.745 49.689 1.00 11.85 102 LEU B N 1
ATOM 3006 C CA . LEU B 1 78 ? 36.980 52.077 49.322 1.00 11.45 102 LEU B CA 1
ATOM 3007 C C . LEU B 1 78 ? 37.550 52.485 47.963 1.00 11.93 102 LEU B C 1
ATOM 3008 O O . LEU B 1 78 ? 38.753 52.561 47.822 1.00 13.04 102 LEU B O 1
ATOM 3013 N N . PHE B 1 79 ? 36.672 52.713 46.974 1.00 11.36 103 PHE B N 1
ATOM 3014 C CA . PHE B 1 79 ? 37.044 53.024 45.623 1.00 13.07 103 PHE B CA 1
ATOM 3015 C C . PHE B 1 79 ? 35.781 53.473 44.881 1.00 13.63 103 PHE B C 1
ATOM 3016 O O . PHE B 1 79 ? 34.806 52.732 44.807 1.00 13.33 103 PHE B O 1
ATOM 3024 N N . HIS B 1 80 ? 35.807 54.671 44.323 1.00 13.42 104 HIS B N 1
ATOM 3025 C CA . HIS B 1 80 ? 34.574 55.219 43.744 1.00 12.78 104 HIS B CA 1
ATOM 3026 C C . HIS B 1 80 ? 34.136 54.495 42.463 1.00 13.62 104 HIS B C 1
ATOM 3027 O O . HIS B 1 80 ? 32.994 54.008 42.334 1.00 15.60 104 HIS B O 1
ATOM 3034 N N . ASP B 1 81 ? 35.017 54.426 41.490 1.00 13.79 105 ASP B N 1
ATOM 3035 C CA . ASP B 1 81 ? 34.566 54.023 40.157 1.00 15.33 105 ASP B CA 1
ATOM 3036 C C . ASP B 1 81 ? 34.367 52.518 40.094 1.00 16.83 105 ASP B C 1
ATOM 3037 O O . ASP B 1 81 ? 35.039 51.767 40.778 1.00 16.98 105 ASP B O 1
ATOM 3042 N N . ASP B 1 82 ? 33.526 52.057 39.177 1.00 19.09 106 ASP B N 1
ATOM 3043 C CA . ASP B 1 82 ? 33.421 50.612 39.045 1.00 20.24 106 ASP B CA 1
ATOM 3044 C C . ASP B 1 82 ? 34.715 49.987 38.397 1.00 21.54 106 ASP B C 1
ATOM 3045 O O . ASP B 1 82 ? 35.079 48.819 38.702 1.00 23.24 106 ASP B O 1
ATOM 3050 N N . THR B 1 83 ? 35.455 50.787 37.626 1.00 19.58 107 THR B N 1
ATOM 3051 C CA . THR B 1 83 ? 36.704 50.344 37.005 1.00 19.25 107 THR B CA 1
ATOM 3052 C C . THR B 1 83 ? 37.890 51.140 37.583 1.00 17.52 107 THR B C 1
ATOM 3053 O O . THR B 1 83 ? 37.699 52.182 38.206 1.00 16.61 107 THR B O 1
ATOM 3057 N N . LEU B 1 84 ? 39.090 50.603 37.419 1.00 16.09 108 LEU B N 1
ATOM 3058 C CA . LEU B 1 84 ? 40.271 51.026 38.203 1.00 15.53 108 LEU B CA 1
ATOM 3059 C C . LEU B 1 84 ? 41.120 52.188 37.679 1.00 15.36 108 LEU B C 1
ATOM 3060 O O . LEU B 1 84 ? 41.917 52.776 38.430 1.00 15.37 108 LEU B O 1
ATOM 3065 N N . GLU B 1 85 ? 40.927 52.552 36.415 1.00 16.39 109 GLU B N 1
ATOM 3066 C CA . GLU B 1 85 ? 41.941 53.371 35.707 1.00 17.51 109 GLU B CA 1
ATOM 3067 C C . GLU B 1 85 ? 42.061 54.824 36.138 1.00 17.93 109 GLU B C 1
ATOM 3068 O O . GLU B 1 85 ? 43.141 55.417 35.998 1.00 18.72 109 GLU B O 1
ATOM 3074 N N . ARG B 1 86 ? 41.007 55.435 36.661 1.00 16.42 110 ARG B N 1
ATOM 3075 C CA . ARG B 1 86 ? 41.061 56.877 36.911 1.00 16.58 110 ARG B CA 1
ATOM 3076 C C . ARG B 1 86 ? 41.849 57.194 38.177 1.00 15.99 110 ARG B C 1
ATOM 3077 O O . ARG B 1 86 ? 42.710 58.097 38.176 1.00 16.09 110 ARG B O 1
ATOM 3085 N N . THR B 1 87 ? 41.571 56.461 39.258 1.00 14.82 111 THR B N 1
ATOM 3086 C CA . THR B 1 87 ? 42.239 56.755 40.529 1.00 14.00 111 THR B CA 1
ATOM 3087 C C . THR B 1 87 ? 43.179 55.645 40.979 1.00 14.10 111 THR B C 1
ATOM 3088 O O . THR B 1 87 ? 43.568 55.669 42.141 1.00 13.86 111 THR B O 1
ATOM 3092 N N . SER B 1 88 ? 43.578 54.755 40.071 1.00 14.78 112 SER B N 1
ATOM 3093 C CA . SER B 1 88 ? 44.656 53.780 40.379 1.00 14.76 112 SER B CA 1
ATOM 3094 C C . SER B 1 88 ? 45.432 53.387 39.128 1.00 15.79 112 SER B C 1
ATOM 3095 O O . SER B 1 88 ? 45.044 53.719 38.027 1.00 16.65 112 SER B O 1
ATOM 3098 N N . ASN B 1 89 ? 46.533 52.672 39.309 1.00 15.55 113 ASN B N 1
ATOM 3099 C CA . ASN B 1 89 ? 47.211 52.016 38.206 1.00 16.82 113 ASN B CA 1
ATOM 3100 C C . ASN B 1 89 ? 46.663 50.640 37.805 1.00 17.50 113 ASN B C 1
ATOM 3101 O O . ASN B 1 89 ? 47.300 49.904 37.058 1.00 19.13 113 ASN B O 1
ATOM 3106 N N . GLY B 1 90 ? 45.497 50.247 38.344 1.00 17.34 114 GLY B N 1
ATOM 3107 C CA . GLY B 1 90 ? 44.876 48.988 37.956 1.00 18.73 114 GLY B CA 1
ATOM 3108 C C . GLY B 1 90 ? 44.137 49.086 36.618 1.00 19.34 114 GLY B C 1
ATOM 3109 O O . GLY B 1 90 ? 43.860 50.185 36.136 1.00 18.93 114 GLY B O 1
ATOM 3110 N N . THR B 1 91 ? 43.834 47.927 36.049 1.00 20.77 115 THR B N 1
ATOM 3111 C CA A THR B 1 91 ? 42.963 47.865 34.871 0.50 21.49 115 THR B CA 1
ATOM 3112 C CA B THR B 1 91 ? 43.035 47.796 34.822 0.50 21.73 115 THR B CA 1
ATOM 3113 C C . THR B 1 91 ? 41.821 46.909 35.151 1.00 21.91 115 THR B C 1
ATOM 3114 O O . THR B 1 91 ? 41.962 45.963 35.888 1.00 22.69 115 THR B O 1
ATOM 3121 N N . GLY B 1 92 ? 40.651 47.190 34.582 1.00 21.54 116 GLY B N 1
ATOM 3122 C CA . GLY B 1 92 ? 39.491 46.327 34.796 1.00 21.75 116 GLY B CA 1
ATOM 3123 C C . GLY B 1 92 ? 38.692 46.804 36.007 1.00 21.33 116 GLY B C 1
ATOM 3124 O O . GLY B 1 92 ? 38.840 47.924 36.435 1.00 21.64 116 GLY B O 1
ATOM 3125 N N . LYS B 1 93 ? 37.818 45.936 36.503 1.00 22.23 117 LYS B N 1
ATOM 3126 C CA . LYS B 1 93 ? 36.881 46.206 37.575 1.00 22.69 117 LYS B CA 1
ATOM 3127 C C . LYS B 1 93 ? 37.524 45.849 38.899 1.00 21.58 117 LYS B C 1
ATOM 3128 O O . LYS B 1 93 ? 38.241 44.841 38.980 1.00 21.56 117 LYS B O 1
ATOM 3134 N N . VAL B 1 94 ? 37.210 46.602 39.946 1.00 20.50 118 VAL B N 1
ATOM 3135 C CA . VAL B 1 94 ? 37.569 46.238 41.302 1.00 20.28 118 VAL B CA 1
ATOM 3136 C C . VAL B 1 94 ? 37.104 44.801 41.615 1.00 19.50 118 VAL B C 1
ATOM 3137 O O . VAL B 1 94 ? 37.848 44.008 42.216 1.00 20.61 118 VAL B O 1
ATOM 3141 N N . SER B 1 95 ? 35.896 44.445 41.176 1.00 17.35 119 SER B N 1
ATOM 3142 C CA . SER B 1 95 ? 35.338 43.123 41.476 1.00 17.27 119 SER B CA 1
ATOM 3143 C C . SER B 1 95 ? 35.993 41.975 40.706 1.00 18.06 119 SER B C 1
ATOM 3144 O O . SER B 1 95 ? 35.664 40.839 40.973 1.00 17.59 119 SER B O 1
ATOM 3147 N N . ASP B 1 96 ? 36.933 42.259 39.792 1.00 18.24 120 ASP B N 1
ATOM 3148 C CA A ASP B 1 96 ? 37.755 41.254 39.081 0.50 18.42 120 ASP B CA 1
ATOM 3149 C CA B ASP B 1 96 ? 37.641 41.162 39.129 0.50 18.84 120 ASP B CA 1
ATOM 3150 C C . ASP B 1 96 ? 38.860 40.703 39.943 1.00 18.61 120 ASP B C 1
ATOM 3151 O O . ASP B 1 96 ? 39.431 39.651 39.633 1.00 19.53 120 ASP B O 1
ATOM 3160 N N . TYR B 1 97 ? 39.208 41.457 40.991 1.00 17.85 121 TYR B N 1
ATOM 3161 C CA . TYR B 1 97 ? 40.371 41.174 41.810 1.00 18.66 121 TYR B CA 1
ATOM 3162 C C . TYR B 1 97 ? 40.005 40.820 43.238 1.00 17.94 121 TYR B C 1
ATOM 3163 O O . TYR B 1 97 ? 39.063 41.379 43.803 1.00 16.95 121 TYR B O 1
ATOM 3172 N N . THR B 1 98 ? 40.753 39.874 43.818 1.00 19.61 122 THR B N 1
ATOM 3173 C CA . THR B 1 98 ? 40.622 39.636 45.237 1.00 20.07 122 THR B CA 1
ATOM 3174 C C . THR B 1 98 ? 41.350 40.737 45.951 1.00 19.86 122 THR B C 1
ATOM 3175 O O . THR B 1 98 ? 42.113 41.468 45.354 1.00 19.76 122 THR B O 1
ATOM 3179 N N . TRP B 1 99 ? 41.091 40.878 47.245 1.00 19.42 123 TRP B N 1
ATOM 3180 C CA . TRP B 1 99 ? 41.713 41.890 48.070 1.00 20.13 123 TRP B CA 1
ATOM 3181 C C . TRP B 1 99 ? 43.243 41.743 47.947 1.00 20.87 123 TRP B C 1
ATOM 3182 O O . TRP B 1 99 ? 43.925 42.734 47.747 1.00 21.09 123 TRP B O 1
ATOM 3193 N N . GLU B 1 100 ? 43.763 40.522 48.067 1.00 23.20 124 GLU B N 1
ATOM 3194 C CA . GLU B 1 100 ? 45.252 40.319 47.967 1.00 23.74 124 GLU B CA 1
ATOM 3195 C C . GLU B 1 100 ? 45.834 40.883 46.656 1.00 23.58 124 GLU B C 1
ATOM 3196 O O . GLU B 1 100 ? 46.877 41.564 46.649 1.00 24.43 124 GLU B O 1
ATOM 3199 N N . GLU B 1 101 ? 45.137 40.650 45.563 1.00 21.61 125 GLU B N 1
ATOM 3200 C CA . GLU B 1 101 ? 45.557 41.188 44.269 1.00 21.50 125 GLU B CA 1
ATOM 3201 C C . GLU B 1 101 ? 45.451 42.706 44.206 1.00 20.88 125 GLU B C 1
ATOM 3202 O O . GLU B 1 101 ? 46.359 43.379 43.693 1.00 20.74 125 GLU B O 1
ATOM 3208 N N . LEU B 1 102 ? 44.348 43.248 44.711 1.00 20.42 126 LEU B N 1
ATOM 3209 C CA . LEU B 1 102 ? 44.150 44.700 44.684 1.00 20.71 126 LEU B CA 1
ATOM 3210 C C . LEU B 1 102 ? 45.223 45.448 45.463 1.00 21.16 126 LEU B C 1
ATOM 3211 O O . LEU B 1 102 ? 45.563 46.578 45.113 1.00 20.31 126 LEU B O 1
ATOM 3216 N N . GLN B 1 103 ? 45.751 44.858 46.532 1.00 21.90 127 GLN B N 1
ATOM 3217 C CA A GLN B 1 103 ? 46.750 45.527 47.373 0.50 22.82 127 GLN B CA 1
ATOM 3218 C CA B GLN B 1 103 ? 46.695 45.626 47.346 0.50 23.20 127 GLN B CA 1
ATOM 3219 C C . GLN B 1 103 ? 48.036 45.839 46.627 1.00 23.50 127 GLN B C 1
ATOM 3220 O O . GLN B 1 103 ? 48.831 46.662 47.060 1.00 25.27 127 GLN B O 1
ATOM 3231 N N . ASN B 1 104 ? 48.251 45.156 45.512 1.00 23.81 128 ASN B N 1
ATOM 3232 C CA . ASN B 1 104 ? 49.425 45.380 44.684 1.00 24.17 128 ASN B CA 1
ATOM 3233 C C . ASN B 1 104 ? 49.333 46.682 43.865 1.00 22.34 128 ASN B C 1
ATOM 3234 O O . ASN B 1 104 ? 50.355 47.245 43.494 1.00 23.18 128 ASN B O 1
ATOM 3239 N N . PHE B 1 105 ? 48.119 47.181 43.634 1.00 18.49 129 PHE B N 1
ATOM 3240 C CA . PHE B 1 105 ? 47.939 48.436 42.881 1.00 16.25 129 PHE B CA 1
ATOM 3241 C C . PHE B 1 105 ? 48.217 49.636 43.790 1.00 15.94 129 PHE B C 1
ATOM 3242 O O . PHE B 1 105 ? 48.398 49.502 44.986 1.00 15.30 129 PHE B O 1
ATOM 3250 N N . ARG B 1 106 ? 48.270 50.804 43.186 1.00 14.29 130 ARG B N 1
ATOM 3251 C CA . ARG B 1 106 ? 48.499 52.062 43.863 1.00 14.20 130 ARG B CA 1
ATOM 3252 C C . ARG B 1 106 ? 47.590 53.151 43.299 1.00 14.89 130 ARG B C 1
ATOM 3253 O O . ARG B 1 106 ? 47.221 53.157 42.082 1.00 14.50 130 ARG B O 1
ATOM 3261 N N . LEU B 1 107 ? 47.249 54.049 44.204 1.00 13.50 131 LEU B N 1
ATOM 3262 C CA . LEU B 1 107 ? 46.326 55.122 43.952 1.00 13.24 131 LEU B CA 1
ATOM 3263 C C . LEU B 1 107 ? 46.966 56.290 43.218 1.00 14.88 131 LEU B C 1
ATOM 3264 O O . LEU B 1 107 ? 48.136 56.606 43.435 1.00 13.74 131 LEU B O 1
ATOM 3269 N N . LYS B 1 108 ? 46.181 56.903 42.334 1.00 13.38 132 LYS B N 1
ATOM 3270 C CA . LYS B 1 108 ? 46.532 58.162 41.678 1.00 14.44 132 LYS B CA 1
ATOM 3271 C C . LYS B 1 108 ? 45.808 59.348 42.292 1.00 14.74 132 LYS B C 1
ATOM 3272 O O . LYS B 1 108 ? 44.634 59.246 42.656 1.00 12.84 132 LYS B O 1
ATOM 3278 N N . ASP B 1 109 ? 46.492 60.476 42.407 1.00 15.50 133 ASP B N 1
ATOM 3279 C CA . ASP B 1 109 ? 45.852 61.728 42.798 1.00 15.24 133 ASP B CA 1
ATOM 3280 C C . ASP B 1 109 ? 45.058 62.326 41.610 1.00 16.54 133 ASP B C 1
ATOM 3281 O O . ASP B 1 109 ? 45.005 61.707 40.533 1.00 16.32 133 ASP B O 1
ATOM 3286 N N . PRO B 1 110 ? 44.393 63.488 41.801 1.00 17.54 134 PRO B N 1
ATOM 3287 C CA . PRO B 1 110 ? 43.470 63.946 40.740 1.00 18.13 134 PRO B CA 1
ATOM 3288 C C . PRO B 1 110 ? 44.184 64.349 39.463 1.00 19.65 134 PRO B C 1
ATOM 3289 O O . PRO B 1 110 ? 43.549 64.390 38.401 1.00 20.69 134 PRO B O 1
ATOM 3293 N N . GLU B 1 111 ? 45.490 64.613 39.552 1.00 20.56 135 GLU B N 1
ATOM 3294 C CA A GLU B 1 111 ? 46.245 65.004 38.367 0.50 21.80 135 GLU B CA 1
ATOM 3295 C CA B GLU B 1 111 ? 46.299 65.004 38.408 0.50 21.79 135 GLU B CA 1
ATOM 3296 C C . GLU B 1 111 ? 46.817 63.776 37.622 1.00 22.01 135 GLU B C 1
ATOM 3297 O O . GLU B 1 111 ? 47.392 63.901 36.513 1.00 23.46 135 GLU B O 1
ATOM 3308 N N . GLY B 1 112 ? 46.623 62.583 38.185 1.00 21.10 136 GLY B N 1
ATOM 3309 C CA . GLY B 1 112 ? 47.070 61.334 37.550 1.00 20.73 136 GLY B CA 1
ATOM 3310 C C . GLY B 1 112 ? 48.424 60.872 38.052 1.00 20.85 136 GLY B C 1
ATOM 3311 O O . GLY B 1 112 ? 48.978 59.893 37.538 1.00 21.15 136 GLY B O 1
ATOM 3312 N N . ASN B 1 113 ? 48.963 61.532 39.081 1.00 19.70 137 ASN B N 1
ATOM 3313 C CA . ASN B 1 113 ? 50.270 61.113 39.634 1.00 20.13 137 ASN B CA 1
ATOM 3314 C C . ASN B 1 113 ? 50.088 59.848 40.476 1.00 19.17 137 ASN B C 1
ATOM 3315 O O . ASN B 1 113 ? 49.226 59.827 41.337 1.00 17.29 137 ASN B O 1
ATOM 3320 N N . ILE B 1 114 ? 50.878 58.806 40.228 1.00 19.37 138 ILE B N 1
ATOM 3321 C CA . ILE B 1 114 ? 50.779 57.551 40.998 1.00 18.77 138 ILE B CA 1
ATOM 3322 C C . ILE B 1 114 ? 51.483 57.762 42.341 1.00 19.12 138 ILE B C 1
ATOM 3323 O O . ILE B 1 114 ? 52.630 58.246 42.389 1.00 20.62 138 ILE B O 1
ATOM 3328 N N . THR B 1 115 ? 50.780 57.448 43.421 1.00 17.32 139 THR B N 1
ATOM 3329 C CA . THR B 1 115 ? 51.343 57.552 44.765 1.00 17.05 139 THR B CA 1
ATOM 3330 C C . THR B 1 115 ? 51.817 56.171 45.240 1.00 16.63 139 THR B C 1
ATOM 3331 O O . THR B 1 115 ? 51.714 55.188 44.507 1.00 17.00 139 THR B O 1
ATOM 3335 N N . ASN B 1 116 ? 52.335 56.096 46.467 1.00 16.33 140 ASN B N 1
ATOM 3336 C CA . ASN B 1 116 ? 52.628 54.772 47.077 1.00 16.10 140 ASN B CA 1
ATOM 3337 C C . ASN B 1 116 ? 51.557 54.370 48.088 1.00 15.48 140 ASN B C 1
ATOM 3338 O O . ASN B 1 116 ? 51.793 53.546 48.991 1.00 16.21 140 ASN B O 1
ATOM 3343 N N . TYR B 1 117 ? 50.350 54.901 47.893 1.00 14.70 141 TYR B N 1
ATOM 3344 C CA . TYR B 1 117 ? 49.216 54.585 48.756 1.00 14.90 141 TYR B CA 1
ATOM 3345 C C . TYR B 1 117 ? 48.318 53.530 48.134 1.00 15.21 141 TYR B C 1
ATOM 3346 O O . TYR B 1 117 ? 48.113 53.503 46.913 1.00 14.09 141 TYR B O 1
ATOM 3355 N N . ARG B 1 118 ? 47.805 52.664 48.981 1.00 14.40 142 ARG B N 1
ATOM 3356 C CA . ARG B 1 118 ? 46.965 51.543 48.574 1.00 15.57 142 ARG B CA 1
ATOM 3357 C C . ARG B 1 118 ? 45.483 51.840 48.711 1.00 14.45 142 ARG B C 1
ATOM 3358 O O . ARG B 1 118 ? 45.055 52.692 49.487 1.00 14.72 142 ARG B O 1
ATOM 3366 N N . ILE B 1 119 ? 44.704 51.058 47.988 1.00 13.41 143 ILE B N 1
ATOM 3367 C CA . ILE B 1 119 ? 43.256 50.989 48.191 1.00 14.02 143 ILE B CA 1
ATOM 3368 C C . ILE B 1 119 ? 42.982 50.447 49.603 1.00 14.02 143 ILE B C 1
ATOM 3369 O O . ILE B 1 119 ? 43.403 49.329 49.947 1.00 15.51 143 ILE B O 1
ATOM 3374 N N . PRO B 1 120 ? 42.277 51.226 50.429 1.00 13.59 144 PRO B N 1
ATOM 3375 C CA . PRO B 1 120 ? 42.031 50.772 51.784 1.00 14.46 144 PRO B CA 1
ATOM 3376 C C . PRO B 1 120 ? 40.793 49.922 51.874 1.00 14.14 144 PRO B C 1
ATOM 3377 O O . PRO B 1 120 ? 39.919 50.001 51.017 1.00 13.30 144 PRO B O 1
ATOM 3381 N N . THR B 1 121 ? 40.758 49.064 52.883 1.00 14.64 145 THR B N 1
ATOM 3382 C CA . THR B 1 121 ? 39.512 48.428 53.261 1.00 15.24 145 THR B CA 1
ATOM 3383 C C . THR B 1 121 ? 38.625 49.351 54.063 1.00 15.07 145 THR B C 1
ATOM 3384 O O . THR B 1 121 ? 39.081 50.259 54.759 1.00 15.59 145 THR B O 1
ATOM 3388 N N . LEU B 1 122 ? 37.328 49.108 54.005 1.00 14.83 146 LEU B N 1
ATOM 3389 C CA . LEU B 1 122 ? 36.424 49.800 54.895 1.00 13.61 146 LEU B CA 1
ATOM 3390 C C . LEU B 1 122 ? 36.778 49.528 56.330 1.00 15.33 146 LEU B C 1
ATOM 3391 O O . LEU B 1 122 ? 36.706 50.438 57.143 1.00 14.20 146 LEU B O 1
ATOM 3396 N N . GLU B 1 123 ? 37.120 48.270 56.658 1.00 15.84 147 GLU B N 1
ATOM 3397 C CA . GLU B 1 123 ? 37.516 47.927 58.021 1.00 16.79 147 GLU B CA 1
ATOM 3398 C C . GLU B 1 123 ? 38.646 48.794 58.556 1.00 16.29 147 GLU B C 1
ATOM 3399 O O . GLU B 1 123 ? 38.564 49.295 59.669 1.00 16.84 147 GLU B O 1
ATOM 3405 N N . GLU B 1 124 ? 39.720 48.933 57.809 1.00 16.49 148 GLU B N 1
ATOM 3406 C CA A GLU B 1 124 ? 40.842 49.767 58.225 0.50 16.85 148 GLU B CA 1
ATOM 3407 C CA B GLU B 1 124 ? 40.850 49.800 58.200 0.50 16.95 148 GLU B CA 1
ATOM 3408 C C . GLU B 1 124 ? 40.355 51.218 58.493 1.00 16.04 148 GLU B C 1
ATOM 3409 O O . GLU B 1 124 ? 40.738 51.858 59.490 1.00 15.37 148 GLU B O 1
ATOM 3420 N N . ALA B 1 125 ? 39.529 51.729 57.601 1.00 15.13 149 ALA B N 1
ATOM 3421 C CA . ALA B 1 125 ? 38.998 53.089 57.736 1.00 14.22 149 ALA B CA 1
ATOM 3422 C C . ALA B 1 125 ? 38.153 53.228 58.994 1.00 13.74 149 ALA B C 1
ATOM 3423 O O . ALA B 1 125 ? 38.269 54.218 59.707 1.00 12.19 149 ALA B O 1
ATOM 3425 N N . ILE B 1 126 ? 37.311 52.227 59.258 1.00 14.08 150 ILE B N 1
ATOM 3426 C CA . ILE B 1 126 ? 36.461 52.235 60.445 1.00 13.87 150 ILE B CA 1
ATOM 3427 C C . ILE B 1 126 ? 37.336 52.208 61.686 1.00 14.05 150 ILE B C 1
ATOM 3428 O O . ILE B 1 126 ? 37.090 52.989 62.637 1.00 15.59 150 ILE B O 1
ATOM 3433 N N . ARG B 1 127 ? 38.327 51.315 61.726 1.00 14.97 151 ARG B N 1
ATOM 3434 C CA A ARG B 1 127 ? 39.152 51.254 62.925 0.33 15.88 151 ARG B CA 1
ATOM 3435 C CA B ARG B 1 127 ? 39.287 51.200 62.849 0.34 16.07 151 ARG B CA 1
ATOM 3436 C CA C ARG B 1 127 ? 39.176 51.243 62.915 0.33 16.07 151 ARG B CA 1
ATOM 3437 C C . ARG B 1 127 ? 39.915 52.549 63.150 1.00 15.95 151 ARG B C 1
ATOM 3438 O O . ARG B 1 127 ? 40.062 52.969 64.301 1.00 16.10 151 ARG B O 1
ATOM 3460 N N . TRP B 1 128 ? 40.359 53.205 62.079 1.00 14.18 152 TRP B N 1
ATOM 3461 C CA . TRP B 1 128 ? 41.069 54.508 62.183 1.00 15.49 152 TRP B CA 1
ATOM 3462 C C . TRP B 1 128 ? 40.127 55.643 62.603 1.00 14.29 152 TRP B C 1
ATOM 3463 O O . TRP B 1 128 ? 40.491 56.546 63.339 1.00 14.34 152 TRP B O 1
ATOM 3474 N N . ALA B 1 129 ? 38.891 55.606 62.109 1.00 13.03 153 ALA B N 1
ATOM 3475 C CA . ALA B 1 129 ? 37.958 56.719 62.320 1.00 13.40 153 ALA B CA 1
ATOM 3476 C C . ALA B 1 129 ? 37.471 56.822 63.759 1.00 14.07 153 ALA B C 1
ATOM 3477 O O . ALA B 1 129 ? 37.124 57.897 64.215 1.00 12.73 153 ALA B O 1
ATOM 3479 N N . ARG B 1 130 ? 37.429 55.695 64.470 1.00 13.93 154 ARG B N 1
ATOM 3480 C CA . ARG B 1 130 ? 36.914 55.682 65.832 1.00 14.89 154 ARG B CA 1
ATOM 3481 C C . ARG B 1 130 ? 37.677 56.663 66.740 1.00 15.18 154 ARG B C 1
ATOM 3482 O O . ARG B 1 130 ? 38.864 56.515 66.907 1.00 16.37 154 ARG B O 1
ATOM 3490 N N . GLY B 1 131 ? 36.973 57.645 67.303 1.00 15.04 155 GLY B N 1
ATOM 3491 C CA . GLY B 1 131 ? 37.562 58.648 68.178 1.00 15.29 155 GLY B CA 1
ATOM 3492 C C . GLY B 1 131 ? 38.074 59.858 67.434 1.00 15.42 155 GLY B C 1
ATOM 3493 O O . GLY B 1 131 ? 38.590 60.808 68.033 1.00 17.24 155 GLY B O 1
ATOM 3494 N N . LYS B 1 132 ? 38.005 59.835 66.103 1.00 15.16 156 LYS B N 1
ATOM 3495 C CA . LYS B 1 132 ? 38.566 60.944 65.306 1.00 15.33 156 LYS B CA 1
ATOM 3496 C C . LYS B 1 132 ? 37.502 61.667 64.490 1.00 15.21 156 LYS B C 1
ATOM 3497 O O . LYS B 1 132 ? 37.514 62.890 64.388 1.00 15.92 156 LYS B O 1
ATOM 3503 N N . THR B 1 133 ? 36.602 60.903 63.859 1.00 14.97 157 THR B N 1
ATOM 3504 C CA . THR B 1 133 ? 35.699 61.441 62.866 1.00 13.64 157 THR B CA 1
ATOM 3505 C C . THR B 1 133 ? 34.489 60.530 62.717 1.00 12.97 157 THR B C 1
ATOM 3506 O O . THR B 1 133 ? 34.372 59.556 63.459 1.00 13.23 157 THR B O 1
ATOM 3510 N N . ILE B 1 134 ? 33.643 60.854 61.740 1.00 13.00 158 ILE B N 1
ATOM 3511 C CA A ILE B 1 134 ? 32.490 60.048 61.330 0.50 12.43 158 ILE B CA 1
ATOM 3512 C CA B ILE B 1 134 ? 32.504 60.026 61.342 0.50 12.40 158 ILE B CA 1
ATOM 3513 C C . ILE B 1 134 ? 32.648 59.719 59.845 1.00 12.72 158 ILE B C 1
ATOM 3514 O O . ILE B 1 134 ? 32.984 60.602 59.060 1.00 12.46 158 ILE B O 1
ATOM 3523 N N . LEU B 1 135 ? 32.439 58.460 59.466 1.00 11.41 159 LEU B N 1
ATOM 3524 C CA . LEU B 1 135 ? 32.457 58.037 58.079 1.00 11.34 159 LEU B CA 1
ATOM 3525 C C . LEU B 1 135 ? 31.016 57.979 57.591 1.00 12.25 159 LEU B C 1
ATOM 3526 O O . LEU B 1 135 ? 30.114 57.591 58.350 1.00 12.90 159 LEU B O 1
ATOM 3531 N N . ILE B 1 136 ? 30.792 58.362 56.334 1.00 11.71 160 ILE B N 1
ATOM 3532 C CA . ILE B 1 136 ? 29.464 58.348 55.738 1.00 11.49 160 ILE B CA 1
ATOM 3533 C C . ILE B 1 136 ? 29.522 57.421 54.503 1.00 12.06 160 ILE B C 1
ATOM 3534 O O . ILE B 1 136 ? 30.296 57.658 53.573 1.00 10.98 160 ILE B O 1
ATOM 3539 N N . LEU B 1 137 ? 28.763 56.313 54.525 1.00 11.27 161 LEU B N 1
ATOM 3540 C CA . LEU B 1 137 ? 28.869 55.309 53.474 1.00 12.09 161 LEU B CA 1
ATOM 3541 C C . LEU B 1 137 ? 27.950 55.599 52.314 1.00 12.78 161 LEU B C 1
ATOM 3542 O O . LEU B 1 137 ? 26.728 55.522 52.439 1.00 13.96 161 LEU B O 1
ATOM 3547 N N . ASP B 1 138 ? 28.507 55.872 51.135 1.00 13.91 162 ASP B N 1
ATOM 3548 C CA . ASP B 1 138 ? 27.675 55.933 49.939 1.00 15.92 162 ASP B CA 1
ATOM 3549 C C . ASP B 1 138 ? 27.300 54.487 49.547 1.00 17.33 162 ASP B C 1
ATOM 3550 O O . ASP B 1 138 ? 27.789 53.508 50.147 1.00 18.20 162 ASP B O 1
ATOM 3555 N N . LYS B 1 139 ? 26.397 54.367 48.579 1.00 18.61 163 LYS B N 1
ATOM 3556 C CA A LYS B 1 139 ? 25.928 53.091 48.034 0.50 20.14 163 LYS B CA 1
ATOM 3557 C CA B LYS B 1 139 ? 26.030 53.046 48.064 0.50 20.12 163 LYS B CA 1
ATOM 3558 C C . LYS B 1 139 ? 26.582 52.869 46.660 1.00 20.48 163 LYS B C 1
ATOM 3559 O O . LYS B 1 139 ? 26.281 53.626 45.741 1.00 21.33 163 LYS B O 1
ATOM 3570 N N . LYS B 1 140 ? 27.443 51.849 46.534 1.00 20.04 164 LYS B N 1
ATOM 3571 C CA . LYS B 1 140 ? 27.929 51.353 45.245 1.00 21.09 164 LYS B CA 1
ATOM 3572 C C . LYS B 1 140 ? 27.367 49.938 45.066 1.00 20.55 164 LYS B C 1
ATOM 3573 O O . LYS B 1 140 ? 26.203 49.792 44.715 1.00 22.84 164 LYS B O 1
ATOM 3579 N N . ASP B 1 141 ? 28.153 48.892 45.284 1.00 19.14 165 ASP B N 1
ATOM 3580 C CA . ASP B 1 141 ? 27.624 47.561 45.082 1.00 18.33 165 ASP B CA 1
ATOM 3581 C C . ASP B 1 141 ? 27.564 46.689 46.307 1.00 17.24 165 ASP B C 1
ATOM 3582 O O . ASP B 1 141 ? 27.320 45.507 46.181 1.00 17.64 165 ASP B O 1
ATOM 3587 N N . VAL B 1 142 ? 27.812 47.250 47.497 1.00 15.58 166 VAL B N 1
ATOM 3588 C CA . VAL B 1 142 ? 27.616 46.471 48.718 1.00 15.79 166 VAL B CA 1
ATOM 3589 C C . VAL B 1 142 ? 26.107 46.477 49.020 1.00 15.49 166 VAL B C 1
ATOM 3590 O O . VAL B 1 142 ? 25.503 47.532 49.161 1.00 17.15 166 VAL B O 1
ATOM 3594 N N . PRO B 1 143 ? 25.493 45.287 49.091 1.00 17.05 167 PRO B N 1
ATOM 3595 C CA . PRO B 1 143 ? 24.061 45.242 49.429 1.00 17.29 167 PRO B CA 1
ATOM 3596 C C . PRO B 1 143 ? 23.778 45.797 50.826 1.00 16.11 167 PRO B C 1
ATOM 3597 O O . PRO B 1 143 ? 24.620 45.705 51.770 1.00 15.89 167 PRO B O 1
ATOM 3609 N N . GLU B 1 145 ? 21.907 44.677 53.187 1.00 14.47 169 GLU B N 1
ATOM 3610 C CA A GLU B 1 145 ? 21.989 43.714 54.296 0.50 14.98 169 GLU B CA 1
ATOM 3611 C CA B GLU B 1 145 ? 21.998 43.709 54.298 0.50 15.31 169 GLU B CA 1
ATOM 3612 C C . GLU B 1 145 ? 23.431 43.623 54.847 1.00 14.08 169 GLU B C 1
ATOM 3613 O O . GLU B 1 145 ? 23.673 43.577 56.048 1.00 13.48 169 GLU B O 1
ATOM 3624 N N . ARG B 1 146 ? 24.390 43.629 53.952 1.00 14.39 170 ARG B N 1
ATOM 3625 C CA . ARG B 1 146 ? 25.796 43.483 54.326 1.00 13.82 170 ARG B CA 1
ATOM 3626 C C . ARG B 1 146 ? 26.302 44.713 55.069 1.00 14.05 170 ARG B C 1
ATOM 3627 O O . ARG B 1 146 ? 27.023 44.602 56.052 1.00 13.39 170 ARG B O 1
ATOM 3635 N N . THR B 1 147 ? 25.905 45.882 54.576 1.00 13.49 171 THR B N 1
ATOM 3636 C CA . THR B 1 147 ? 26.228 47.129 55.270 1.00 13.72 171 THR B CA 1
ATOM 3637 C C . THR B 1 147 ? 25.653 47.201 56.660 1.00 14.42 171 THR B C 1
ATOM 3638 O O . THR B 1 147 ? 26.358 47.575 57.609 1.00 13.51 171 THR B O 1
ATOM 3642 N N . ALA B 1 148 ? 24.396 46.813 56.803 1.00 14.08 172 ALA B N 1
ATOM 3643 C CA . ALA B 1 148 ? 23.767 46.776 58.122 1.00 13.18 172 ALA B CA 1
ATOM 3644 C C . ALA B 1 148 ? 24.540 45.871 59.066 1.00 13.24 172 ALA B C 1
ATOM 3645 O O . ALA B 1 148 ? 24.775 46.229 60.209 1.00 13.15 172 ALA B O 1
ATOM 3647 N N . GLN B 1 149 ? 24.887 44.683 58.586 1.00 12.26 173 GLN B N 1
ATOM 3648 C CA . GLN B 1 149 ? 25.651 43.757 59.395 1.00 12.95 173 GLN B CA 1
ATOM 3649 C C . GLN B 1 149 ? 26.984 44.276 59.830 1.00 12.65 173 GLN B C 1
ATOM 3650 O O . GLN B 1 149 ? 27.377 44.113 61.014 1.00 14.00 173 GLN B O 1
ATOM 3656 N N . LEU B 1 150 ? 27.743 44.856 58.907 1.00 13.26 174 LEU B N 1
ATOM 3657 C CA A LEU B 1 150 ? 29.097 45.214 59.283 0.50 13.81 174 LEU B CA 1
ATOM 3658 C CA B LEU B 1 150 ? 29.102 45.282 59.229 0.50 14.09 174 LEU B CA 1
ATOM 3659 C C . LEU B 1 150 ? 29.096 46.309 60.354 1.00 13.58 174 LEU B C 1
ATOM 3660 O O . LEU B 1 150 ? 29.880 46.214 61.264 1.00 13.15 174 LEU B O 1
ATOM 3669 N N . ILE B 1 151 ? 28.208 47.297 60.237 1.00 12.56 175 ILE B N 1
ATOM 3670 C CA . ILE B 1 151 ? 28.154 48.398 61.213 1.00 12.95 175 ILE B CA 1
ATOM 3671 C C . ILE B 1 151 ? 27.730 47.830 62.550 1.00 13.33 175 ILE B C 1
ATOM 3672 O O . ILE B 1 151 ? 28.294 48.156 63.616 1.00 13.23 175 ILE B O 1
ATOM 3677 N N . THR B 1 152 ? 26.723 46.979 62.514 1.00 12.65 176 THR B N 1
ATOM 3678 C CA . THR B 1 152 ? 26.184 46.432 63.714 1.00 12.36 176 THR B CA 1
ATOM 3679 C C . THR B 1 152 ? 27.217 45.529 64.395 1.00 12.33 176 THR B C 1
ATOM 3680 O O . THR B 1 152 ? 27.434 45.664 65.613 1.00 13.28 176 THR B O 1
ATOM 3684 N N . ASP B 1 153 ? 27.851 44.644 63.629 1.00 11.82 177 ASP B N 1
ATOM 3685 C CA . ASP B 1 153 ? 28.830 43.680 64.175 1.00 14.67 177 ASP B CA 1
ATOM 3686 C C . ASP B 1 153 ? 29.999 44.399 64.853 1.00 15.57 177 ASP B C 1
ATOM 3687 O O . ASP B 1 153 ? 30.538 43.934 65.867 1.00 17.76 177 ASP B O 1
ATOM 3705 N N . GLN B 1 155 ? 29.850 47.420 66.216 1.00 15.07 179 GLN B N 1
ATOM 3706 C CA . GLN B 1 155 ? 29.312 48.412 67.148 1.00 14.65 179 GLN B CA 1
ATOM 3707 C C . GLN B 1 155 ? 29.766 49.820 66.708 1.00 13.68 179 GLN B C 1
ATOM 3708 O O . GLN B 1 155 ? 30.127 50.668 67.556 1.00 13.94 179 GLN B O 1
ATOM 3714 N N . ALA B 1 156 ? 29.737 50.065 65.398 1.00 13.33 180 ALA B N 1
ATOM 3715 C CA . ALA B 1 156 ? 30.214 51.318 64.832 1.00 12.72 180 ALA B CA 1
ATOM 3716 C C . ALA B 1 156 ? 29.103 52.352 64.550 1.00 12.92 180 ALA B C 1
ATOM 3717 O O . ALA B 1 156 ? 29.341 53.348 63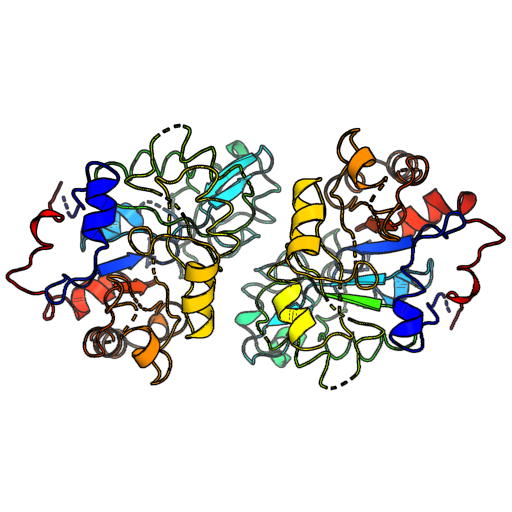.883 1.00 11.71 180 ALA B O 1
ATOM 3719 N N . GLU B 1 157 ? 27.903 52.137 65.093 1.00 12.63 181 GLU B N 1
ATOM 3720 C CA . GLU B 1 157 ? 26.807 53.107 64.885 1.00 12.47 181 GLU B CA 1
ATOM 3721 C C . GLU B 1 157 ? 27.139 54.559 65.255 1.00 12.23 181 GLU B C 1
ATOM 3722 O O . GLU B 1 157 ? 26.657 55.442 64.607 1.00 12.46 181 GLU B O 1
ATOM 3728 N N . PRO B 1 158 ? 27.954 54.783 66.308 1.00 12.21 182 PRO B N 1
ATOM 3729 C CA . PRO B 1 158 ? 28.295 56.173 66.666 1.00 12.17 182 PRO B CA 1
ATOM 3730 C C . PRO B 1 158 ? 29.218 56.879 65.695 1.00 12.39 182 PRO B C 1
ATOM 3731 O O . PRO B 1 158 ? 29.388 58.079 65.828 1.00 13.59 182 PRO B O 1
ATOM 3735 N N . TYR B 1 159 ? 29.833 56.165 64.756 1.00 12.37 183 TYR B N 1
ATOM 3736 C CA . TYR B 1 159 ? 30.831 56.795 63.866 1.00 12.97 183 TYR B CA 1
ATOM 3737 C C . TYR B 1 159 ? 30.769 56.363 62.394 1.00 13.68 183 TYR B C 1
ATOM 3738 O O . TYR B 1 159 ? 31.640 56.753 61.575 1.00 13.78 183 TYR B O 1
ATOM 3747 N N . VAL B 1 160 ? 29.755 55.577 62.037 1.00 12.56 184 VAL B N 1
ATOM 3748 C CA . VAL B 1 160 ? 29.571 55.190 60.636 1.00 12.59 184 VAL B CA 1
ATOM 3749 C C . VAL B 1 160 ? 28.114 55.354 60.244 1.00 11.89 184 VAL B C 1
ATOM 3750 O O . VAL B 1 160 ? 27.256 54.612 60.707 1.00 13.35 184 VAL B O 1
ATOM 3762 N N . ILE B 1 162 ? 25.008 55.989 57.237 1.00 12.53 186 ILE B N 1
ATOM 3763 C CA . ILE B 1 162 ? 24.610 55.351 55.973 1.00 11.66 186 ILE B CA 1
ATOM 3764 C C . ILE B 1 162 ? 23.905 56.369 55.097 1.00 11.30 186 ILE B C 1
ATOM 3765 O O . ILE B 1 162 ? 22.946 57.022 55.536 1.00 10.59 186 ILE B O 1
ATOM 3770 N N . THR B 1 163 ? 24.321 56.508 53.838 1.00 10.29 187 THR B N 1
ATOM 3771 C CA . THR B 1 163 ? 23.591 57.366 52.919 1.00 11.93 187 THR B CA 1
ATOM 3772 C C . THR B 1 163 ? 22.407 56.616 52.347 1.00 11.96 187 THR B C 1
ATOM 3773 O O . THR B 1 163 ? 22.560 55.471 51.874 1.00 12.22 187 THR B O 1
ATOM 3777 N N . VAL B 1 164 ? 21.259 57.279 52.342 1.00 11.38 188 VAL B N 1
ATOM 3778 C CA . VAL B 1 164 ? 20.001 56.696 51.844 1.00 11.84 188 VAL B CA 1
ATOM 3779 C C . VAL B 1 164 ? 19.310 57.693 50.988 1.00 12.15 188 VAL B C 1
ATOM 3780 O O . VAL B 1 164 ? 19.298 58.910 51.292 1.00 11.89 188 VAL B O 1
ATOM 3784 N N . HIS B 1 165 ? 18.824 57.212 49.847 1.00 14.06 189 HIS B N 1
ATOM 3785 C CA . HIS B 1 165 ? 18.251 58.051 48.828 1.00 15.13 189 HIS B CA 1
ATOM 3786 C C . HIS B 1 165 ? 16.782 58.360 48.978 1.00 15.02 189 HIS B C 1
ATOM 3787 O O . HIS B 1 165 ? 16.285 59.273 48.326 1.00 17.07 189 HIS B O 1
ATOM 3794 N N . ASP B 1 166 ? 16.094 57.590 49.807 1.00 13.92 190 ASP B N 1
ATOM 3795 C CA A ASP B 1 166 ? 14.676 57.777 50.055 0.60 14.62 190 ASP B CA 1
ATOM 3796 C CA B ASP B 1 166 ? 14.663 57.712 50.008 0.40 14.89 190 ASP B CA 1
ATOM 3797 C C . ASP B 1 166 ? 14.233 57.071 51.341 1.00 13.93 190 ASP B C 1
ATOM 3798 O O . ASP B 1 166 ? 15.030 56.400 52.018 1.00 13.34 190 ASP B O 1
ATOM 3807 N N . GLY B 1 167 ? 12.986 57.293 51.705 1.00 14.38 191 GLY B N 1
ATOM 3808 C CA . GLY B 1 167 ? 12.437 56.790 52.976 1.00 14.70 191 GLY B CA 1
ATOM 3809 C C . GLY B 1 167 ? 12.374 55.279 53.051 1.00 14.43 191 GLY B C 1
ATOM 3810 O O . GLY B 1 167 ? 12.572 54.674 54.107 1.00 14.39 191 GLY B O 1
ATOM 3811 N N . ALA B 1 168 ? 12.132 54.637 51.926 1.00 14.75 192 ALA B N 1
ATOM 3812 C CA . ALA B 1 168 ? 12.089 53.199 51.890 1.00 15.40 192 ALA B CA 1
ATOM 3813 C C . ALA B 1 168 ? 13.439 52.566 52.253 1.00 14.74 192 ALA B C 1
ATOM 3814 O O . ALA B 1 168 ? 13.485 51.542 52.980 1.00 13.78 192 ALA B O 1
ATOM 3816 N N . SER B 1 169 ? 14.533 53.122 51.722 1.00 16.14 193 SER B N 1
ATOM 3817 C CA A SER B 1 169 ? 15.891 52.635 52.027 0.34 15.10 193 SER B CA 1
ATOM 3818 C CA B SER B 1 169 ? 15.855 52.584 52.038 0.33 15.23 193 SER B CA 1
ATOM 3819 C CA C SER B 1 169 ? 15.877 52.628 52.025 0.33 15.09 193 SER B CA 1
ATOM 3820 C C . SER B 1 169 ? 16.215 52.877 53.498 1.00 14.74 193 SER B C 1
ATOM 3821 O O . SER B 1 169 ? 16.738 51.995 54.193 1.00 14.33 193 SER B O 1
ATOM 3828 N N . ALA B 1 170 ? 15.877 54.073 53.978 1.00 14.05 194 ALA B N 1
ATOM 3829 C CA . ALA B 1 170 ? 16.051 54.382 55.364 1.00 13.53 194 ALA B CA 1
ATOM 3830 C C . ALA B 1 170 ? 15.303 53.352 56.210 1.00 13.43 194 ALA B C 1
ATOM 3831 O O . ALA B 1 170 ? 15.837 52.860 57.217 1.00 13.70 194 ALA B O 1
ATOM 3833 N N . ARG B 1 171 ? 14.060 53.046 55.837 1.00 13.66 195 ARG B N 1
ATOM 3834 C CA A ARG B 1 171 ? 13.243 52.142 56.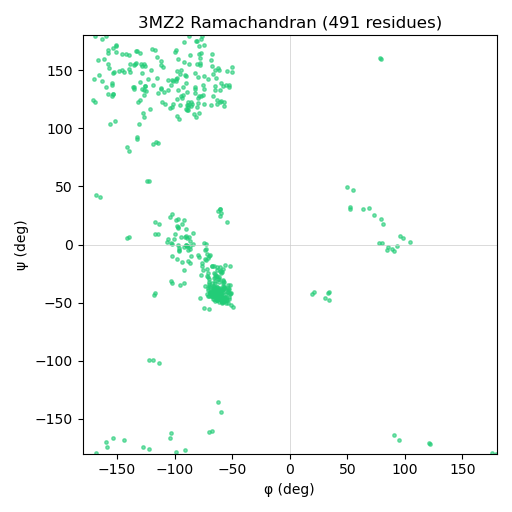643 0.40 14.31 195 ARG B CA 1
ATOM 3835 C CA B ARG B 1 171 ? 13.226 52.119 56.619 0.60 14.48 195 ARG B CA 1
ATOM 3836 C C . ARG B 1 171 ? 13.843 50.744 56.707 1.00 14.72 195 ARG B C 1
ATOM 3837 O O . ARG B 1 171 ? 13.791 50.105 57.754 1.00 15.38 195 ARG B O 1
ATOM 3852 N N . PHE B 1 172 ? 14.410 50.272 55.590 1.00 14.99 196 PHE B N 1
ATOM 3853 C CA . PHE B 1 172 ? 15.071 48.945 55.558 1.00 15.97 196 PHE B CA 1
ATOM 3854 C C . PHE B 1 172 ? 16.152 48.889 56.655 1.00 15.22 196 PHE B C 1
ATOM 3855 O O . PHE B 1 172 ? 16.179 47.972 57.505 1.00 14.53 196 PHE B O 1
ATOM 3863 N N . PHE B 1 173 ? 17.009 49.909 56.686 1.00 13.45 197 PHE B N 1
ATOM 3864 C CA . PHE B 1 173 ? 18.061 49.990 57.699 1.00 13.28 197 PHE B CA 1
ATOM 3865 C C . PHE B 1 173 ? 17.521 50.178 59.128 1.00 14.14 197 PHE B C 1
ATOM 3866 O O . PHE B 1 173 ? 17.985 49.514 60.056 1.00 12.99 197 PHE B O 1
ATOM 3874 N N . TYR B 1 174 ? 16.582 51.113 59.296 1.00 14.30 198 TYR B N 1
ATOM 3875 C CA . TYR B 1 174 ? 16.087 51.502 60.594 1.00 14.51 198 TYR B CA 1
ATOM 3876 C C . TYR B 1 174 ? 15.389 50.313 61.275 1.00 15.79 198 TYR B C 1
ATOM 3877 O O . TYR B 1 174 ? 15.516 50.125 62.488 1.00 15.61 198 TYR B O 1
ATOM 3886 N N . GLU B 1 175 ? 14.696 49.505 60.471 1.00 17.62 199 GLU B N 1
ATOM 3887 C CA A GLU B 1 175 ? 14.085 48.293 60.998 0.50 18.71 199 GLU B CA 1
ATOM 3888 C CA B GLU B 1 175 ? 14.069 48.235 60.901 0.50 19.39 199 GLU B CA 1
ATOM 3889 C C . GLU B 1 175 ? 15.127 47.269 61.434 1.00 19.53 199 GLU B C 1
ATOM 3890 O O . GLU B 1 175 ? 14.894 46.551 62.411 1.00 20.80 199 GLU B O 1
ATOM 3901 N N . LYS B 1 176 ? 16.266 47.209 60.736 1.00 18.27 200 LYS B N 1
ATOM 3902 C CA . LYS B 1 176 ? 17.362 46.298 61.118 1.00 18.95 200 LYS B CA 1
ATOM 3903 C C . LYS B 1 176 ? 18.042 46.771 62.405 1.00 18.34 200 LYS B C 1
ATOM 3904 O O . LYS B 1 176 ? 18.321 45.951 63.298 1.00 19.26 200 LYS B O 1
ATOM 3910 N N . ASN B 1 177 ? 18.303 48.072 62.503 1.00 16.28 201 ASN B N 1
ATOM 3911 C CA . ASN B 1 177 ? 18.984 48.633 63.682 1.00 15.53 201 ASN B CA 1
ATOM 3912 C C . ASN B 1 177 ? 18.551 50.101 63.871 1.00 15.27 201 ASN B C 1
ATOM 3913 O O . ASN B 1 177 ? 19.002 50.991 63.142 1.00 14.39 201 ASN B O 1
ATOM 3918 N N . PRO B 1 178 ? 17.700 50.354 64.882 1.00 16.41 202 PRO B N 1
ATOM 3919 C CA . PRO B 1 178 ? 17.185 51.711 65.068 1.00 16.05 202 PRO B CA 1
ATOM 3920 C C . PRO B 1 178 ? 18.216 52.659 65.660 1.00 16.12 202 PRO B C 1
ATOM 3921 O O . PRO B 1 178 ? 17.891 53.836 65.885 1.00 16.47 202 PRO B O 1
ATOM 3925 N N . ASN B 1 179 ? 19.445 52.164 65.904 1.00 15.74 203 ASN B N 1
ATOM 3926 C CA . ASN B 1 179 ? 20.551 53.059 66.267 1.00 14.30 203 ASN B CA 1
ATOM 3927 C C . ASN B 1 179 ? 21.319 53.664 65.098 1.00 14.83 203 ASN B C 1
ATOM 3928 O O . ASN B 1 179 ? 22.179 54.471 65.334 1.00 15.00 203 ASN B O 1
ATOM 3933 N N . PHE B 1 180 ? 20.993 53.294 63.866 1.00 12.63 204 PHE B N 1
ATOM 3934 C CA . PHE B 1 180 ? 21.757 53.839 62.706 1.00 12.10 204 PHE B CA 1
ATOM 3935 C C . PHE B 1 180 ? 21.432 55.317 62.526 1.00 12.33 204 PHE B C 1
ATOM 3936 O O . PHE B 1 180 ? 20.288 55.741 62.737 1.00 12.86 204 PHE B O 1
ATOM 3952 N N . PHE B 1 182 ? 21.629 58.458 59.601 1.00 10.64 206 PHE B N 1
ATOM 3953 C CA . PHE B 1 182 ? 21.530 58.549 58.146 1.00 11.04 206 PHE B CA 1
ATOM 3954 C C . PHE B 1 182 ? 21.918 59.901 57.609 1.00 11.52 206 PHE B C 1
ATOM 3955 O O . PHE B 1 182 ? 21.622 60.922 58.226 1.00 11.86 206 PHE B O 1
ATOM 3963 N N . GLU B 1 183 ? 22.589 59.868 56.460 1.00 12.74 207 GLU B N 1
ATOM 3964 C CA . GLU B 1 183 ? 22.595 60.984 55.525 1.00 11.27 207 GLU B CA 1
ATOM 3965 C C . GLU B 1 183 ? 21.507 60.684 54.481 1.00 11.85 207 GLU B C 1
ATOM 3966 O O . GLU B 1 183 ? 21.645 59.751 53.699 1.00 12.66 207 GLU B O 1
ATOM 3972 N N . ALA B 1 184 ? 20.421 61.430 54.563 1.00 11.75 208 ALA B N 1
ATOM 3973 C CA . ALA B 1 184 ? 19.239 61.218 53.729 1.00 11.48 208 ALA B CA 1
ATOM 3974 C C . ALA B 1 184 ? 19.179 62.243 52.634 1.00 11.67 208 ALA B C 1
ATOM 3975 O O . ALA B 1 184 ? 19.401 63.413 52.897 1.00 13.06 208 ALA B O 1
ATOM 3977 N N . PHE B 1 185 ? 18.842 61.812 51.423 1.00 10.75 209 PHE B N 1
ATOM 3978 C CA . PHE B 1 185 ? 18.576 62.768 50.294 1.00 12.36 209 PHE B CA 1
ATOM 3979 C C . PHE B 1 185 ? 17.228 63.402 50.554 1.00 12.91 209 PHE B C 1
ATOM 3980 O O . PHE B 1 185 ? 16.241 62.678 50.679 1.00 14.81 209 PHE B O 1
ATOM 3988 N N . VAL B 1 186 ? 17.178 64.732 50.675 1.00 13.82 210 VAL B N 1
ATOM 3989 C CA . VAL B 1 186 ? 15.912 65.445 50.945 1.00 15.12 210 VAL B CA 1
ATOM 3990 C C . VAL B 1 186 ? 15.950 66.732 50.130 1.00 16.70 210 VAL B C 1
ATOM 3991 O O . VAL B 1 186 ? 16.378 67.769 50.625 1.00 17.15 210 VAL B O 1
ATOM 3995 N N . LYS B 1 187 ? 15.573 66.619 48.860 1.00 18.93 211 LYS B N 1
ATOM 3996 C CA . LYS B 1 187 ? 15.770 67.712 47.888 1.00 20.72 211 LYS B CA 1
ATOM 3997 C C . LYS B 1 187 ? 14.489 68.494 47.614 1.00 21.18 211 LYS B C 1
ATOM 3998 O O . LYS B 1 187 ? 14.577 69.591 47.049 1.00 21.41 211 LYS B O 1
ATOM 4004 N N . THR B 1 188 ? 13.327 67.990 48.099 1.00 21.33 212 THR B N 1
ATOM 4005 C CA . THR B 1 188 ? 11.991 68.561 47.832 1.00 21.71 212 THR B CA 1
ATOM 4006 C C . THR B 1 188 ? 11.037 68.403 49.023 1.00 21.54 212 THR B C 1
ATOM 4007 O O . THR B 1 188 ? 11.320 67.610 49.931 1.00 20.41 212 THR B O 1
ATOM 4011 N N . LYS B 1 189 ? 9.930 69.148 49.045 1.00 22.05 213 LYS B N 1
ATOM 4012 C CA . LYS B 1 189 ? 8.894 68.950 50.056 1.00 23.52 213 LYS B CA 1
ATOM 4013 C C . LYS B 1 189 ? 8.347 67.512 50.034 1.00 23.20 213 LYS B C 1
ATOM 4014 O O . LYS B 1 189 ? 8.030 66.965 51.081 1.00 22.89 213 LYS B O 1
ATOM 4020 N N . GLU B 1 190 ? 8.241 66.911 48.845 1.00 22.64 214 GLU B N 1
ATOM 4021 C CA . GLU B 1 190 ? 7.762 65.533 48.730 1.00 23.18 214 GLU B CA 1
ATOM 4022 C C . GLU B 1 190 ? 8.716 64.568 49.451 1.00 21.71 214 GLU B C 1
ATOM 4023 O O . GLU B 1 190 ? 8.281 63.639 50.128 1.00 21.58 214 GLU B O 1
ATOM 4029 N N . ALA B 1 191 ? 10.018 64.831 49.346 1.00 19.27 215 ALA B N 1
ATOM 4030 C CA . ALA B 1 191 ? 11.003 64.012 50.031 1.00 18.36 215 ALA B CA 1
ATOM 4031 C C . ALA B 1 191 ? 10.897 64.132 51.552 1.00 18.46 215 ALA B C 1
ATOM 4032 O O . ALA B 1 191 ? 11.033 63.144 52.230 1.00 17.98 215 ALA B O 1
ATOM 4034 N N . VAL B 1 192 ? 10.611 65.325 52.086 1.00 17.61 216 VAL B N 1
ATOM 4035 C CA . VAL B 1 192 ? 10.360 65.497 53.516 1.00 18.37 216 VAL B CA 1
ATOM 4036 C C . VAL B 1 192 ? 9.247 64.570 53.964 1.00 19.43 216 VAL B C 1
ATOM 4037 O O . VAL B 1 192 ? 9.362 63.869 54.974 1.00 19.81 216 VAL B O 1
ATOM 4041 N N . GLN B 1 193 ? 8.176 64.523 53.163 1.00 19.62 217 GLN B N 1
ATOM 4042 C CA . GLN B 1 193 ? 7.005 63.739 53.528 1.00 20.54 217 GLN B CA 1
ATOM 4043 C C . GLN B 1 193 ? 7.292 62.228 53.454 1.00 19.45 217 GLN B C 1
ATOM 4044 O O . GLN B 1 193 ? 6.741 61.437 54.209 1.00 20.49 217 GLN B O 1
ATOM 4050 N N . ASP B 1 194 ? 8.162 61.843 52.537 1.00 18.21 218 ASP B N 1
ATOM 4051 C CA . ASP B 1 194 ? 8.542 60.437 52.327 1.00 18.09 218 ASP B CA 1
ATOM 4052 C C . ASP B 1 194 ? 9.147 59.850 53.610 1.00 18.22 218 ASP B C 1
ATOM 4053 O O . ASP B 1 194 ? 8.752 58.772 54.092 1.00 17.21 218 ASP B O 1
ATOM 4058 N N . TYR B 1 195 ? 10.097 60.578 54.199 1.00 16.87 219 TYR B N 1
ATOM 4059 C CA . TYR B 1 195 ? 10.705 60.106 55.460 1.00 16.28 219 TYR B CA 1
ATOM 4060 C C . TYR B 1 195 ? 9.688 60.007 56.619 1.00 17.54 219 TYR B C 1
ATOM 4061 O O . TYR B 1 195 ? 9.705 59.018 57.376 1.00 18.03 219 TYR B O 1
ATOM 4070 N N . GLU B 1 196 ? 8.788 60.976 56.723 1.00 19.05 220 GLU B N 1
ATOM 4071 C CA . GLU B 1 196 ? 7.742 60.917 57.748 1.00 19.84 220 GLU B CA 1
ATOM 4072 C C . GLU B 1 196 ? 6.765 59.740 57.531 1.00 20.55 220 GLU B C 1
ATOM 4073 O O . GLU B 1 196 ? 6.440 59.014 58.478 1.00 20.38 220 GLU B O 1
ATOM 4079 N N . ASP B 1 197 ? 6.380 59.512 56.279 1.00 20.42 221 ASP B N 1
ATOM 4080 C CA . ASP B 1 197 ? 5.472 58.408 55.927 1.00 21.62 221 ASP B CA 1
ATOM 4081 C C . ASP B 1 197 ? 6.123 57.073 56.215 1.00 20.32 221 ASP B C 1
ATOM 4082 O O . ASP B 1 197 ? 5.427 56.107 56.539 1.00 21.50 221 ASP B O 1
ATOM 4087 N N . ASN B 1 198 ? 7.449 57.009 56.087 1.00 19.00 222 ASN B N 1
ATOM 4088 C CA . ASN B 1 198 ? 8.197 55.781 56.432 1.00 18.31 222 ASN B CA 1
ATOM 4089 C C . ASN B 1 198 ? 8.615 55.655 57.919 1.00 18.76 222 ASN B C 1
ATOM 4090 O O . ASN B 1 198 ? 9.285 54.710 58.305 1.00 17.70 222 ASN B O 1
ATOM 4095 N N . GLY B 1 199 ? 8.220 56.618 58.743 1.00 18.86 223 GLY B N 1
ATOM 4096 C CA . GLY B 1 199 ? 8.415 56.514 60.198 1.00 19.73 223 GLY B CA 1
ATOM 4097 C C . GLY B 1 199 ? 9.846 56.687 60.662 1.00 19.18 223 GLY B C 1
ATOM 4098 O O . GLY B 1 199 ? 10.249 56.167 61.715 1.00 20.69 223 GLY B O 1
ATOM 4099 N N . ILE B 1 200 ? 10.640 57.404 59.870 1.00 17.91 224 ILE B N 1
ATOM 4100 C CA . ILE B 1 200 ? 12.047 57.577 60.203 1.00 16.87 224 ILE B CA 1
ATOM 4101 C C . ILE B 1 200 ? 12.180 58.804 61.095 1.00 16.11 224 ILE B C 1
ATOM 4102 O O . ILE B 1 200 ? 11.845 59.914 60.670 1.00 15.86 224 ILE B O 1
ATOM 4107 N N . PRO B 1 201 ? 12.688 58.632 62.317 1.00 15.14 225 PRO B N 1
ATOM 4108 C CA . PRO B 1 201 ? 12.806 59.814 63.165 1.00 15.39 225 PRO B CA 1
ATOM 4109 C C . PRO B 1 201 ? 13.795 60.847 62.620 1.00 13.35 225 PRO B C 1
ATOM 4110 O O . PRO B 1 201 ? 14.916 60.493 62.163 1.00 13.18 225 PRO B O 1
ATOM 4114 N N . TRP B 1 202 ? 13.426 62.115 62.666 1.00 13.19 226 TRP B N 1
ATOM 4115 C CA . TRP B 1 202 ? 14.329 63.168 62.160 1.00 13.43 226 TRP B CA 1
ATOM 4116 C C . TRP B 1 202 ? 15.622 63.270 62.989 1.00 13.20 226 TRP B C 1
ATOM 4117 O O . TRP B 1 202 ? 16.675 63.640 62.477 1.00 12.39 226 TRP B O 1
ATOM 4128 N N . SER B 1 203 ? 15.561 62.853 64.252 1.00 13.99 227 SER B N 1
ATOM 4129 C CA . SER B 1 203 ? 16.747 62.810 65.084 1.00 14.29 227 SER B CA 1
ATOM 4130 C C . SER B 1 203 ? 17.820 61.900 64.498 1.00 13.49 227 SER B C 1
ATOM 4131 O O . SER B 1 203 ? 19.005 62.037 64.808 1.00 13.81 227 SER B O 1
ATOM 4134 N N . HIS B 1 204 ? 17.423 60.958 63.646 1.00 12.67 228 HIS B N 1
ATOM 4135 C CA . HIS B 1 204 ? 18.406 60.088 62.983 1.00 11.78 228 HIS B CA 1
ATOM 4136 C C . HIS B 1 204 ? 18.811 60.484 61.564 1.00 12.15 228 HIS B C 1
ATOM 4137 O O . HIS B 1 204 ? 19.410 59.687 60.860 1.00 13.33 228 HIS B O 1
ATOM 4144 N N . ILE B 1 205 ? 18.517 61.717 61.187 1.00 11.21 229 ILE B N 1
ATOM 4145 C CA . ILE B 1 205 ? 18.766 62.188 59.858 1.00 12.26 229 ILE B CA 1
ATOM 4146 C C . ILE B 1 205 ? 19.557 63.487 59.838 1.00 11.86 229 ILE B C 1
ATOM 4147 O O . ILE B 1 205 ? 19.280 64.385 60.616 1.00 12.05 229 ILE B O 1
ATOM 4160 N N . ALA B 1 207 ? 20.512 65.885 56.425 1.00 11.24 231 ALA B N 1
ATOM 4161 C CA . ALA B 1 207 ? 19.912 65.974 55.059 1.00 11.54 231 ALA B CA 1
ATOM 4162 C C . ALA B 1 207 ? 20.915 66.467 54.002 1.00 11.33 231 ALA B C 1
ATOM 4163 O O . ALA B 1 207 ? 21.506 67.521 54.169 1.00 11.80 231 ALA B O 1
ATOM 4165 N N . TYR B 1 208 ? 21.035 65.715 52.921 1.00 12.27 232 TYR B N 1
ATOM 4166 C CA . TYR B 1 208 ? 21.710 66.158 51.698 1.00 12.34 232 TYR B CA 1
ATOM 4167 C C . TYR B 1 208 ? 20.649 66.805 50.818 1.00 12.61 232 TYR B C 1
ATOM 4168 O O . TYR B 1 208 ? 19.634 66.162 50.498 1.00 11.55 232 TYR B O 1
ATOM 4177 N N . VAL B 1 209 ? 20.813 68.114 50.566 1.00 11.08 233 VAL B N 1
ATOM 4178 C CA . VAL B 1 209 ? 19.798 68.894 49.850 1.00 12.23 233 VAL B CA 1
ATOM 4179 C C . VAL B 1 209 ? 20.193 69.242 48.412 1.00 13.55 233 VAL B C 1
ATOM 4180 O O . VAL B 1 209 ? 19.410 69.909 47.671 1.00 14.79 233 VAL B O 1
ATOM 4184 N N . GLY B 1 210 ? 21.371 68.770 47.985 1.00 13.11 234 GLY B N 1
ATOM 4185 C CA . GLY B 1 210 ? 21.730 68.843 46.576 1.00 14.07 234 GLY B CA 1
ATOM 4186 C C . GLY B 1 210 ? 22.999 69.628 46.325 1.00 13.24 234 GLY B C 1
ATOM 4187 O O . GLY B 1 210 ? 23.715 69.958 47.267 1.00 10.73 234 GLY B O 1
ATOM 4188 N N . PRO B 1 211 ? 23.296 69.911 45.054 1.00 13.16 235 PRO B N 1
ATOM 4189 C CA . PRO B 1 211 ? 24.535 70.565 44.656 1.00 13.40 235 PRO B CA 1
ATOM 4190 C C . PRO B 1 211 ? 24.468 72.086 44.561 1.00 13.68 235 PRO B C 1
ATOM 4191 O O . PRO B 1 211 ? 25.472 72.722 44.271 1.00 13.43 235 PRO B O 1
ATOM 4195 N N . LYS B 1 212 ? 23.301 72.652 44.796 1.00 14.25 236 LYS B N 1
ATOM 4196 C CA . LYS B 1 212 ? 23.106 74.084 44.587 1.00 14.14 236 LYS B CA 1
ATOM 4197 C C . LYS B 1 212 ? 21.948 74.608 45.404 1.00 14.47 236 LYS B C 1
ATOM 4198 O O . LYS B 1 212 ? 20.985 73.897 45.693 1.00 15.16 236 LYS B O 1
ATOM 4204 N N . ILE B 1 213 ? 22.024 75.892 45.749 1.00 14.81 237 ILE B N 1
ATOM 4205 C CA . ILE B 1 213 ? 20.950 76.553 46.467 1.00 15.74 237 ILE B CA 1
ATOM 4206 C C . ILE B 1 213 ? 19.988 77.225 45.469 1.00 16.39 237 ILE B C 1
ATOM 4207 O O . ILE B 1 213 ? 20.407 77.943 44.552 1.00 16.71 237 ILE B O 1
ATOM 4212 N N . THR B 1 214 ? 18.695 76.949 45.616 1.00 17.83 238 THR B N 1
ATOM 4213 C CA . THR B 1 214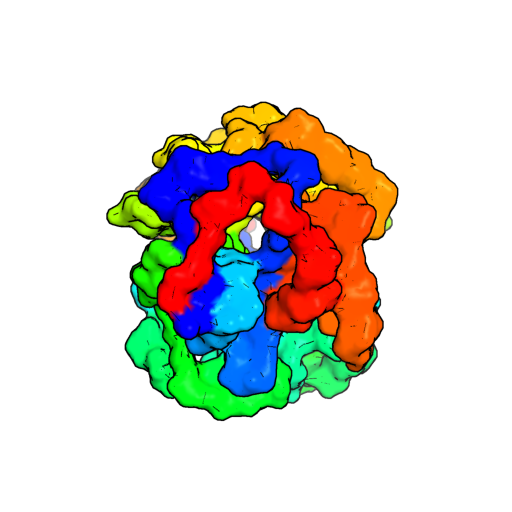 ? 17.656 77.612 44.829 1.00 19.12 238 THR B CA 1
ATOM 4214 C C . THR B 1 214 ? 16.586 78.017 45.855 1.00 20.06 238 THR B C 1
ATOM 4215 O O . THR B 1 214 ? 16.589 77.503 46.970 1.00 18.86 238 THR B O 1
ATOM 4219 N N . PRO B 1 215 ? 15.627 78.887 45.484 1.00 19.96 239 PRO B N 1
ATOM 4220 C CA . PRO B 1 215 ? 14.541 79.178 46.410 1.00 20.45 239 PRO B CA 1
ATOM 4221 C C . PRO B 1 215 ? 13.796 77.945 46.936 1.00 20.26 239 PRO B C 1
ATOM 4222 O O . PRO B 1 215 ? 13.484 77.903 48.139 1.00 19.01 239 PRO B O 1
ATOM 4226 N N . GLU B 1 216 ? 13.557 76.944 46.074 1.00 19.73 240 GLU B N 1
ATOM 4227 C CA A GLU B 1 216 ? 12.858 75.717 46.493 0.50 20.07 240 GLU B CA 1
ATOM 4228 C CA B GLU B 1 216 ? 12.844 75.752 46.507 0.50 20.35 240 GLU B CA 1
ATOM 4229 C C . GLU B 1 216 ? 13.661 74.981 47.558 1.00 18.97 240 GLU B C 1
ATOM 4230 O O . GLU B 1 216 ? 13.118 74.480 48.546 1.00 18.35 240 GLU B O 1
ATOM 4241 N N . VAL B 1 217 ? 14.974 74.896 47.359 1.00 16.88 241 VAL B N 1
ATOM 4242 C CA . VAL B 1 217 ? 15.849 74.228 48.287 1.00 17.05 241 VAL B CA 1
ATOM 4243 C C . VAL B 1 217 ? 15.920 75.034 49.586 1.00 16.12 241 VAL B C 1
ATOM 4244 O O . VAL B 1 217 ? 15.895 74.459 50.644 1.00 14.87 241 VAL B O 1
ATOM 4248 N N . ARG B 1 218 ? 16.019 76.369 49.522 1.00 15.67 242 ARG B N 1
ATOM 4249 C CA . ARG B 1 218 ? 15.981 77.177 50.757 1.00 16.40 242 ARG B CA 1
ATOM 4250 C C . ARG B 1 218 ? 14.712 76.937 51.578 1.00 16.41 242 ARG B C 1
ATOM 4251 O O . ARG B 1 218 ? 14.759 76.893 52.805 1.00 15.90 242 ARG B O 1
ATOM 4259 N N . GLU B 1 219 ? 13.585 76.727 50.910 1.00 16.08 243 GLU B N 1
ATOM 4260 C CA . GLU B 1 219 ? 12.336 76.427 51.591 1.00 17.26 243 GLU B CA 1
ATOM 4261 C C . GLU B 1 219 ? 12.409 75.059 52.296 1.00 16.44 243 GLU B C 1
ATOM 4262 O O . GLU B 1 219 ? 12.024 74.942 53.428 1.00 17.00 243 GLU B O 1
ATOM 4268 N N . VAL B 1 220 ? 12.974 74.061 51.624 1.00 16.55 244 VAL B N 1
ATOM 4269 C CA . VAL B 1 220 ? 13.175 72.746 52.237 1.00 15.79 244 VAL B CA 1
ATOM 4270 C C . VAL B 1 220 ? 14.159 72.850 53.417 1.00 14.80 244 VAL B C 1
ATOM 4271 O O . VAL B 1 220 ? 13.932 72.267 54.460 1.00 15.04 244 VAL B O 1
ATOM 4275 N N . ILE B 1 221 ? 15.244 73.607 53.263 1.00 14.63 245 ILE B N 1
ATOM 4276 C CA . ILE B 1 221 ? 16.147 73.840 54.398 1.00 13.80 245 ILE B CA 1
ATOM 4277 C C . ILE B 1 221 ? 15.417 74.438 55.610 1.00 14.34 245 ILE B C 1
ATOM 4278 O O . ILE B 1 221 ? 15.616 74.017 56.739 1.00 13.62 245 ILE B O 1
ATOM 4283 N N . ASP B 1 222 ? 14.577 75.446 55.383 1.00 15.35 246 ASP B N 1
ATOM 4284 C CA . ASP B 1 222 ? 13.762 75.997 56.457 1.00 17.24 246 ASP B CA 1
ATOM 4285 C C . ASP B 1 222 ? 12.918 74.925 57.177 1.00 17.54 246 ASP B C 1
ATOM 4286 O O . ASP B 1 222 ? 12.919 74.831 58.414 1.00 17.72 246 ASP B O 1
ATOM 4304 N N . LEU B 1 224 ? 13.379 71.709 57.172 1.00 13.31 248 LEU B N 1
ATOM 4305 C CA . LEU B 1 224 ? 14.231 70.739 57.864 1.00 13.14 248 LEU B CA 1
ATOM 4306 C C . LEU B 1 224 ? 14.800 71.308 59.149 1.00 12.00 248 LEU B C 1
ATOM 4307 O O . LEU B 1 224 ? 14.849 70.594 60.186 1.00 12.12 248 LEU B O 1
ATOM 4312 N N . HIS B 1 225 ? 15.252 72.567 59.126 1.00 12.94 249 HIS B N 1
ATOM 4313 C CA . HIS B 1 225 ? 15.682 73.229 60.373 1.00 13.06 249 HIS B CA 1
ATOM 4314 C C . HIS B 1 225 ? 14.608 73.172 61.462 1.00 14.86 249 HIS B C 1
ATOM 4315 O O . HIS B 1 225 ? 14.962 72.914 62.634 1.00 14.35 249 HIS B O 1
ATOM 4322 N N . GLU B 1 226 ? 13.343 73.370 61.053 1.00 16.73 250 GLU B N 1
ATOM 4323 C CA A GLU B 1 226 ? 12.202 73.338 61.971 0.50 17.69 250 GLU B CA 1
ATOM 4324 C CA B GLU B 1 226 ? 12.205 73.336 61.976 0.50 17.62 250 GLU B CA 1
ATOM 4325 C C . GLU B 1 226 ? 12.116 71.963 62.620 1.00 17.88 250 GLU B C 1
ATOM 4326 O O . GLU B 1 226 ? 11.687 71.839 63.755 1.00 17.86 250 GLU B O 1
ATOM 4337 N N . ARG B 1 227 ? 12.500 70.947 61.872 1.00 16.52 251 ARG B N 1
ATOM 4338 C CA . ARG B 1 227 ? 12.489 69.562 62.336 1.00 16.04 251 ARG B CA 1
ATOM 4339 C C . ARG B 1 227 ? 13.790 69.122 63.022 1.00 15.57 251 ARG B C 1
ATOM 4340 O O . ARG B 1 227 ? 13.950 67.934 63.370 1.00 15.81 251 ARG B O 1
ATOM 4348 N N . GLY B 1 228 ? 14.715 70.069 63.222 1.00 14.95 252 GLY B N 1
ATOM 4349 C CA . GLY B 1 228 ? 15.992 69.818 63.891 1.00 13.73 252 GLY B CA 1
ATOM 4350 C C . GLY B 1 228 ? 17.046 69.160 63.027 1.00 12.65 252 GLY B C 1
ATOM 4351 O O . GLY B 1 228 ? 18.002 68.555 63.534 1.00 14.18 252 GLY B O 1
ATOM 4352 N N . VAL B 1 229 ? 16.887 69.291 61.710 1.00 12.46 253 VAL B N 1
ATOM 4353 C CA . VAL B 1 229 ? 17.751 68.637 60.734 1.00 12.97 253 VAL B CA 1
ATOM 4354 C C . VAL B 1 229 ? 18.729 69.605 60.106 1.00 12.43 253 VAL B C 1
ATOM 4355 O O . VAL B 1 229 ? 18.350 70.642 59.546 1.00 13.28 253 VAL B O 1
ATOM 4367 N N . CYS B 1 231 ? 21.469 70.580 57.230 1.00 11.16 255 CYS B N 1
ATOM 4368 C CA . CYS B 1 231 ? 21.389 70.452 55.765 1.00 10.40 255 CYS B CA 1
ATOM 4369 C C . CYS B 1 231 ? 22.742 70.690 55.088 1.00 10.73 255 CYS B C 1
ATOM 4370 O O . CYS B 1 231 ? 23.472 71.622 55.422 1.00 11.97 255 CYS B O 1
ATOM 4386 N N . ILE B 1 233 ? 25.007 70.879 51.404 1.00 11.60 257 ILE B N 1
ATOM 4387 C CA . ILE B 1 233 ? 25.185 71.080 49.972 1.00 11.36 257 ILE B CA 1
ATOM 4388 C C . ILE B 1 233 ? 26.491 70.372 49.573 1.00 10.70 257 ILE B C 1
ATOM 4389 O O . ILE B 1 233 ? 27.461 70.462 50.282 1.00 10.71 257 ILE B O 1
ATOM 4394 N N . SER B 1 234 ? 26.487 69.627 48.470 1.00 10.70 258 SER B N 1
ATOM 4395 C CA . SER B 1 234 ? 27.700 69.100 47.874 1.00 11.24 258 SER B CA 1
ATOM 4396 C C . SER B 1 234 ? 28.157 70.064 46.781 1.00 11.53 258 SER B C 1
ATOM 4397 O O . SER B 1 234 ? 27.443 70.274 45.781 1.00 11.74 258 SER B O 1
ATOM 4400 N N . THR B 1 235 ? 29.366 70.572 46.960 1.00 10.50 259 THR B N 1
ATOM 4401 C CA . THR B 1 235 ? 30.011 71.427 45.976 1.00 10.98 259 THR B CA 1
ATOM 4402 C C . THR B 1 235 ? 30.842 70.652 44.933 1.00 11.14 259 THR B C 1
ATOM 4403 O O . THR B 1 235 ? 31.402 71.255 44.005 1.00 12.33 259 THR B O 1
ATOM 4407 N N . ALA B 1 236 ? 30.895 69.333 45.071 1.00 11.29 260 ALA B N 1
ATOM 4408 C CA . ALA B 1 236 ? 31.735 68.536 44.208 1.00 11.80 260 ALA B CA 1
ATOM 4409 C C . ALA B 1 236 ? 31.429 68.723 42.713 1.00 12.06 260 ALA B C 1
ATOM 4410 O O . ALA B 1 236 ? 32.347 68.938 41.960 1.00 13.15 260 ALA B O 1
ATOM 4412 N N . PRO B 1 237 ? 30.152 68.706 42.293 1.00 12.88 261 PRO B N 1
ATOM 4413 C CA . PRO B 1 237 ? 29.907 68.939 40.845 1.00 13.50 261 PRO B CA 1
ATOM 4414 C C . PRO B 1 237 ? 29.750 70.390 40.442 1.00 13.79 261 PRO B C 1
ATOM 4415 O O . PRO B 1 237 ? 29.656 70.728 39.251 1.00 15.65 261 PRO B O 1
ATOM 4419 N N . SER B 1 238 ? 29.761 71.256 41.435 1.00 13.32 262 SER B N 1
ATOM 4420 C CA . SER B 1 238 ? 29.293 72.623 41.260 1.00 12.98 262 SER B CA 1
ATOM 4421 C C . SER B 1 238 ? 30.461 73.564 41.650 1.00 13.62 262 SER B C 1
ATOM 4422 O O . SER B 1 238 ? 31.374 73.760 40.853 1.00 14.07 262 SER B O 1
ATOM 4425 N N . ASP B 1 239 ? 30.462 74.120 42.856 1.00 12.53 263 ASP B N 1
ATOM 4426 C CA . ASP B 1 239 ? 31.409 75.191 43.208 1.00 13.12 263 ASP B CA 1
ATOM 4427 C C . ASP B 1 239 ? 32.884 74.714 43.216 1.00 11.76 263 ASP B C 1
ATOM 4428 O O . ASP B 1 239 ? 33.830 75.484 42.909 1.00 12.46 263 ASP B O 1
ATOM 4433 N N . ASP B 1 240 ? 33.107 73.433 43.509 1.00 10.88 264 ASP B N 1
ATOM 4434 C CA . ASP B 1 240 ? 34.485 72.882 43.450 1.00 11.08 264 ASP B CA 1
ATOM 4435 C C . ASP B 1 240 ? 35.085 73.032 42.065 1.00 12.34 264 ASP B C 1
ATOM 4436 O O . ASP B 1 240 ? 36.286 73.009 41.956 1.00 12.03 264 ASP B O 1
ATOM 4441 N N . LYS B 1 241 ? 34.257 73.153 41.013 1.00 11.97 265 LYS B N 1
ATOM 4442 C CA . LYS B 1 241 ? 34.749 73.207 39.660 1.00 13.97 265 LYS B CA 1
ATOM 4443 C C . LYS B 1 241 ? 35.047 74.621 39.172 1.00 14.09 265 LYS B C 1
ATOM 4444 O O . LYS B 1 241 ? 35.439 74.786 38.018 1.00 15.26 265 LYS B O 1
ATOM 4450 N N . LEU B 1 242 ? 34.815 75.631 40.016 1.00 13.90 266 LEU B N 1
ATOM 4451 C CA . LEU B 1 242 ? 35.184 77.015 39.659 1.00 14.82 266 LEU B CA 1
ATOM 4452 C C . LEU B 1 242 ? 36.713 77.100 39.463 1.00 16.87 266 LEU B C 1
ATOM 4453 O O . LEU B 1 242 ? 37.477 76.371 40.098 1.00 16.17 266 LEU B O 1
ATOM 4458 N N . SER B 1 243 ? 37.153 78.030 38.620 1.00 18.61 267 SER B N 1
ATOM 4459 C CA A SER B 1 243 ? 38.504 77.964 38.054 0.50 19.49 267 SER B CA 1
ATOM 4460 C CA B SER B 1 243 ? 38.504 77.971 38.060 0.50 20.02 267 SER B CA 1
ATOM 4461 C C . SER B 1 243 ? 39.620 78.426 38.992 1.00 20.40 267 SER B C 1
ATOM 4462 O O . SER B 1 243 ? 40.764 78.011 38.837 1.00 23.19 267 SER B O 1
ATOM 4467 N N . THR B 1 244 ? 39.308 79.266 39.960 1.00 19.74 268 THR B N 1
ATOM 4468 C CA . THR B 1 244 ? 40.362 79.815 40.825 1.00 19.59 268 THR B CA 1
ATOM 4469 C C . THR B 1 244 ? 40.066 79.581 42.280 1.00 18.60 268 THR B C 1
ATOM 4470 O O . THR B 1 244 ? 38.906 79.476 42.669 1.00 17.42 268 THR B O 1
ATOM 4474 N N . PRO B 1 245 ? 41.119 79.519 43.122 1.00 18.65 269 PRO B N 1
ATOM 4475 C CA . PRO B 1 245 ? 40.825 79.338 44.541 1.00 17.71 269 PRO B CA 1
ATOM 4476 C C . PRO B 1 245 ? 40.028 80.492 45.140 1.00 17.02 269 PRO B C 1
ATOM 4477 O O . PRO B 1 245 ? 39.217 80.280 46.059 1.00 16.19 269 PRO B O 1
ATOM 4481 N N . GLU B 1 246 ? 40.207 81.694 44.604 1.00 18.31 270 GLU B N 1
ATOM 4482 C CA . GLU B 1 246 ? 39.497 82.864 45.116 1.00 18.32 270 GLU B CA 1
ATOM 4483 C C . GLU B 1 246 ? 37.996 82.771 44.847 1.00 16.62 270 GLU B C 1
ATOM 4484 O O . GLU B 1 246 ? 37.188 83.078 45.728 1.00 17.18 270 GLU B O 1
ATOM 4490 N N . SER B 1 247 ? 37.617 82.372 43.631 1.00 16.89 271 SER B N 1
ATOM 4491 C CA A SER B 1 247 ? 36.219 82.202 43.262 0.34 15.95 271 SER B CA 1
ATOM 4492 C CA B SER B 1 247 ? 36.205 82.225 43.288 0.33 15.74 271 SER B CA 1
ATOM 4493 C CA C SER B 1 247 ? 36.201 82.243 43.304 0.33 16.11 271 SER B CA 1
ATOM 4494 C C . SER B 1 247 ? 35.588 81.096 44.098 1.00 14.83 271 SER B C 1
ATOM 4495 O O . SER B 1 247 ? 34.443 81.191 44.543 1.00 14.37 271 SER B O 1
ATOM 4502 N N . ARG B 1 248 ? 36.328 80.009 44.287 1.00 14.95 272 ARG B N 1
ATOM 4503 C CA . ARG B 1 248 ? 35.824 78.897 45.094 1.00 14.10 272 ARG B CA 1
ATOM 4504 C C . ARG B 1 248 ? 35.590 79.361 46.550 1.00 13.89 272 ARG B C 1
ATOM 4505 O O . ARG B 1 248 ? 34.554 79.068 47.127 1.00 13.43 272 ARG B O 1
ATOM 4513 N N . ALA B 1 249 ? 36.523 80.123 47.106 1.00 14.53 273 ALA B N 1
ATOM 4514 C CA . ALA B 1 249 ? 36.378 80.592 48.478 1.00 14.15 273 ALA B CA 1
ATOM 4515 C C . ALA B 1 249 ? 35.148 81.499 48.676 1.00 13.81 273 ALA B C 1
ATOM 4516 O O . ALA B 1 249 ? 34.406 81.348 49.653 1.00 13.30 273 ALA B O 1
ATOM 4518 N N . GLU B 1 250 ? 34.899 82.395 47.741 1.00 14.18 274 GLU B N 1
ATOM 4519 C CA . GLU B 1 250 ? 33.691 83.203 47.785 1.00 15.70 274 GLU B CA 1
ATOM 4520 C C . GLU B 1 250 ? 32.450 82.317 47.746 1.00 13.61 274 GLU B C 1
ATOM 4521 O O . GLU B 1 250 ? 31.475 82.576 48.441 1.00 14.54 274 GLU B O 1
ATOM 4527 N N . ALA B 1 251 ? 32.478 81.292 46.896 1.00 12.92 275 ALA B N 1
ATOM 4528 C CA . ALA B 1 251 ? 31.367 80.394 46.737 1.00 13.06 275 ALA B CA 1
ATOM 4529 C C . ALA B 1 251 ? 31.064 79.617 48.027 1.00 10.75 275 ALA B C 1
ATOM 4530 O O . ALA B 1 251 ? 29.918 79.494 48.433 1.00 13.51 275 ALA B O 1
ATOM 4532 N N . TYR B 1 252 ? 32.102 79.153 48.719 1.00 10.51 276 TYR B N 1
ATOM 4533 C CA . TYR B 1 252 ? 31.906 78.383 49.948 1.00 11.80 276 TYR B CA 1
ATOM 4534 C C . TYR B 1 252 ? 31.292 79.318 51.024 1.00 10.84 276 TYR B C 1
ATOM 4535 O O . TYR B 1 252 ? 30.383 78.936 51.744 1.00 11.80 276 TYR B O 1
ATOM 4544 N N . ARG B 1 253 ? 31.792 80.539 51.138 1.00 12.84 277 ARG B N 1
ATOM 4545 C CA . ARG B 1 253 ? 31.218 81.493 52.083 1.00 12.47 277 ARG B CA 1
ATOM 4546 C C . ARG B 1 253 ? 29.765 81.781 51.772 1.00 13.05 277 ARG B C 1
ATOM 4547 O O . ARG B 1 253 ? 28.923 81.842 52.691 1.00 12.52 277 ARG B O 1
ATOM 4568 N N . ILE B 1 255 ? 27.543 79.889 50.446 1.00 12.96 279 ILE B N 1
ATOM 4569 C CA . ILE B 1 255 ? 26.739 78.744 50.847 1.00 12.34 279 ILE B CA 1
ATOM 4570 C C . ILE B 1 255 ? 26.367 78.845 52.328 1.00 12.31 279 ILE B C 1
ATOM 4571 O O . ILE B 1 255 ? 25.171 78.709 52.737 1.00 13.67 279 ILE B O 1
ATOM 4576 N N . ILE B 1 256 ? 27.356 79.126 53.156 1.00 13.10 280 ILE B N 1
ATOM 4577 C CA . ILE B 1 256 ? 27.089 79.273 54.600 1.00 13.73 280 ILE B CA 1
ATOM 4578 C C . ILE B 1 256 ? 26.219 80.519 54.863 1.00 14.54 280 ILE B C 1
ATOM 4579 O O . ILE B 1 256 ? 25.305 80.496 55.700 1.00 15.97 280 ILE B O 1
ATOM 4584 N N . ARG B 1 257 ? 26.452 81.577 54.118 1.00 14.47 281 ARG B N 1
ATOM 4585 C CA . ARG B 1 257 ? 25.652 82.813 54.281 1.00 17.04 281 ARG B CA 1
ATOM 4586 C C . ARG B 1 257 ? 24.151 82.582 53.984 1.00 17.81 281 ARG B C 1
ATOM 4587 O O . ARG B 1 257 ? 23.284 83.272 54.546 1.00 19.73 281 ARG B O 1
ATOM 4595 N N . GLN B 1 258 ? 23.877 81.625 53.101 1.00 17.52 282 GLN B N 1
ATOM 4596 C CA A GLN B 1 258 ? 22.530 81.265 52.683 0.50 18.35 282 GLN B CA 1
ATOM 4597 C CA B GLN B 1 258 ? 22.514 81.288 52.710 0.50 18.70 282 GLN B CA 1
ATOM 4598 C C . GLN B 1 258 ? 21.879 80.291 53.669 1.00 18.29 282 GLN B C 1
ATOM 4599 O O . GLN B 1 258 ? 20.754 79.828 53.433 1.00 19.90 282 GLN B O 1
ATOM 4610 N N . GLY B 1 259 ? 22.599 79.932 54.738 1.00 16.73 283 GLY B N 1
ATOM 4611 C CA . GLY B 1 259 ? 22.010 79.147 55.855 1.00 17.01 283 GLY B CA 1
ATOM 4612 C C . GLY B 1 259 ? 22.261 77.655 55.860 1.00 16.38 283 GLY B C 1
ATOM 4613 O O . GLY B 1 259 ? 21.747 76.924 56.718 1.00 16.91 283 GLY B O 1
ATOM 4614 N N . VAL B 1 260 ? 23.086 77.195 54.927 1.00 14.21 284 VAL B N 1
ATOM 4615 C CA . VAL B 1 260 ? 23.395 75.796 54.850 1.00 12.73 284 VAL B CA 1
ATOM 4616 C C . VAL B 1 260 ? 24.343 75.444 55.995 1.00 12.58 284 VAL B C 1
ATOM 4617 O O . VAL B 1 260 ? 25.164 76.273 56.384 1.00 13.75 284 VAL B O 1
ATOM 4621 N N . ASP B 1 261 ? 24.216 74.236 56.551 1.00 12.56 285 ASP B N 1
ATOM 4622 C CA . ASP B 1 261 ? 24.988 73.823 57.751 1.00 12.75 285 ASP B CA 1
ATOM 4623 C C . ASP B 1 261 ? 26.300 73.118 57.424 1.00 12.12 285 ASP B C 1
ATOM 4624 O O . ASP B 1 261 ? 27.268 73.165 58.187 1.00 12.29 285 ASP B O 1
ATOM 4629 N N . ILE B 1 262 ? 26.284 72.387 56.338 1.00 11.59 286 ILE B N 1
ATOM 4630 C CA . ILE B 1 262 ? 27.389 71.497 55.998 1.00 11.86 286 ILE B CA 1
ATOM 4631 C C . ILE B 1 262 ? 27.734 71.619 54.535 1.00 11.72 286 ILE B C 1
ATOM 4632 O O . ILE B 1 262 ? 26.838 71.629 53.698 1.00 11.63 286 ILE B O 1
ATOM 4637 N N . ILE B 1 263 ? 29.037 71.702 54.225 1.00 11.52 287 ILE B N 1
ATOM 4638 C CA . ILE B 1 263 ? 29.514 71.644 52.862 1.00 10.48 287 ILE B CA 1
ATOM 4639 C C . ILE B 1 263 ? 30.269 70.352 52.665 1.00 11.25 287 ILE B C 1
ATOM 4640 O O . ILE B 1 263 ? 31.221 70.075 53.417 1.00 10.20 287 ILE B O 1
ATOM 4645 N N . GLU B 1 264 ? 29.834 69.550 51.699 1.00 11.53 288 GLU B N 1
ATOM 4646 C CA . GLU B 1 264 ? 30.592 68.386 51.236 1.00 11.96 288 GLU B CA 1
ATOM 4647 C C . GLU B 1 264 ? 31.361 68.742 49.982 1.00 10.83 288 GLU B C 1
ATOM 4648 O O . GLU B 1 264 ? 30.785 69.259 49.034 1.00 9.71 288 GLU B O 1
ATOM 4654 N N . SER B 1 265 ? 32.671 68.519 50.012 1.00 9.67 289 SER B N 1
ATOM 4655 C CA . SER B 1 265 ? 33.554 69.000 48.983 1.00 10.22 289 SER B CA 1
ATOM 4656 C C . SER B 1 265 ? 34.710 68.093 48.678 1.00 10.49 289 SER B C 1
ATOM 4657 O O . SER B 1 265 ? 35.203 67.383 49.556 1.00 8.65 289 SER B O 1
ATOM 4660 N N . ASP B 1 266 ? 35.157 68.139 47.415 1.00 10.44 290 ASP B N 1
ATOM 4661 C CA . ASP B 1 266 ? 36.410 67.477 47.020 1.00 11.47 290 ASP B CA 1
ATOM 4662 C C . ASP B 1 266 ? 37.620 68.240 47.553 1.00 11.62 290 ASP B C 1
ATOM 4663 O O . ASP B 1 266 ? 38.701 67.693 47.608 1.00 11.76 290 ASP B O 1
ATOM 4668 N N . ARG B 1 267 ? 37.386 69.470 48.024 1.00 10.47 291 ARG B N 1
ATOM 4669 C CA . ARG B 1 267 ? 38.430 70.410 48.426 1.00 10.40 291 ARG B CA 1
ATOM 4670 C C . ARG B 1 267 ? 38.214 70.854 49.840 1.00 10.56 291 ARG B C 1
ATOM 4671 O O . ARG B 1 267 ? 38.171 72.035 50.114 1.00 10.69 291 ARG B O 1
ATOM 4679 N N . PRO B 1 268 ? 38.099 69.903 50.777 1.00 11.39 292 PRO B N 1
ATOM 4680 C CA . PRO B 1 268 ? 37.701 70.315 52.139 1.00 11.16 292 PRO B CA 1
ATOM 4681 C C . PRO B 1 268 ? 38.648 71.276 52.878 1.00 11.66 292 PRO B C 1
ATOM 4682 O O . PRO B 1 268 ? 38.214 72.083 53.708 1.00 13.37 292 PRO B O 1
ATOM 4686 N N . ILE B 1 269 ? 39.948 71.241 52.558 1.00 11.28 293 ILE B N 1
ATOM 4687 C CA . ILE B 1 269 ? 40.896 72.165 53.151 1.00 13.03 293 ILE B CA 1
ATOM 4688 C C . ILE B 1 269 ? 40.652 73.551 52.642 1.00 12.46 293 ILE B C 1
ATOM 4689 O O . ILE B 1 269 ? 40.636 74.529 53.418 1.00 11.53 293 ILE B O 1
ATOM 4694 N N . GLU B 1 270 ? 40.373 73.674 51.337 1.00 11.78 294 GLU B N 1
ATOM 4695 C CA . GLU B 1 270 ? 39.982 74.997 50.828 1.00 11.99 294 GLU B CA 1
ATOM 4696 C C . GLU B 1 270 ? 38.677 75.477 51.466 1.00 12.22 294 GLU B C 1
ATOM 4697 O O . GLU B 1 270 ? 38.526 76.682 51.734 1.00 13.76 294 GLU B O 1
ATOM 4703 N N . VAL B 1 271 ? 37.700 74.610 51.646 1.00 11.51 295 VAL B N 1
ATOM 4704 C CA . VAL B 1 271 ? 36.443 75.029 52.294 1.00 11.56 295 VAL B CA 1
ATOM 4705 C C . VAL B 1 271 ? 36.753 75.579 53.710 1.00 11.92 295 VAL B C 1
ATOM 4706 O O . VAL B 1 271 ? 36.294 76.652 54.069 1.00 12.16 295 VAL B O 1
ATOM 4710 N N . ALA B 1 272 ? 37.605 74.877 54.446 1.00 11.93 296 ALA B N 1
ATOM 4711 C CA . ALA B 1 272 ? 37.960 75.268 55.786 1.00 12.69 296 ALA B CA 1
ATOM 4712 C C . ALA B 1 272 ? 38.623 76.626 55.831 1.00 13.50 296 ALA B C 1
ATOM 4713 O O . ALA B 1 272 ? 38.278 77.516 56.669 1.00 15.28 296 ALA B O 1
ATOM 4715 N N . GLU B 1 273 ? 39.617 76.824 54.981 1.00 13.33 297 GLU B N 1
ATOM 4716 C CA . GLU B 1 273 ? 40.274 78.108 54.930 1.00 14.75 297 GLU B CA 1
ATOM 4717 C C . GLU B 1 273 ? 39.298 79.246 54.555 1.00 13.93 297 GLU B C 1
ATOM 4718 O O . GLU B 1 273 ? 39.377 80.359 55.076 1.00 15.08 297 GLU B O 1
ATOM 4724 N N . ALA B 1 274 ? 38.361 78.947 53.648 1.00 13.52 298 ALA B N 1
ATOM 4725 C CA . ALA B 1 274 ? 37.371 79.943 53.213 1.00 13.45 298 ALA B CA 1
ATOM 4726 C C . ALA B 1 274 ? 36.359 80.380 54.271 1.00 12.66 298 ALA B C 1
ATOM 4727 O O . ALA B 1 274 ? 36.036 81.567 54.351 1.00 13.98 298 ALA B O 1
ATOM 4729 N N . ILE B 1 275 ? 35.877 79.421 55.055 1.00 12.72 299 ILE B N 1
ATOM 4730 C CA . ILE B 1 275 ? 34.752 79.643 55.976 1.00 11.90 299 ILE B CA 1
ATOM 4731 C C . ILE B 1 275 ? 35.197 79.806 57.432 1.00 13.92 299 ILE B C 1
ATOM 4732 O O . ILE B 1 275 ? 34.376 80.034 58.275 1.00 14.07 299 ILE B O 1
ATOM 4737 N N . SER B 1 276 ? 36.484 79.744 57.692 1.00 14.92 300 SER B N 1
ATOM 4738 C CA A SER B 1 276 ? 36.987 79.860 59.062 0.50 14.76 300 SER B CA 1
ATOM 4739 C CA B SER B 1 276 ? 37.031 79.896 59.046 0.50 14.88 300 SER B CA 1
ATOM 4740 C C . SER B 1 276 ? 36.528 81.179 59.733 1.00 15.23 300 SER B C 1
ATOM 4741 O O . SER B 1 276 ? 36.159 81.197 60.906 1.00 14.77 300 SER B O 1
ATOM 4746 N N . SER B 1 277 ? 36.444 82.245 58.960 1.00 14.82 301 SER B N 1
ATOM 4747 C CA . SER B 1 277 ? 35.965 83.533 59.450 1.00 15.89 301 SER B CA 1
ATOM 4748 C C . SER B 1 277 ? 34.471 83.589 59.803 1.00 15.83 301 SER B C 1
ATOM 4749 O O . SER B 1 277 ? 34.023 84.626 60.372 1.00 17.25 301 SER B O 1
ATOM 4752 N N . LEU B 1 278 ? 33.737 82.531 59.453 1.00 15.51 302 LEU B N 1
ATOM 4753 C CA . LEU B 1 278 ? 32.303 82.404 59.740 1.00 15.42 302 LEU B CA 1
ATOM 4754 C C . LEU B 1 278 ? 32.011 81.479 60.897 1.00 15.83 302 LEU B C 1
ATOM 4755 O O . LEU B 1 278 ? 30.850 81.257 61.217 1.00 16.71 302 LEU B O 1
ATOM 4760 N N . ILE B 1 279 ? 33.021 80.929 61.525 1.00 15.74 303 ILE B N 1
ATOM 4761 C CA . ILE B 1 279 ? 32.775 79.951 62.605 1.00 17.62 303 ILE B CA 1
ATOM 4762 C C . ILE B 1 279 ? 32.429 80.715 63.890 1.00 17.63 303 ILE B C 1
ATOM 4763 O O . ILE B 1 279 ? 33.181 81.599 64.275 1.00 18.45 303 ILE B O 1
ATOM 4768 N N . PRO B 1 280 ? 31.282 80.395 64.531 1.00 18.59 304 PRO B N 1
ATOM 4769 C CA . PRO B 1 280 ? 30.957 81.084 65.766 1.00 18.32 304 PRO B CA 1
ATOM 4770 C C . PRO B 1 280 ? 32.012 80.906 66.861 1.00 19.84 304 PRO B C 1
ATOM 4771 O O . PRO B 1 280 ? 32.497 79.818 67.043 1.00 19.41 304 PRO B O 1
ATOM 4775 N N . VAL B 1 281 ? 32.318 81.963 67.595 1.00 21.48 305 VAL B N 1
ATOM 4776 C CA . VAL B 1 281 ? 33.316 81.820 68.662 1.00 23.05 305 VAL B CA 1
ATOM 4777 C C . VAL B 1 281 ? 32.736 81.112 69.909 1.00 22.39 305 VAL B C 1
ATOM 4778 O O . VAL B 1 281 ? 33.488 80.462 70.669 1.00 24.97 305 VAL B O 1
ATOM 4782 N N . SER B 1 282 ? 31.421 81.206 70.107 1.00 20.69 306 SER B N 1
ATOM 4783 C CA . SER B 1 282 ? 30.745 80.466 71.177 1.00 19.51 306 SER B CA 1
ATOM 4784 C C . SER B 1 282 ? 29.595 79.652 70.608 1.00 18.76 306 SER B C 1
ATOM 4785 O O . SER B 1 282 ? 28.722 80.196 69.913 1.00 18.89 306 SER B O 1
ATOM 4788 N N . SER B 1 283 ? 29.540 78.371 70.918 1.00 17.05 307 SER B N 1
ATOM 4789 C CA . SER B 1 283 ? 28.517 77.513 70.301 1.00 17.00 307 SER B CA 1
ATOM 4790 C C . SER B 1 283 ? 28.196 76.306 71.181 1.00 17.22 307 SER B C 1
ATOM 4791 O O . SER B 1 283 ? 29.112 75.733 71.781 1.00 16.42 307 SER B O 1
ATOM 4794 N N . SER B 1 284 ? 26.905 75.963 71.279 1.00 17.09 308 SER B N 1
ATOM 4795 C CA . SER B 1 284 ? 26.446 74.713 71.889 1.00 17.21 308 SER B CA 1
ATOM 4796 C C . SER B 1 284 ? 27.141 73.485 71.319 1.00 17.04 308 SER B C 1
ATOM 4797 O O . SER B 1 284 ? 27.128 72.436 71.946 1.00 17.80 308 SER B O 1
ATOM 4800 N N . LYS B 1 285 ? 27.755 73.615 70.146 1.00 16.22 309 LYS B N 1
ATOM 4801 C CA . LYS B 1 285 ? 28.443 72.513 69.476 1.00 16.65 309 LYS B CA 1
ATOM 4802 C C . LYS B 1 285 ? 29.938 72.473 69.720 1.00 16.81 309 LYS B C 1
ATOM 4803 O O . LYS B 1 285 ? 30.582 71.514 69.321 1.00 18.13 309 LYS B O 1
ATOM 4809 N N . GLY B 1 286 ? 30.493 73.474 70.402 1.00 17.34 310 GLY B N 1
ATOM 4810 C CA . GLY B 1 286 ? 31.939 73.506 70.675 1.00 17.54 310 GLY B CA 1
ATOM 4811 C C . GLY B 1 286 ? 32.488 72.260 71.342 1.00 17.58 310 GLY B C 1
ATOM 4812 O O . GLY B 1 286 ? 33.603 71.811 71.050 1.00 16.96 310 GLY B O 1
ATOM 4813 N N . LYS B 1 287 ? 31.698 71.690 72.248 1.00 16.56 311 LYS B N 1
ATOM 4814 C CA . LYS B 1 287 ? 32.090 70.488 72.984 1.00 17.47 311 LYS B CA 1
ATOM 4815 C C . LYS B 1 287 ? 32.440 69.268 72.138 1.00 17.36 311 LYS B C 1
ATOM 4816 O O . LYS B 1 287 ? 33.073 68.340 72.627 1.00 19.34 311 LYS B O 1
ATOM 4822 N N . PHE B 1 288 ? 31.976 69.236 70.898 1.00 16.41 312 PHE B N 1
ATOM 4823 C CA . PHE B 1 288 ? 32.221 68.065 70.017 1.00 15.92 312 PHE B CA 1
ATOM 4824 C C . PHE B 1 288 ? 33.544 68.118 69.254 1.00 15.87 312 PHE B C 1
ATOM 4825 O O . PHE B 1 288 ? 33.846 67.193 68.485 1.00 17.30 312 PHE B O 1
ATOM 4833 N N . PHE B 1 289 ? 34.311 69.191 69.428 1.00 17.04 313 PHE B N 1
ATOM 4834 C CA . PHE B 1 289 ? 35.562 69.396 68.711 1.00 16.51 313 PHE B CA 1
ATOM 4835 C C . PHE B 1 289 ? 36.747 69.375 69.668 1.00 18.66 313 PHE B C 1
ATOM 4836 O O . PHE B 1 289 ? 36.767 70.067 70.693 1.00 18.31 313 PHE B O 1
ATOM 4844 N N . SER B 1 290 ? 37.739 68.579 69.306 1.00 19.03 314 SER B N 1
ATOM 4845 C CA . SER B 1 290 ? 39.001 68.547 70.013 1.00 21.76 314 SER B CA 1
ATOM 4846 C C . SER B 1 290 ? 40.183 68.320 69.050 1.00 21.83 314 SER B C 1
ATOM 4847 O O . SER B 1 290 ? 40.053 68.422 67.836 1.00 20.96 314 SER B O 1
ATOM 4850 N N . THR B 1 291 ? 41.342 68.033 69.625 1.00 23.29 315 THR B N 1
ATOM 4851 C CA A THR B 1 291 ? 42.552 67.776 68.856 0.50 24.64 315 THR B CA 1
ATOM 4852 C CA B THR B 1 291 ? 42.584 67.823 68.885 0.50 24.06 315 THR B CA 1
ATOM 4853 C C . THR B 1 291 ? 43.253 66.556 69.432 1.00 25.83 315 THR B C 1
ATOM 4854 O O . THR B 1 291 ? 43.202 66.316 70.616 1.00 27.38 315 THR B O 1
ATOM 4861 N N . LEU B 1 292 ? 43.861 65.770 68.551 1.00 27.48 316 LEU B N 1
ATOM 4862 C CA . LEU B 1 292 ? 44.630 64.590 68.913 1.00 29.79 316 LEU B CA 1
ATOM 4863 C C . LEU B 1 292 ? 46.071 64.909 68.555 1.00 31.56 316 LEU B C 1
ATOM 4864 O O . LEU B 1 292 ? 46.351 65.431 67.465 1.00 32.14 316 LEU B O 1
#

Secondary structure (DSSP, 8-state):
--EE---SHHHHHHHTS--TTPPPEEEEGGG--BTTB-TT--HHHHHHHH---EEEE-EEE-TT--EEE--SSSSTTTBS--S-GGGS-HHHHTTS-BB-TT--B-S--PPBHHHHHHHHTTT--EEE--SS---HHHHHHH---TTT--EESSHHHHHHHHHH-TT--EEB--SHHHHHHHHHTT--GGG--B--SS--HHHHHHH--TTTT---B-TTTGGGSSSHHHHHHHH--TTTT--EEEES-HHHHHHHHGGGS-SS-TTGGGEE--/--EE---SHHHHHHHTS--TTPPPEEEEGGG--BTTB-TT--HHHHHHHH---EEEE-EEE-TTS-EEE-SSSBSTTTBS--SBGGGS-HHHHTTS-BB-TT--B-SPPPPBHHHHHHHHTTT--EEE--SS---HHHHHHH---TTT--EESSHHHHHHHHHH-TT--EEB--SHHHHHHHHHTT--GGG--B--SS--HHHHHHH--TTTT---B-TTTGGGSSSHHHHHHHH--TTTT--EEEES-HHHHHHHHGGGS-SS-TTGGGEE--

B-factor: mean 19.3, std 8.11, range [5.19, 70.26]

Organism: Parabacteroides distasonis (strain ATCC 8503 / DSM 20701 / CIP 104284 / JCM 5825 / NCTC 11152) (NCBI:txid435591)